Protein AF-A0A8D9DMF5-F1 (afdb_monomer)

Structure (mmCIF, N/CA/C/O backbone):
data_AF-A0A8D9DMF5-F1
#
_entry.id   AF-A0A8D9DMF5-F1
#
loop_
_atom_site.group_PDB
_atom_site.id
_atom_site.type_symbol
_atom_site.label_atom_id
_atom_site.label_alt_id
_atom_site.label_comp_id
_atom_site.label_asym_id
_atom_site.label_entity_id
_atom_site.label_seq_id
_atom_site.pdbx_PDB_ins_code
_atom_site.Cartn_x
_atom_site.Cartn_y
_atom_site.Cartn_z
_atom_site.occupancy
_atom_site.B_iso_or_equiv
_atom_site.auth_seq_id
_atom_site.auth_comp_id
_atom_site.auth_asym_id
_atom_site.auth_atom_id
_atom_site.pdbx_PDB_model_num
ATOM 1 N N . MET A 1 1 ? 2.717 -25.962 0.089 1.00 44.12 1 MET A N 1
ATOM 2 C CA . MET A 1 1 ? 3.530 -24.858 -0.461 1.00 44.12 1 MET A CA 1
ATOM 3 C C . MET A 1 1 ? 4.911 -24.998 0.140 1.00 44.12 1 MET A C 1
ATOM 5 O O . MET A 1 1 ? 4.981 -25.301 1.324 1.00 44.12 1 MET A O 1
ATOM 9 N N . GLU A 1 2 ? 5.975 -24.827 -0.637 1.00 44.59 2 GLU A N 1
ATOM 10 C CA . GLU A 1 2 ? 7.323 -24.703 -0.075 1.00 44.59 2 GLU A CA 1
ATOM 11 C C . GLU A 1 2 ? 7.516 -23.255 0.381 1.00 44.59 2 GLU A C 1
ATOM 13 O O . GLU A 1 2 ? 7.405 -22.322 -0.419 1.00 44.59 2 GLU A O 1
ATOM 18 N N . TYR A 1 3 ? 7.752 -23.058 1.676 1.00 52.56 3 TYR A N 1
ATOM 19 C CA . TYR A 1 3 ? 8.022 -21.740 2.242 1.00 52.56 3 TYR A CA 1
ATOM 20 C C . TYR A 1 3 ? 9.503 -21.408 2.053 1.00 52.56 3 TYR A C 1
ATOM 22 O O . TYR A 1 3 ? 10.325 -21.690 2.919 1.00 52.56 3 TYR A O 1
ATOM 30 N N . SER A 1 4 ? 9.845 -20.822 0.904 1.00 81.69 4 SER A N 1
ATOM 31 C CA . SER A 1 4 ? 11.172 -20.243 0.680 1.00 81.69 4 SER A CA 1
ATOM 32 C C . SER A 1 4 ? 11.161 -18.749 1.008 1.00 81.69 4 SER A C 1
ATOM 34 O O . SER A 1 4 ? 10.256 -18.020 0.587 1.00 81.69 4 SER A O 1
ATOM 36 N N . ILE A 1 5 ? 12.218 -18.277 1.673 1.00 89.12 5 ILE A N 1
ATOM 37 C CA . ILE A 1 5 ? 12.613 -16.865 1.588 1.00 89.12 5 ILE A CA 1
ATOM 38 C C . ILE A 1 5 ? 12.928 -16.565 0.109 1.00 89.12 5 ILE A C 1
ATOM 40 O O . ILE A 1 5 ? 13.246 -17.476 -0.663 1.00 89.12 5 ILE A O 1
ATOM 44 N N . LYS A 1 6 ? 12.741 -15.313 -0.311 1.00 92.50 6 LYS A N 1
ATOM 45 C CA . LYS A 1 6 ? 12.991 -14.863 -1.684 1.00 92.50 6 LYS A CA 1
ATOM 46 C C . LYS A 1 6 ? 14.328 -14.146 -1.780 1.00 92.50 6 LYS A C 1
ATOM 48 O O . LYS A 1 6 ? 14.646 -13.348 -0.902 1.00 92.50 6 LYS A O 1
ATOM 53 N N . ASP A 1 7 ? 15.082 -14.430 -2.840 1.00 91.25 7 ASP A N 1
ATOM 54 C CA . ASP A 1 7 ? 16.446 -13.907 -3.012 1.00 91.25 7 ASP A CA 1
ATOM 55 C C . ASP A 1 7 ? 16.448 -12.393 -3.274 1.00 91.25 7 ASP A C 1
ATOM 57 O O . ASP A 1 7 ? 17.336 -11.672 -2.821 1.00 91.25 7 ASP A O 1
ATOM 61 N N . ASP A 1 8 ? 15.434 -11.907 -3.997 1.00 94.12 8 ASP A N 1
ATOM 62 C CA . ASP A 1 8 ? 15.245 -10.495 -4.316 1.00 94.12 8 ASP A CA 1
ATOM 63 C C . ASP A 1 8 ? 13.754 -10.129 -4.492 1.00 94.12 8 ASP A C 1
ATOM 65 O O . ASP A 1 8 ? 12.876 -10.990 -4.610 1.00 94.12 8 ASP A O 1
ATOM 69 N N . VAL A 1 9 ? 13.463 -8.823 -4.521 1.00 96.12 9 VAL A N 1
ATOM 70 C CA . VAL A 1 9 ? 12.102 -8.257 -4.627 1.00 96.12 9 VAL A CA 1
ATOM 71 C C . VAL A 1 9 ? 11.354 -8.661 -5.906 1.00 96.12 9 VAL A C 1
ATOM 73 O O . VAL A 1 9 ? 10.126 -8.693 -5.913 1.00 96.12 9 VAL A O 1
ATOM 76 N N . THR A 1 10 ? 12.052 -9.026 -6.983 1.00 96.81 10 THR A N 1
ATOM 77 C CA . THR A 1 10 ? 11.419 -9.451 -8.240 1.00 96.81 10 THR A CA 1
ATOM 78 C C . THR A 1 10 ? 10.727 -10.808 -8.122 1.00 96.81 10 THR A C 1
ATOM 80 O O . THR A 1 10 ? 9.750 -11.058 -8.824 1.00 96.81 10 THR A O 1
ATOM 83 N N . GLN A 1 11 ? 11.135 -11.645 -7.162 1.00 95.94 11 GLN A N 1
ATOM 84 C CA . GLN A 1 11 ? 10.445 -12.895 -6.822 1.00 95.94 11 GLN A CA 1
ATOM 85 C C . GLN A 1 11 ? 9.181 -12.693 -5.957 1.00 95.94 11 GLN A C 1
ATOM 87 O O . GLN A 1 11 ? 8.467 -13.660 -5.690 1.00 95.94 11 GLN A O 1
ATOM 92 N N . LEU A 1 12 ? 8.901 -11.460 -5.511 1.00 96.56 12 LEU A N 1
ATOM 93 C CA . LEU A 1 12 ? 7.654 -11.072 -4.834 1.00 96.56 12 LEU A CA 1
ATOM 94 C C . LEU A 1 12 ? 6.596 -10.526 -5.812 1.00 96.56 12 LEU A C 1
ATOM 96 O O . LEU A 1 12 ? 5.512 -10.138 -5.387 1.00 96.56 12 LEU A O 1
ATOM 100 N N . ILE A 1 13 ? 6.904 -10.462 -7.112 1.00 98.12 13 ILE A N 1
ATOM 101 C CA . ILE A 1 13 ? 5.992 -9.953 -8.140 1.00 98.12 13 ILE A CA 1
ATOM 102 C C . ILE A 1 13 ? 5.005 -11.054 -8.551 1.00 98.12 13 ILE A C 1
ATOM 104 O O . ILE A 1 13 ? 5.393 -12.167 -8.906 1.00 98.12 13 ILE A O 1
ATOM 108 N N . GLY A 1 14 ? 3.715 -10.721 -8.566 1.00 96.94 14 GLY A N 1
ATOM 109 C CA . GLY A 1 14 ? 2.633 -11.654 -8.879 1.00 96.94 14 GLY A CA 1
ATOM 110 C C . GLY A 1 14 ? 2.121 -12.431 -7.665 1.00 96.94 14 GLY A C 1
ATOM 111 O O . GLY A 1 14 ? 2.368 -12.065 -6.523 1.00 96.94 14 GLY A O 1
ATOM 112 N N . ASN A 1 15 ? 1.328 -13.475 -7.918 1.00 97.19 15 ASN A N 1
ATOM 113 C CA . ASN A 1 15 ? 0.555 -14.209 -6.902 1.00 97.19 15 ASN A CA 1
ATOM 114 C C . ASN A 1 15 ? -0.291 -13.310 -5.976 1.00 97.19 15 ASN A C 1
ATOM 116 O O . ASN A 1 15 ? -0.532 -13.642 -4.817 1.00 97.19 15 ASN A O 1
ATOM 120 N N . THR A 1 16 ? -0.773 -12.183 -6.504 1.00 97.75 16 THR A N 1
ATOM 121 C CA . THR A 1 16 ? -1.643 -11.239 -5.789 1.00 97.75 16 THR A CA 1
ATOM 122 C C . THR A 1 16 ? -2.961 -11.912 -5.390 1.00 97.75 16 THR A C 1
ATOM 124 O O . THR A 1 16 ? -3.466 -12.750 -6.141 1.00 97.75 16 THR A O 1
ATOM 127 N N . PRO A 1 17 ? -3.571 -11.580 -4.244 1.00 97.12 17 PRO A N 1
ATOM 128 C CA . PRO A 1 17 ? -4.814 -12.226 -3.835 1.00 97.12 17 PRO A CA 1
ATOM 129 C C . PRO A 1 17 ? -6.012 -11.796 -4.696 1.00 97.12 17 PRO A C 1
ATOM 131 O O . PRO A 1 17 ? -6.001 -10.761 -5.371 1.00 97.12 17 PRO A O 1
ATOM 134 N N . MET A 1 18 ? -7.076 -12.596 -4.636 1.00 97.88 18 MET A N 1
ATOM 135 C CA . MET A 1 18 ? -8.416 -12.218 -5.085 1.00 97.88 18 MET A CA 1
ATOM 136 C C . MET A 1 18 ? -9.339 -12.085 -3.875 1.00 97.88 18 MET A C 1
ATOM 138 O O . MET A 1 18 ? -9.286 -12.914 -2.969 1.00 97.88 18 MET A O 1
ATOM 142 N N . VAL A 1 19 ? -10.199 -11.066 -3.871 1.00 95.81 19 VAL A N 1
ATOM 143 C CA . VAL A 1 19 ? -11.194 -10.833 -2.810 1.00 95.81 19 VAL A CA 1
ATOM 144 C C . VAL A 1 19 ? -12.582 -10.656 -3.418 1.00 95.81 19 VAL A C 1
ATOM 146 O O . VAL A 1 19 ? -12.716 -10.033 -4.471 1.00 95.81 19 VAL A O 1
ATOM 149 N N . TYR A 1 20 ? -13.621 -11.195 -2.777 1.00 96.00 20 TYR A N 1
ATOM 150 C CA . TYR A 1 20 ? -14.996 -10.932 -3.199 1.00 96.00 20 TYR A CA 1
ATOM 151 C C . TYR A 1 20 ? -15.411 -9.506 -2.849 1.00 96.00 20 TYR A C 1
ATOM 153 O O . TYR A 1 20 ? -15.112 -8.988 -1.774 1.00 96.00 20 TYR A O 1
ATOM 161 N N . LEU A 1 21 ? -16.125 -8.879 -3.775 1.00 87.75 21 LEU A N 1
ATOM 162 C CA . LEU A 1 21 ? -16.838 -7.644 -3.517 1.00 87.75 21 LEU A CA 1
ATOM 163 C C . LEU A 1 21 ? -18.165 -7.986 -2.826 1.00 87.75 21 LEU A C 1
ATOM 165 O O . LEU A 1 21 ? -18.948 -8.770 -3.357 1.00 87.75 21 LEU A O 1
ATOM 169 N N . ASN A 1 22 ? -18.388 -7.402 -1.646 1.00 89.12 22 ASN A N 1
ATOM 170 C CA . ASN A 1 22 ? -19.583 -7.618 -0.820 1.00 89.12 22 ASN A CA 1
ATOM 171 C C . ASN A 1 22 ? -20.590 -6.470 -1.045 1.00 89.12 22 ASN A C 1
ATOM 173 O O . ASN A 1 22 ? -20.985 -6.244 -2.181 1.00 89.12 22 ASN A O 1
ATOM 177 N N . ASN A 1 23 ? -20.931 -5.678 -0.023 1.00 83.94 23 ASN A N 1
ATOM 178 C CA . ASN A 1 23 ? -21.975 -4.627 -0.019 1.00 83.94 23 ASN A CA 1
ATOM 179 C C . ASN A 1 23 ? -21.880 -3.557 -1.141 1.00 83.94 23 ASN A C 1
ATOM 181 O O . ASN A 1 23 ? -22.750 -2.706 -1.289 1.00 83.94 23 ASN A O 1
ATOM 185 N N . ILE A 1 24 ? -20.781 -3.530 -1.897 1.00 81.31 24 ILE A N 1
ATOM 186 C CA . ILE A 1 24 ? -20.582 -2.669 -3.071 1.00 81.31 24 ILE A CA 1
ATOM 187 C C . ILE A 1 24 ? -21.326 -3.186 -4.321 1.00 81.31 24 ILE A C 1
ATOM 189 O O . ILE A 1 24 ? -21.589 -2.400 -5.227 1.00 81.31 24 ILE A O 1
ATOM 193 N N . VAL A 1 25 ? -21.677 -4.478 -4.372 1.00 84.38 25 VAL A N 1
ATOM 194 C CA . VAL A 1 25 ? -22.394 -5.123 -5.493 1.00 84.38 25 VAL A CA 1
ATOM 195 C C . VAL A 1 25 ? -23.835 -5.507 -5.132 1.00 84.38 25 VAL A C 1
ATOM 197 O O . VAL A 1 25 ? -24.405 -6.429 -5.715 1.00 84.38 25 VAL A O 1
ATOM 200 N N . ASP A 1 26 ? -24.445 -4.807 -4.174 1.00 84.62 26 ASP A N 1
ATOM 201 C CA . ASP A 1 26 ? -25.842 -5.024 -3.790 1.00 84.62 26 ASP A CA 1
ATOM 202 C C . ASP A 1 26 ? -26.774 -4.865 -5.007 1.00 84.62 26 ASP A C 1
ATOM 204 O O . ASP A 1 26 ? -26.810 -3.827 -5.668 1.00 84.62 26 ASP A O 1
ATOM 208 N N . GLY A 1 27 ? -27.525 -5.925 -5.319 1.00 88.88 27 GLY A N 1
ATOM 209 C CA . GLY A 1 27 ? -28.376 -6.019 -6.511 1.00 88.88 27 GLY A CA 1
ATOM 210 C C . GLY A 1 27 ? -27.733 -6.714 -7.721 1.00 88.88 27 GLY A C 1
ATOM 211 O O . GLY A 1 27 ? -28.450 -7.065 -8.660 1.00 88.88 27 GLY A O 1
ATOM 212 N N . CYS A 1 28 ? -26.425 -6.990 -7.713 1.00 90.00 28 CYS A N 1
ATOM 213 C CA . CYS A 1 28 ? -25.797 -7.828 -8.734 1.00 90.00 28 CYS A CA 1
ATOM 214 C C . CYS A 1 28 ? -26.196 -9.303 -8.561 1.00 90.00 28 CYS A C 1
ATOM 216 O O . CYS A 1 28 ? -26.062 -9.884 -7.487 1.00 90.00 28 CYS A O 1
ATOM 218 N N . VAL A 1 29 ? -26.629 -9.941 -9.653 1.00 94.88 29 VAL A N 1
ATOM 219 C CA . VAL A 1 29 ? -26.944 -11.385 -9.690 1.00 94.88 29 VAL A CA 1
ATOM 220 C C . VAL A 1 29 ? -25.712 -12.276 -9.905 1.00 94.88 29 VAL A C 1
ATOM 222 O O . VAL A 1 29 ? -25.802 -13.495 -9.781 1.00 94.88 29 VAL A O 1
ATOM 225 N N . ALA A 1 30 ? -24.564 -11.677 -10.229 1.00 94.00 30 ALA A N 1
ATOM 226 C CA . ALA A 1 30 ? -23.283 -12.350 -10.423 1.00 94.00 30 ALA A CA 1
ATOM 227 C C . ALA A 1 30 ? -22.318 -12.022 -9.274 1.00 94.00 30 ALA A C 1
ATOM 229 O O . ALA A 1 30 ? -22.321 -10.911 -8.744 1.00 94.00 30 ALA A O 1
ATOM 230 N N . ARG A 1 31 ? -21.456 -12.980 -8.912 1.00 95.31 31 ARG A N 1
ATOM 231 C CA . ARG A 1 31 ? -20.390 -12.767 -7.922 1.00 95.31 31 ARG A CA 1
ATOM 232 C C . ARG A 1 31 ? -19.222 -12.045 -8.585 1.00 95.31 31 ARG A C 1
ATOM 234 O O . ARG A 1 31 ? -18.718 -12.519 -9.598 1.00 95.31 31 ARG A O 1
ATOM 241 N N . ILE A 1 32 ? -18.756 -10.951 -7.989 1.00 95.38 32 ILE A N 1
ATOM 242 C CA . ILE A 1 32 ? -17.606 -10.190 -8.492 1.00 95.38 32 ILE A CA 1
ATOM 243 C C . ILE A 1 32 ? -16.432 -10.365 -7.527 1.00 95.38 32 ILE A C 1
ATOM 245 O O . ILE A 1 32 ? -16.585 -10.193 -6.318 1.00 95.38 32 ILE A O 1
ATOM 249 N N . ALA A 1 33 ? -15.260 -10.708 -8.063 1.00 96.69 33 ALA A N 1
ATOM 250 C CA . ALA A 1 33 ? -14.016 -10.820 -7.310 1.00 96.69 33 ALA A CA 1
ATOM 251 C C . ALA A 1 33 ? -12.939 -9.916 -7.925 1.00 96.69 33 ALA A C 1
ATOM 253 O O . ALA A 1 33 ? -12.683 -9.973 -9.127 1.00 96.69 33 ALA A O 1
ATOM 254 N N . ALA A 1 34 ? -12.305 -9.085 -7.101 1.00 96.44 34 ALA A N 1
ATOM 255 C CA . ALA A 1 34 ? -11.247 -8.175 -7.518 1.00 96.44 34 ALA A CA 1
ATOM 256 C C . ALA A 1 34 ? -9.872 -8.847 -7.387 1.00 96.44 34 ALA A C 1
ATOM 258 O O . ALA A 1 34 ? -9.532 -9.363 -6.323 1.00 96.44 34 ALA A O 1
ATOM 259 N N . LYS A 1 35 ? -9.065 -8.807 -8.456 1.00 98.31 35 LYS A N 1
ATOM 260 C CA . LYS A 1 35 ? -7.655 -9.230 -8.458 1.00 98.31 35 LYS A CA 1
ATOM 261 C C . LYS A 1 35 ? -6.787 -8.071 -7.962 1.00 98.31 35 LYS A C 1
ATOM 263 O O . LYS A 1 35 ? -6.690 -7.041 -8.630 1.00 98.31 35 LYS A O 1
ATOM 268 N N . LEU A 1 36 ? -6.192 -8.207 -6.778 1.00 96.62 36 LEU A N 1
ATOM 269 C CA . LEU A 1 36 ? -5.594 -7.087 -6.047 1.00 96.62 36 LEU A CA 1
ATOM 270 C C . LEU A 1 36 ? -4.164 -6.766 -6.505 1.00 96.62 36 LEU A C 1
ATOM 272 O O . LEU A 1 36 ? -3.202 -6.875 -5.753 1.00 96.62 36 LEU A O 1
ATOM 276 N N . GLU A 1 37 ? -4.025 -6.269 -7.734 1.00 97.88 37 GLU A N 1
ATOM 277 C CA . GLU A 1 37 ? -2.750 -5.756 -8.268 1.00 97.88 37 GLU A CA 1
ATOM 278 C C . GLU A 1 37 ? -2.210 -4.512 -7.529 1.00 97.88 37 GLU A C 1
ATOM 280 O O . GLU A 1 37 ? -1.077 -4.101 -7.763 1.00 97.88 37 GLU A O 1
ATOM 285 N N . MET A 1 38 ? -2.991 -3.941 -6.606 1.00 93.94 38 MET A N 1
ATOM 286 C CA . MET A 1 38 ? -2.533 -2.957 -5.614 1.00 93.94 38 MET A CA 1
ATOM 287 C C . MET A 1 38 ? -1.603 -3.554 -4.538 1.00 93.94 38 MET A C 1
ATOM 289 O O . MET A 1 38 ? -0.925 -2.805 -3.845 1.00 93.94 38 MET A O 1
ATOM 293 N N . MET A 1 39 ? -1.549 -4.886 -4.407 1.00 94.88 39 MET A N 1
ATOM 294 C CA . MET A 1 39 ? -0.691 -5.613 -3.456 1.00 94.88 39 MET A CA 1
ATOM 295 C C . MET A 1 39 ? 0.613 -6.135 -4.089 1.00 94.88 39 MET A C 1
ATOM 297 O O . MET A 1 39 ? 1.274 -7.002 -3.527 1.00 94.88 39 MET A O 1
ATOM 301 N N . GLN A 1 40 ? 0.981 -5.624 -5.266 1.00 97.81 40 GLN A N 1
ATOM 302 C CA . GLN A 1 40 ? 2.313 -5.822 -5.852 1.00 97.81 40 GLN A CA 1
ATOM 303 C C . GLN A 1 40 ? 3.388 -5.049 -5.049 1.00 97.81 40 GLN A C 1
ATOM 305 O O . GLN A 1 40 ? 3.032 -4.099 -4.345 1.00 97.81 40 GLN A O 1
ATOM 310 N N . PRO A 1 41 ? 4.692 -5.379 -5.160 1.00 95.25 41 PRO A N 1
ATOM 311 C CA . PRO A 1 41 ? 5.754 -4.755 -4.354 1.00 95.25 41 PRO A CA 1
ATOM 312 C C . PRO A 1 41 ? 5.876 -3.222 -4.462 1.00 95.25 41 PRO A C 1
ATOM 314 O O . PRO A 1 41 ? 6.339 -2.576 -3.527 1.00 95.25 41 PRO A O 1
ATOM 317 N N . CYS A 1 42 ? 5.467 -2.627 -5.584 1.00 94.06 42 CYS A N 1
ATOM 318 C CA . CYS A 1 42 ? 5.320 -1.182 -5.802 1.00 94.06 42 CYS A CA 1
ATOM 319 C C . CYS A 1 42 ? 3.862 -0.800 -6.129 1.00 94.06 42 CYS A C 1
ATOM 321 O O . CYS A 1 42 ? 3.589 0.139 -6.881 1.00 94.06 42 CYS A O 1
ATOM 323 N N . SER A 1 43 ? 2.919 -1.540 -5.542 1.00 94.56 43 SER A N 1
ATOM 324 C CA . SER A 1 43 ? 1.478 -1.274 -5.518 1.00 94.56 43 SER A CA 1
ATOM 325 C C . SER A 1 43 ? 0.801 -1.159 -6.888 1.00 94.56 43 SER A C 1
ATOM 327 O O . SER A 1 43 ? -0.218 -0.478 -7.028 1.00 94.56 43 SER A O 1
ATOM 329 N N . SER A 1 44 ? 1.340 -1.814 -7.925 1.00 97.12 44 SER A N 1
ATOM 330 C CA . SER A 1 44 ? 0.729 -1.778 -9.252 1.00 97.12 44 SER A CA 1
ATOM 331 C C . SER A 1 44 ? 0.940 -3.017 -10.125 1.00 97.12 44 SER A C 1
ATOM 333 O O . SER A 1 44 ? 2.012 -3.612 -10.173 1.00 97.12 44 SER A O 1
ATOM 335 N N . VAL A 1 45 ? -0.045 -3.277 -10.991 1.00 97.38 45 VAL A N 1
ATOM 336 C CA . VAL A 1 45 ? 0.014 -4.256 -12.098 1.00 97.38 45 VAL A CA 1
ATOM 337 C C . VAL A 1 45 ? 1.237 -4.105 -13.020 1.00 97.38 45 VAL A C 1
ATOM 339 O O . VAL A 1 45 ? 1.593 -5.035 -13.743 1.00 97.38 45 VAL A O 1
ATOM 342 N N . LYS A 1 46 ? 1.879 -2.927 -13.044 1.00 98.44 46 LYS A N 1
ATOM 343 C CA . LYS A 1 46 ? 2.991 -2.641 -13.959 1.00 98.44 46 LYS A CA 1
ATOM 344 C C . LYS A 1 46 ? 4.317 -3.253 -13.507 1.00 98.44 46 LYS A C 1
ATOM 346 O O . LYS A 1 46 ? 5.210 -3.395 -14.338 1.00 98.44 46 LYS A O 1
ATOM 351 N N . ASP A 1 47 ? 4.413 -3.698 -12.260 1.00 98.50 47 ASP A N 1
ATOM 352 C CA . ASP A 1 47 ? 5.572 -4.412 -11.724 1.00 98.50 47 ASP A CA 1
ATOM 353 C C . ASP A 1 47 ? 5.814 -5.713 -12.517 1.00 98.50 47 ASP A C 1
ATOM 355 O O . ASP A 1 47 ? 6.942 -5.995 -12.925 1.00 98.50 47 ASP A O 1
ATOM 359 N N . ARG A 1 48 ? 4.732 -6.434 -12.869 1.00 98.69 48 ARG A N 1
ATOM 360 C CA . ARG A 1 48 ? 4.764 -7.634 -13.732 1.00 98.69 48 ARG A CA 1
ATOM 361 C C . ARG A 1 48 ? 5.395 -7.370 -15.098 1.00 98.69 48 ARG A C 1
ATOM 363 O O . ARG A 1 48 ? 6.180 -8.183 -15.586 1.00 98.69 48 ARG A O 1
ATOM 370 N N . ILE A 1 49 ? 5.020 -6.262 -15.742 1.00 98.38 49 ILE A N 1
ATOM 371 C CA . ILE A 1 49 ? 5.466 -5.967 -17.112 1.00 98.38 49 ILE A CA 1
ATOM 372 C C . ILE A 1 49 ? 6.872 -5.372 -17.111 1.00 98.38 49 ILE A C 1
ATOM 374 O O . ILE A 1 49 ? 7.658 -5.687 -17.994 1.00 98.38 49 ILE A O 1
ATOM 378 N N . ALA A 1 50 ? 7.222 -4.576 -16.096 1.00 98.62 50 ALA A N 1
ATOM 379 C CA . ALA A 1 50 ? 8.586 -4.100 -15.903 1.00 98.62 50 ALA A CA 1
ATOM 380 C C . ALA A 1 50 ? 9.558 -5.275 -15.733 1.00 98.62 50 ALA A C 1
ATOM 382 O O . ALA A 1 50 ? 10.571 -5.338 -16.425 1.00 98.62 50 ALA A O 1
ATOM 383 N N . TYR A 1 51 ? 9.205 -6.239 -14.878 1.00 98.62 51 TYR A N 1
ATOM 384 C CA . TYR A 1 51 ? 9.979 -7.462 -14.702 1.00 98.62 51 TYR A CA 1
ATOM 385 C C . TYR A 1 51 ? 10.066 -8.286 -15.988 1.00 98.62 51 TYR A C 1
ATOM 387 O O . TYR A 1 51 ? 11.169 -8.606 -16.421 1.00 98.62 51 TYR A O 1
ATOM 395 N N . GLY A 1 52 ? 8.931 -8.580 -16.630 1.00 98.44 52 GLY A N 1
ATOM 396 C CA . GLY A 1 52 ? 8.898 -9.404 -17.840 1.00 98.44 52 GLY A CA 1
ATOM 397 C C . GLY A 1 52 ? 9.664 -8.805 -19.018 1.00 98.44 52 GLY A C 1
ATOM 398 O O . GLY A 1 52 ? 10.441 -9.512 -19.646 1.00 98.44 52 GLY A O 1
ATOM 399 N N . MET A 1 53 ? 9.519 -7.502 -19.290 1.00 98.75 53 MET A N 1
ATOM 400 C CA . MET A 1 53 ? 10.245 -6.836 -20.382 1.00 98.75 53 MET A CA 1
ATOM 401 C C . MET A 1 53 ? 11.762 -6.783 -20.139 1.00 98.75 53 MET A C 1
ATOM 403 O O . MET A 1 53 ? 12.528 -6.911 -21.090 1.00 98.75 53 MET A O 1
ATOM 407 N N . ILE A 1 54 ? 12.204 -6.616 -18.885 1.00 98.69 54 ILE A N 1
ATOM 408 C CA . ILE A 1 54 ? 13.633 -6.639 -18.531 1.00 98.69 54 ILE A CA 1
ATOM 409 C C . ILE A 1 54 ? 14.168 -8.074 -18.608 1.00 98.69 54 ILE A C 1
ATOM 411 O O . ILE A 1 54 ? 15.140 -8.316 -19.317 1.00 98.69 54 ILE A O 1
ATOM 415 N N . LYS A 1 55 ? 13.503 -9.037 -17.957 1.00 98.19 55 LYS A N 1
ATOM 416 C CA . LYS A 1 55 ? 13.915 -10.448 -17.939 1.00 98.19 55 LYS A CA 1
ATOM 417 C C . LYS A 1 55 ? 13.986 -11.041 -19.349 1.00 98.19 55 LYS A C 1
ATOM 419 O O . LYS A 1 55 ? 14.959 -11.705 -19.673 1.00 98.19 55 LYS A O 1
ATOM 424 N N . ASP A 1 56 ? 13.002 -10.773 -20.201 1.00 98.50 56 ASP A N 1
ATOM 425 C CA . ASP A 1 56 ? 12.995 -11.237 -21.591 1.00 98.50 56 ASP A CA 1
ATOM 426 C C . ASP A 1 56 ? 14.169 -10.662 -22.407 1.00 98.50 56 ASP A C 1
ATOM 428 O O . ASP A 1 56 ? 14.793 -11.372 -23.198 1.00 98.50 56 ASP A O 1
ATOM 432 N N . ALA A 1 57 ? 14.531 -9.395 -22.182 1.00 98.56 57 ALA A N 1
ATOM 433 C CA . ALA A 1 57 ? 15.702 -8.787 -22.807 1.00 98.56 57 ALA A CA 1
ATOM 434 C C . ALA A 1 57 ? 17.033 -9.342 -22.248 1.00 98.56 57 ALA A C 1
ATOM 436 O O . ALA A 1 57 ? 18.011 -9.423 -22.995 1.00 98.56 57 ALA A O 1
ATOM 437 N N . GLU A 1 58 ? 17.073 -9.763 -20.978 1.00 98.25 58 GLU A N 1
ATOM 438 C CA . GLU A 1 58 ? 18.199 -10.495 -20.370 1.00 98.25 58 GLU A CA 1
ATOM 439 C C . GLU A 1 58 ? 18.330 -11.917 -20.942 1.00 98.25 58 GLU A C 1
ATOM 441 O O . GLU A 1 58 ? 19.406 -12.291 -21.405 1.00 98.25 58 GLU A O 1
ATOM 446 N N . ASP A 1 59 ? 17.236 -12.687 -20.982 1.00 98.00 59 ASP A N 1
ATOM 447 C CA . ASP A 1 59 ? 17.191 -14.059 -21.513 1.00 98.00 59 ASP A CA 1
ATOM 448 C C . ASP A 1 59 ? 17.594 -14.106 -23.003 1.00 98.00 59 ASP A C 1
ATOM 450 O O . ASP A 1 59 ? 18.235 -15.055 -23.457 1.00 98.00 59 ASP A O 1
ATOM 454 N N . LYS A 1 60 ? 17.251 -13.059 -23.770 1.00 98.19 60 LYS A N 1
ATOM 455 C CA . LYS A 1 60 ? 17.653 -12.868 -25.178 1.00 98.19 60 LYS A CA 1
ATOM 456 C C . LYS A 1 60 ? 19.069 -12.299 -25.352 1.00 98.19 60 LYS A C 1
ATOM 458 O O . LYS A 1 60 ? 19.521 -12.156 -26.487 1.00 98.19 60 LYS A O 1
ATOM 463 N N . GLY A 1 61 ? 19.767 -11.949 -24.268 1.00 97.75 61 GLY A N 1
ATOM 464 C CA . GLY A 1 61 ? 21.118 -11.376 -24.299 1.00 97.75 61 GLY A CA 1
ATOM 465 C C . GLY A 1 61 ? 21.210 -9.964 -24.895 1.00 97.75 61 GLY A C 1
ATOM 466 O O . GLY A 1 61 ? 22.285 -9.556 -25.333 1.00 97.75 61 GLY A O 1
ATOM 467 N N . LEU A 1 62 ? 20.097 -9.222 -24.943 1.00 98.00 62 LEU A N 1
ATOM 468 C CA . LEU A 1 62 ? 20.027 -7.862 -25.494 1.00 98.00 62 LEU A CA 1
ATOM 469 C C . LEU A 1 62 ? 20.568 -6.813 -24.512 1.00 98.00 62 LEU A C 1
ATOM 471 O O . LEU A 1 62 ? 21.152 -5.810 -24.929 1.00 98.00 62 LEU A O 1
ATOM 475 N N . ILE A 1 63 ? 20.386 -7.056 -23.211 1.00 98.44 63 ILE A N 1
ATOM 476 C CA . ILE A 1 63 ? 20.875 -6.215 -22.115 1.00 98.44 63 ILE A CA 1
ATOM 477 C C . ILE A 1 63 ? 21.670 -7.036 -21.097 1.00 98.44 63 ILE A C 1
ATOM 479 O O . ILE A 1 63 ? 21.488 -8.247 -20.980 1.00 98.44 63 ILE A O 1
ATOM 483 N N . SER A 1 64 ? 22.544 -6.371 -20.338 1.00 98.06 64 SER A N 1
ATOM 484 C CA . SER A 1 64 ? 23.167 -6.958 -19.149 1.00 98.06 64 SER A CA 1
ATOM 485 C C . SER A 1 64 ? 23.405 -5.934 -18.024 1.00 98.06 64 SER A C 1
ATOM 487 O O . SER A 1 64 ? 23.633 -4.747 -18.314 1.00 98.06 64 SER A O 1
ATOM 489 N N . PRO A 1 65 ? 23.371 -6.365 -16.741 1.00 97.06 65 PRO A N 1
ATOM 490 C CA . PRO A 1 65 ? 23.559 -5.490 -15.584 1.00 97.06 65 PRO A CA 1
ATOM 491 C C . PRO A 1 65 ? 24.867 -4.702 -15.613 1.00 97.06 65 PRO A C 1
ATOM 493 O O . PRO A 1 65 ? 25.896 -5.181 -16.092 1.00 97.06 65 PRO A O 1
ATOM 496 N N . GLY A 1 66 ? 24.847 -3.474 -15.091 1.00 94.94 66 GLY A N 1
ATOM 497 C CA . GLY A 1 66 ? 26.008 -2.578 -15.044 1.00 94.94 66 GLY A CA 1
ATOM 498 C C . GLY A 1 66 ? 26.501 -2.037 -16.398 1.00 94.94 66 GLY A C 1
ATOM 499 O O . GLY A 1 66 ? 27.196 -1.019 -16.406 1.00 94.94 66 GLY A O 1
ATOM 500 N N . LYS A 1 67 ? 26.127 -2.664 -17.523 1.00 96.75 67 LYS A N 1
ATOM 501 C CA . LYS A 1 67 ? 26.428 -2.218 -18.890 1.00 96.75 67 LYS A CA 1
ATOM 502 C C . LYS A 1 67 ? 25.305 -1.350 -19.454 1.00 96.75 67 LYS A C 1
ATOM 504 O O . LYS A 1 67 ? 25.526 -0.176 -19.742 1.00 96.75 67 LYS A O 1
ATOM 509 N N . ASN A 1 68 ? 24.116 -1.924 -19.618 1.00 98.44 68 ASN A N 1
ATOM 510 C CA . ASN A 1 68 ? 23.021 -1.268 -20.325 1.00 98.44 68 ASN A CA 1
ATOM 511 C C . ASN A 1 68 ? 22.289 -0.222 -19.466 1.00 98.44 68 ASN A C 1
ATOM 513 O O . ASN A 1 68 ? 22.259 -0.296 -18.234 1.00 98.44 68 ASN A O 1
ATOM 517 N N . ILE A 1 69 ? 21.679 0.752 -20.143 1.00 98.44 69 ILE A N 1
ATOM 518 C CA . ILE A 1 69 ? 20.866 1.809 -19.532 1.00 98.44 69 ILE A CA 1
ATOM 519 C C . ILE A 1 69 ? 19.433 1.670 -20.040 1.00 98.44 69 ILE A C 1
ATOM 521 O O . ILE A 1 69 ? 19.177 1.819 -21.232 1.00 98.44 69 ILE A O 1
ATOM 525 N N . LEU A 1 70 ? 18.504 1.372 -19.134 1.00 98.69 70 LEU A N 1
ATOM 526 C CA . LEU A 1 70 ? 17.088 1.213 -19.450 1.00 98.69 70 LEU A CA 1
ATOM 527 C C . LEU A 1 70 ? 16.437 2.588 -19.602 1.00 98.69 70 LEU A C 1
ATOM 529 O O . LEU A 1 70 ? 16.599 3.447 -18.736 1.00 98.69 70 LEU A O 1
ATOM 533 N N . ILE A 1 71 ? 15.701 2.793 -20.688 1.00 98.62 71 ILE A N 1
ATOM 534 C CA . ILE A 1 71 ? 15.035 4.052 -21.036 1.00 98.62 71 ILE A CA 1
ATOM 535 C C . ILE A 1 71 ? 13.541 3.764 -21.233 1.00 98.62 71 ILE A C 1
ATOM 537 O O . ILE A 1 71 ? 13.189 2.798 -21.905 1.00 98.62 71 ILE A O 1
ATOM 541 N N . GLU A 1 72 ? 12.648 4.589 -20.682 1.00 97.94 72 GLU A N 1
ATOM 542 C CA . GLU A 1 72 ? 11.212 4.492 -20.994 1.00 97.94 72 GLU A CA 1
ATOM 543 C C . GLU A 1 72 ? 10.513 5.868 -20.952 1.00 97.94 72 GLU A C 1
ATOM 545 O O . GLU A 1 72 ? 10.639 6.596 -19.957 1.00 97.94 72 GLU A O 1
ATOM 550 N N . PRO A 1 73 ? 9.730 6.233 -21.989 1.00 94.94 73 PRO A N 1
ATOM 551 C CA . PRO A 1 73 ? 8.849 7.396 -21.955 1.00 94.94 73 PRO A CA 1
ATOM 552 C C . PRO A 1 73 ? 7.587 7.104 -21.133 1.00 94.94 73 PRO A C 1
ATOM 554 O O . PRO A 1 73 ? 6.616 6.538 -21.633 1.00 94.94 73 PRO A O 1
ATOM 557 N N . THR A 1 74 ? 7.575 7.481 -19.850 1.00 92.38 74 THR A N 1
ATOM 558 C CA . THR A 1 74 ? 6.439 7.190 -18.962 1.00 92.38 74 THR A CA 1
ATOM 559 C C . THR A 1 74 ? 6.310 8.143 -17.773 1.00 92.38 74 THR A C 1
ATOM 561 O O . THR A 1 74 ? 7.196 8.275 -16.938 1.00 92.38 74 THR A O 1
ATOM 564 N N . SER A 1 75 ? 5.118 8.718 -17.609 1.00 79.62 75 SER A N 1
ATOM 565 C CA . SER A 1 75 ? 4.674 9.347 -16.357 1.00 79.62 75 SER A CA 1
ATOM 566 C C . SER A 1 75 ? 3.988 8.363 -15.395 1.00 79.62 75 SER A C 1
ATOM 568 O O . SER A 1 75 ? 3.809 8.683 -14.223 1.00 79.62 75 SER A O 1
ATOM 570 N N . GLY A 1 76 ? 3.569 7.184 -15.876 1.00 86.31 76 GLY A N 1
ATOM 571 C CA . GLY A 1 76 ? 2.676 6.253 -15.175 1.00 86.31 76 GLY A CA 1
ATOM 572 C C . GLY A 1 76 ? 3.357 5.281 -14.204 1.00 86.31 76 GLY A C 1
ATOM 573 O O . GLY A 1 76 ? 4.505 5.464 -13.800 1.00 86.31 76 GLY A O 1
ATOM 574 N N . ASN A 1 77 ? 2.630 4.236 -13.789 1.00 94.88 77 ASN A N 1
ATOM 575 C CA . ASN A 1 77 ? 3.133 3.225 -12.841 1.00 94.88 77 ASN A CA 1
ATOM 576 C C . ASN A 1 77 ? 4.302 2.402 -13.416 1.00 94.88 77 ASN A C 1
ATOM 578 O O . ASN A 1 77 ? 5.163 1.950 -12.669 1.00 94.88 77 ASN A O 1
ATOM 582 N N . THR A 1 78 ? 4.391 2.279 -14.742 1.00 96.81 78 THR A N 1
ATOM 583 C CA . THR A 1 78 ? 5.446 1.529 -15.441 1.00 96.81 78 THR A CA 1
ATOM 584 C C . THR A 1 78 ? 6.849 2.038 -15.120 1.00 96.81 78 THR A C 1
ATOM 586 O O . THR A 1 78 ? 7.757 1.233 -14.947 1.00 96.81 78 THR A O 1
ATOM 589 N N . GLY A 1 79 ? 7.026 3.351 -14.934 1.00 97.06 79 GLY A N 1
ATOM 590 C CA . GLY A 1 79 ? 8.319 3.910 -14.530 1.00 97.06 79 GLY A CA 1
ATOM 591 C C . GLY A 1 79 ? 8.757 3.458 -13.134 1.00 97.06 79 GLY A C 1
ATOM 592 O O . GLY A 1 79 ? 9.946 3.260 -12.910 1.00 97.06 79 GLY A O 1
ATOM 593 N N . ILE A 1 80 ? 7.807 3.254 -12.212 1.00 97.69 80 ILE A N 1
ATOM 594 C CA . ILE A 1 80 ? 8.080 2.831 -10.828 1.00 97.69 80 ILE A CA 1
ATOM 595 C C . ILE A 1 80 ? 8.507 1.361 -10.820 1.00 97.69 80 ILE A C 1
ATOM 597 O O . ILE A 1 80 ? 9.552 1.038 -10.261 1.00 97.69 80 ILE A O 1
ATOM 601 N N . GLY A 1 81 ? 7.772 0.497 -11.529 1.00 98.31 81 GLY A N 1
ATOM 602 C CA . GLY A 1 81 ? 8.152 -0.906 -11.709 1.00 98.31 81 GLY A CA 1
ATOM 603 C C . GLY A 1 81 ? 9.531 -1.063 -12.364 1.00 98.31 81 GLY A C 1
ATOM 604 O O . GLY A 1 81 ? 10.356 -1.830 -11.873 1.00 98.31 81 GLY A O 1
ATOM 605 N N . ILE A 1 82 ? 9.823 -0.299 -13.427 1.00 98.69 82 ILE A N 1
ATOM 606 C CA . ILE A 1 82 ? 11.137 -0.327 -14.101 1.00 98.69 82 ILE A CA 1
ATOM 607 C C . ILE A 1 82 ? 12.242 0.169 -13.161 1.00 98.69 82 ILE A C 1
ATOM 609 O O . ILE A 1 82 ? 13.304 -0.446 -13.105 1.00 98.69 82 ILE A O 1
ATOM 613 N N . ALA A 1 83 ? 12.004 1.237 -12.392 1.00 98.38 83 ALA A N 1
ATOM 614 C CA . ALA A 1 83 ? 12.970 1.743 -11.419 1.00 98.38 83 ALA A CA 1
ATOM 615 C C . ALA A 1 83 ? 13.260 0.724 -10.301 1.00 98.38 83 ALA A C 1
ATOM 617 O O . ALA A 1 83 ? 14.421 0.515 -9.962 1.00 98.38 83 ALA A O 1
ATOM 618 N N . MET A 1 84 ? 12.237 0.036 -9.782 1.00 98.44 84 MET A N 1
ATOM 619 C CA . MET A 1 84 ? 12.390 -1.008 -8.761 1.00 98.44 84 MET A CA 1
ATOM 620 C C . MET A 1 84 ? 13.157 -2.231 -9.286 1.00 98.44 84 MET A C 1
ATOM 622 O O . MET A 1 84 ? 14.148 -2.633 -8.675 1.00 98.44 84 MET A O 1
ATOM 626 N N . VAL A 1 85 ? 12.768 -2.784 -10.442 1.00 98.38 85 VAL A N 1
ATOM 627 C CA . VAL A 1 85 ? 13.465 -3.937 -11.043 1.00 98.38 85 VAL A CA 1
ATOM 628 C C . VAL A 1 85 ? 14.890 -3.557 -11.457 1.00 98.38 85 VAL A C 1
ATOM 630 O O . VAL A 1 85 ? 15.821 -4.332 -11.244 1.00 98.38 85 VAL A O 1
ATOM 633 N N . GLY A 1 86 ? 15.089 -2.347 -11.988 1.00 98.00 86 GLY A N 1
ATOM 634 C CA . GLY A 1 86 ? 16.406 -1.826 -12.344 1.00 98.00 86 GLY A CA 1
ATOM 635 C C . GLY A 1 86 ? 17.325 -1.657 -11.133 1.00 98.00 86 GLY A C 1
ATOM 636 O O . GLY A 1 86 ? 18.472 -2.098 -11.184 1.00 98.00 86 GLY A O 1
ATOM 637 N N . ALA A 1 87 ? 16.818 -1.112 -10.024 1.00 97.56 87 ALA A N 1
ATOM 638 C CA . ALA A 1 87 ? 17.559 -1.007 -8.768 1.00 97.56 87 ALA A CA 1
ATOM 639 C C . ALA A 1 87 ? 17.926 -2.385 -8.191 1.00 97.56 87 ALA A C 1
ATOM 641 O O . ALA A 1 87 ? 19.060 -2.578 -7.756 1.00 97.56 87 ALA A O 1
ATOM 642 N N . ALA A 1 88 ? 17.002 -3.352 -8.239 1.00 96.62 88 ALA A N 1
ATOM 643 C CA . ALA A 1 88 ? 17.238 -4.720 -7.776 1.00 96.62 88 ALA A CA 1
ATOM 644 C C . ALA A 1 88 ? 18.268 -5.476 -8.637 1.00 96.62 88 ALA A C 1
ATOM 646 O O . ALA A 1 88 ? 19.114 -6.187 -8.100 1.00 96.62 88 ALA A O 1
ATOM 647 N N . ARG A 1 89 ? 18.226 -5.306 -9.967 1.00 95.69 89 ARG A N 1
ATOM 648 C CA . ARG A 1 89 ? 19.089 -6.024 -10.927 1.00 95.69 89 ARG A CA 1
ATOM 649 C C . ARG A 1 89 ? 20.344 -5.263 -11.366 1.00 95.69 89 ARG A C 1
ATOM 651 O O . ARG A 1 89 ? 21.105 -5.772 -12.179 1.00 95.69 89 ARG A O 1
ATOM 658 N N . GLY A 1 90 ? 20.607 -4.072 -10.826 1.00 96.31 90 GLY A N 1
ATOM 659 C CA . GLY A 1 90 ? 21.835 -3.314 -11.105 1.00 96.31 90 GLY A CA 1
ATOM 660 C C . GLY A 1 90 ? 21.864 -2.598 -12.464 1.00 96.31 90 GLY A C 1
ATOM 661 O O . GLY A 1 90 ? 22.940 -2.401 -13.037 1.00 96.31 90 GLY A O 1
ATOM 662 N N . TYR A 1 91 ? 20.703 -2.190 -12.980 1.00 98.38 91 TYR A N 1
ATOM 663 C CA . TYR A 1 91 ? 20.588 -1.318 -14.151 1.00 98.38 91 TYR A CA 1
ATOM 664 C C . TYR A 1 91 ? 20.527 0.156 -13.759 1.00 98.38 91 TYR A C 1
ATOM 666 O O . TYR A 1 91 ? 19.958 0.532 -12.735 1.00 98.38 91 TYR A O 1
ATOM 674 N N . LYS A 1 92 ? 21.038 1.019 -14.640 1.00 98.25 92 LYS A N 1
ATOM 675 C CA . LYS A 1 92 ? 20.656 2.435 -14.637 1.00 98.25 92 LYS A CA 1
ATOM 676 C C . LYS A 1 92 ? 19.315 2.570 -15.348 1.00 98.25 92 LYS A C 1
ATOM 678 O O . LYS A 1 92 ? 19.131 1.976 -16.409 1.00 98.25 92 LYS A O 1
ATOM 683 N N . VAL A 1 93 ? 18.418 3.371 -14.786 1.00 98.56 93 VAL A N 1
ATOM 684 C CA . VAL A 1 93 ? 17.082 3.629 -15.334 1.00 98.56 93 VAL A CA 1
ATOM 685 C C . VAL A 1 93 ? 16.941 5.119 -15.621 1.00 98.56 93 VAL A C 1
ATOM 687 O O . VAL A 1 93 ? 17.236 5.939 -14.754 1.00 98.56 93 VAL A O 1
ATOM 690 N N . VAL A 1 94 ? 16.474 5.462 -16.818 1.00 98.50 94 VAL A N 1
ATOM 691 C CA . VAL A 1 94 ? 16.178 6.826 -17.262 1.00 98.50 94 VAL A CA 1
ATOM 692 C C . VAL A 1 94 ? 14.707 6.902 -17.659 1.00 98.50 94 VAL A C 1
ATOM 694 O O . VAL A 1 94 ? 14.262 6.198 -18.563 1.00 98.50 94 VAL A O 1
ATOM 697 N N . ILE A 1 95 ? 13.946 7.777 -17.004 1.00 98.19 95 ILE A N 1
ATOM 698 C CA . ILE A 1 95 ? 12.524 7.983 -17.294 1.00 98.19 95 ILE A CA 1
ATOM 699 C C . ILE A 1 95 ? 12.323 9.391 -17.856 1.00 98.19 95 ILE A C 1
ATOM 701 O O . ILE A 1 95 ? 12.695 10.382 -17.217 1.00 98.19 95 ILE A O 1
ATOM 705 N N . THR A 1 96 ? 11.696 9.496 -19.031 1.00 96.69 96 THR A N 1
ATOM 706 C CA . THR A 1 96 ? 11.222 10.787 -19.553 1.00 96.69 96 THR A CA 1
ATOM 707 C C . THR A 1 96 ? 9.756 10.997 -19.177 1.00 96.69 96 THR A C 1
ATOM 709 O O . THR A 1 96 ? 8.953 10.064 -19.199 1.00 96.69 96 THR A O 1
ATOM 712 N N . MET A 1 97 ? 9.388 12.226 -18.800 1.00 94.00 97 MET A N 1
ATOM 713 C CA . MET A 1 97 ? 8.004 12.577 -18.438 1.00 94.00 97 MET A CA 1
ATOM 714 C C . MET A 1 97 ? 7.730 14.085 -18.576 1.00 94.00 97 MET A C 1
ATOM 716 O O . MET A 1 97 ? 8.683 14.868 -18.616 1.00 94.00 97 MET A O 1
ATOM 720 N N . PRO A 1 98 ? 6.466 14.543 -18.606 1.00 88.12 98 PRO A N 1
ATOM 721 C CA . PRO A 1 98 ? 6.136 15.969 -18.562 1.00 88.12 98 PRO A CA 1
ATOM 722 C C . PRO A 1 98 ? 6.511 16.622 -17.223 1.00 88.12 98 PRO A C 1
ATOM 724 O O . PRO A 1 98 ? 6.351 16.026 -16.158 1.00 88.12 98 PRO A O 1
ATOM 727 N N . ALA A 1 99 ? 6.932 17.887 -17.243 1.00 87.56 99 ALA A N 1
ATOM 728 C CA . ALA A 1 99 ? 7.216 18.659 -16.028 1.00 87.56 99 ALA A CA 1
ATOM 729 C C . ALA A 1 99 ? 5.970 18.921 -15.150 1.00 87.56 99 ALA A C 1
ATOM 731 O O . ALA A 1 99 ? 6.113 19.253 -13.973 1.00 87.56 99 ALA A O 1
ATOM 732 N N . SER A 1 100 ? 4.765 18.731 -15.698 1.00 82.19 100 SER A N 1
ATOM 733 C CA . SER A 1 100 ? 3.475 18.792 -14.995 1.00 82.19 100 SER A CA 1
ATOM 734 C C . SER A 1 100 ? 3.163 17.554 -14.145 1.00 82.19 100 SER A C 1
ATOM 736 O O . SER A 1 100 ? 2.214 17.586 -13.368 1.00 82.19 100 SER A O 1
ATOM 738 N N . VAL A 1 101 ? 3.944 16.472 -14.257 1.00 83.75 101 VAL A N 1
ATOM 739 C CA . VAL A 1 101 ? 3.835 15.321 -13.346 1.00 83.75 101 VAL A CA 1
ATOM 740 C C . VAL A 1 101 ? 4.175 15.764 -11.921 1.00 83.75 101 VAL A C 1
ATOM 742 O O . VAL A 1 101 ? 5.098 16.553 -11.714 1.00 83.75 101 VAL A O 1
ATOM 745 N N . SER A 1 102 ? 3.420 15.258 -10.947 1.00 79.44 102 SER A N 1
ATOM 746 C CA . SER A 1 102 ? 3.482 15.703 -9.554 1.00 79.44 102 SER A CA 1
ATOM 747 C C . SER A 1 102 ? 4.865 15.486 -8.906 1.00 79.44 102 SER A C 1
ATOM 749 O O . SER A 1 102 ? 5.662 14.647 -9.342 1.00 79.44 102 SER A O 1
ATOM 751 N N . ILE A 1 103 ? 5.186 16.275 -7.875 1.00 82.75 103 ILE A N 1
ATOM 752 C CA . ILE A 1 103 ? 6.502 16.242 -7.208 1.00 82.75 103 ILE A CA 1
ATOM 753 C C . ILE A 1 103 ? 6.722 14.885 -6.533 1.00 82.75 103 ILE A C 1
ATOM 755 O O . ILE A 1 103 ? 7.792 14.294 -6.645 1.00 82.75 103 ILE A O 1
ATOM 759 N N . GLU A 1 104 ? 5.674 14.368 -5.915 1.00 83.75 104 GLU A N 1
ATOM 760 C CA . GLU A 1 104 ? 5.589 13.113 -5.176 1.00 83.75 104 GLU A CA 1
ATOM 761 C C . GLU A 1 104 ? 5.998 11.936 -6.064 1.00 83.75 104 GLU A C 1
ATOM 763 O O . GLU A 1 104 ? 6.865 11.130 -5.724 1.00 83.75 104 GLU A O 1
ATOM 768 N N . ARG A 1 105 ? 5.431 11.896 -7.273 1.00 82.31 105 ARG A N 1
ATOM 769 C CA . ARG A 1 105 ? 5.684 10.847 -8.258 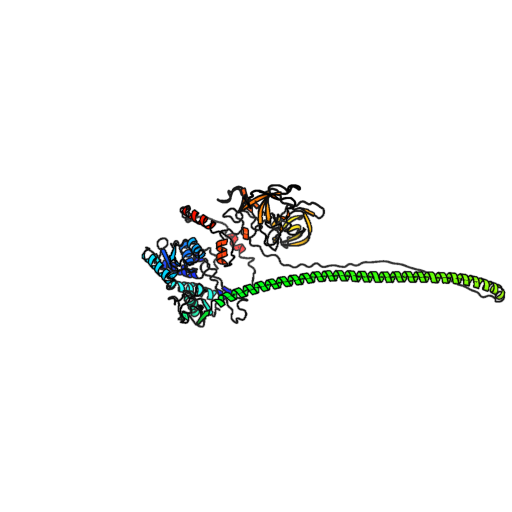1.00 82.31 105 ARG A CA 1
ATOM 770 C C . ARG A 1 105 ? 7.123 10.875 -8.778 1.00 82.31 105 ARG A C 1
ATOM 772 O O . ARG A 1 105 ? 7.702 9.825 -9.054 1.00 82.31 105 ARG A O 1
ATOM 779 N N . ARG A 1 106 ? 7.731 12.065 -8.841 1.00 88.38 106 ARG A N 1
ATOM 780 C CA . ARG A 1 106 ? 9.167 12.233 -9.115 1.00 88.38 106 ARG A CA 1
ATOM 781 C C . ARG A 1 106 ? 10.033 11.799 -7.930 1.00 88.38 106 ARG A C 1
ATOM 783 O O . ARG A 1 106 ? 11.070 11.183 -8.153 1.00 88.38 106 ARG A O 1
ATOM 790 N N . ILE A 1 107 ? 9.614 12.067 -6.690 1.00 89.31 107 ILE A N 1
ATOM 791 C CA . ILE A 1 107 ? 10.330 11.642 -5.475 1.00 89.31 107 ILE A CA 1
ATOM 792 C C . ILE A 1 107 ? 10.437 10.115 -5.406 1.00 89.31 107 ILE A C 1
ATOM 794 O O . ILE A 1 107 ? 11.538 9.624 -5.170 1.00 89.31 107 ILE A O 1
ATOM 798 N N . VAL A 1 108 ? 9.357 9.369 -5.673 1.00 90.69 108 VAL A N 1
ATOM 799 C CA . VAL A 1 108 ? 9.379 7.890 -5.675 1.00 90.69 108 VAL A CA 1
ATOM 800 C C . VAL A 1 108 ? 10.420 7.345 -6.661 1.00 90.69 108 VAL A C 1
ATOM 802 O O . VAL A 1 108 ? 11.255 6.520 -6.295 1.00 90.69 108 VAL A O 1
ATOM 805 N N . LEU A 1 109 ? 10.433 7.852 -7.896 1.00 93.12 109 LEU A N 1
ATOM 806 C CA . LEU A 1 109 ? 11.377 7.409 -8.928 1.00 93.12 109 LEU A CA 1
ATOM 807 C C . LEU A 1 109 ? 12.833 7.774 -8.592 1.00 93.12 109 LEU A C 1
ATOM 809 O O . LEU A 1 109 ? 13.730 6.951 -8.763 1.00 93.12 109 LEU A O 1
ATOM 813 N N . LEU A 1 110 ? 13.067 8.976 -8.053 1.00 92.44 110 LEU A N 1
ATOM 814 C CA . LEU A 1 110 ? 14.389 9.412 -7.588 1.00 92.44 110 LEU A CA 1
ATOM 815 C C . LEU A 1 110 ? 14.872 8.623 -6.357 1.00 92.44 110 LEU A C 1
ATOM 817 O O . LEU A 1 110 ? 16.077 8.438 -6.193 1.00 92.44 110 LEU A O 1
ATOM 821 N N . ALA A 1 111 ? 13.962 8.157 -5.495 1.00 91.44 111 ALA A N 1
ATOM 822 C CA . ALA A 1 111 ? 14.282 7.308 -4.345 1.00 91.44 111 ALA A CA 1
ATOM 823 C C . ALA A 1 111 ? 14.677 5.884 -4.772 1.00 91.44 111 ALA A C 1
ATOM 825 O O . ALA A 1 111 ? 15.605 5.316 -4.202 1.00 91.44 111 ALA A O 1
ATOM 826 N N . LEU A 1 112 ? 14.048 5.361 -5.831 1.00 94.06 112 LEU A N 1
ATOM 827 C CA . LEU A 1 112 ? 14.449 4.129 -6.524 1.00 94.06 112 LEU A CA 1
ATOM 828 C C . LEU A 1 112 ? 15.694 4.312 -7.424 1.00 94.06 112 LEU A C 1
ATOM 830 O O . LEU A 1 112 ? 16.109 3.381 -8.104 1.00 94.06 112 LEU A O 1
ATOM 834 N N . GLY A 1 113 ? 16.314 5.498 -7.433 1.00 92.50 113 GLY A N 1
ATOM 835 C CA . GLY A 1 113 ? 17.570 5.762 -8.140 1.00 92.50 113 GLY A CA 1
ATOM 836 C C . GLY A 1 113 ? 17.449 6.018 -9.647 1.00 92.50 113 GLY A C 1
ATOM 837 O O . GLY A 1 113 ? 18.478 6.090 -10.318 1.00 92.50 113 GLY A O 1
ATOM 838 N N . ALA A 1 114 ? 16.236 6.184 -10.186 1.00 97.19 114 ALA A N 1
ATOM 839 C CA . ALA A 1 114 ? 16.038 6.514 -11.596 1.00 97.19 114 ALA A CA 1
ATOM 840 C C . ALA A 1 114 ? 16.408 7.976 -11.909 1.00 97.19 114 ALA A C 1
ATOM 842 O O . ALA A 1 114 ? 16.111 8.899 -11.147 1.00 97.19 114 ALA A O 1
ATOM 843 N N . GLU A 1 115 ? 17.021 8.198 -13.070 1.00 97.44 115 GLU A N 1
ATOM 844 C CA . GLU A 1 115 ? 17.321 9.523 -13.608 1.00 97.44 115 GLU A CA 1
ATOM 845 C C . GLU A 1 115 ? 16.093 10.083 -14.343 1.00 97.44 115 GLU A C 1
ATOM 847 O O . GLU A 1 115 ? 15.514 9.416 -15.201 1.00 97.44 115 GLU A O 1
ATOM 852 N N . LEU A 1 116 ? 15.679 11.311 -14.012 1.00 96.19 116 LEU A N 1
ATOM 853 C CA . LEU A 1 116 ? 14.458 11.915 -14.555 1.00 96.19 116 LEU A CA 1
ATOM 854 C C . LEU A 1 116 ? 14.758 13.032 -15.552 1.00 96.19 116 LEU A C 1
ATOM 856 O O . LEU A 1 116 ? 15.353 14.050 -15.199 1.00 96.19 116 LEU A O 1
ATOM 860 N N . HIS A 1 117 ? 14.253 12.881 -16.776 1.00 96.25 117 HIS A N 1
ATOM 861 C CA . HIS A 1 117 ? 14.332 13.898 -17.827 1.00 96.25 117 HIS A CA 1
ATOM 862 C C . HIS A 1 117 ? 12.958 14.524 -18.050 1.00 96.25 117 HIS A C 1
ATOM 864 O O . HIS A 1 117 ? 12.064 13.930 -18.657 1.00 96.25 117 HIS A O 1
ATOM 870 N N . LEU A 1 118 ? 12.785 15.739 -17.528 1.00 93.69 118 LEU A N 1
ATOM 871 C CA . LEU A 1 118 ? 11.528 16.472 -17.633 1.00 93.69 118 LEU A CA 1
ATOM 872 C C . LEU A 1 118 ? 11.378 17.134 -19.006 1.00 93.69 118 LEU A C 1
ATOM 874 O O . LEU A 1 118 ? 12.322 17.695 -19.561 1.00 93.69 118 LEU A O 1
ATOM 878 N N . THR A 1 119 ? 10.159 17.081 -19.530 1.00 91.94 119 THR A N 1
ATOM 879 C CA . THR A 1 119 ? 9.772 17.620 -20.837 1.00 91.94 119 THR A CA 1
ATOM 880 C C . THR A 1 119 ? 8.716 18.710 -20.696 1.00 91.94 119 THR A C 1
ATOM 882 O O . THR A 1 119 ? 7.998 18.793 -19.699 1.00 91.94 119 THR A O 1
ATOM 885 N N . ASP A 1 120 ? 8.644 19.570 -21.706 1.00 86.38 120 ASP A N 1
ATOM 886 C CA . ASP A 1 120 ? 7.672 20.656 -21.816 1.00 86.38 120 ASP A CA 1
ATOM 887 C C . ASP A 1 120 ? 6.228 20.103 -21.846 1.00 86.38 120 ASP A C 1
ATOM 889 O O . ASP A 1 120 ? 5.886 19.386 -22.793 1.00 86.38 120 ASP A O 1
ATOM 893 N N . PRO A 1 121 ? 5.370 20.423 -20.852 1.00 82.44 121 PRO A N 1
ATOM 894 C CA . PRO A 1 121 ? 4.002 19.906 -20.781 1.00 82.44 121 PRO A CA 1
ATOM 895 C C . PRO A 1 121 ? 3.144 20.215 -22.011 1.00 82.44 121 PRO A C 1
ATOM 897 O O . PRO A 1 121 ? 2.257 19.428 -22.335 1.00 82.44 121 PRO A O 1
ATOM 900 N N . SER A 1 122 ? 3.420 21.314 -22.724 1.00 80.06 122 SER A N 1
ATOM 901 C CA . SER A 1 122 ? 2.662 21.702 -23.923 1.00 80.06 122 SER A CA 1
ATOM 902 C C . SER A 1 122 ? 2.819 20.720 -25.091 1.00 80.06 122 SER A C 1
ATOM 904 O O . SER A 1 122 ? 1.996 20.709 -26.003 1.00 80.06 122 SER A O 1
ATOM 906 N N . LYS A 1 123 ? 3.849 19.862 -25.056 1.00 77.75 123 LYS A N 1
ATOM 907 C CA . LYS A 1 123 ? 4.158 18.879 -26.107 1.00 77.75 123 LYS A CA 1
ATOM 908 C C . LYS A 1 123 ? 3.495 17.515 -25.885 1.00 77.75 123 LYS A C 1
ATOM 910 O O . LYS A 1 123 ? 3.654 16.625 -26.723 1.00 77.75 123 LYS A O 1
ATOM 915 N N . GLY A 1 124 ? 2.767 17.344 -24.777 1.00 73.81 124 GLY A N 1
ATOM 916 C CA . GLY A 1 124 ? 2.032 16.121 -24.448 1.00 73.81 124 GLY A CA 1
ATOM 917 C C . GLY A 1 124 ? 2.891 14.851 -24.505 1.00 73.81 124 GLY A C 1
ATOM 918 O O . GLY A 1 124 ? 4.104 14.892 -24.309 1.00 73.81 124 GLY A O 1
ATOM 919 N N . VAL A 1 125 ? 2.258 13.713 -24.807 1.00 77.69 125 VAL A N 1
ATOM 920 C CA . VAL A 1 125 ? 2.922 12.397 -24.905 1.00 77.69 125 VAL A CA 1
ATOM 921 C C . VAL A 1 125 ? 4.017 12.381 -25.983 1.00 77.69 125 VAL A C 1
ATOM 923 O O . VAL A 1 125 ? 5.082 11.808 -25.766 1.00 77.69 125 VAL A O 1
ATOM 926 N N . ILE A 1 126 ? 3.810 13.074 -27.109 1.00 82.00 126 ILE A N 1
ATOM 927 C CA . ILE A 1 126 ? 4.783 13.149 -28.213 1.00 82.00 126 ILE A CA 1
ATOM 928 C C . ILE A 1 126 ? 6.105 13.766 -27.730 1.00 82.00 126 ILE A C 1
ATOM 930 O O . ILE A 1 126 ? 7.175 13.235 -28.020 1.00 82.00 126 ILE A O 1
ATOM 934 N N . GLY A 1 127 ? 6.051 14.836 -26.929 1.00 87.00 127 GLY A N 1
ATOM 935 C CA . GLY A 1 127 ? 7.247 15.450 -26.341 1.00 87.00 127 GLY A CA 1
ATOM 936 C C . GLY A 1 127 ? 8.039 14.520 -25.417 1.00 87.00 127 GLY A C 1
ATOM 937 O O . GLY A 1 127 ? 9.260 14.648 -25.327 1.00 87.00 127 GLY A O 1
ATOM 938 N N . VAL A 1 128 ? 7.362 13.569 -24.766 1.00 89.50 128 VAL A N 1
ATOM 939 C CA . VAL A 1 128 ? 7.971 12.560 -23.885 1.00 89.50 128 VAL A CA 1
ATOM 940 C C . VAL A 1 128 ? 8.706 11.494 -24.702 1.00 89.50 128 VAL A C 1
ATOM 942 O O . VAL A 1 128 ? 9.862 11.188 -24.399 1.00 89.50 128 VAL A O 1
ATOM 945 N N . ILE A 1 129 ? 8.061 10.984 -25.758 1.00 89.06 129 ILE A N 1
ATOM 946 C CA . ILE A 1 129 ? 8.619 9.980 -26.681 1.00 89.06 129 ILE A CA 1
ATOM 947 C C . ILE A 1 129 ? 9.840 10.548 -27.409 1.00 89.06 129 ILE A C 1
ATOM 949 O O . ILE A 1 129 ? 10.926 9.985 -27.292 1.00 89.06 129 ILE A O 1
ATOM 953 N N . VAL A 1 130 ? 9.711 11.722 -28.038 1.00 93.25 130 VAL A N 1
ATOM 954 C CA . VAL A 1 130 ? 10.822 12.383 -28.750 1.00 93.25 130 VAL A CA 1
ATOM 955 C C . VAL A 1 130 ? 12.019 12.629 -27.824 1.00 93.25 130 VAL A C 1
ATOM 957 O O . VAL A 1 130 ? 13.166 12.542 -28.260 1.00 93.25 130 VAL A O 1
ATOM 960 N N . LYS A 1 131 ? 11.797 12.885 -26.524 1.00 95.25 131 LYS A N 1
ATOM 961 C CA . LYS A 1 131 ? 12.900 13.009 -25.561 1.00 95.25 131 LYS A CA 1
ATOM 962 C C . LYS A 1 131 ? 13.545 11.663 -25.210 1.00 95.25 131 LYS A C 1
ATOM 964 O O . LYS A 1 131 ? 14.758 11.628 -25.014 1.00 95.25 131 LYS A O 1
ATOM 969 N N . ALA A 1 132 ? 12.781 10.573 -25.142 1.00 95.88 132 ALA A N 1
ATOM 970 C CA . ALA A 1 132 ? 13.340 9.236 -24.934 1.00 95.88 132 ALA A CA 1
ATOM 971 C C . ALA A 1 132 ? 14.192 8.804 -26.139 1.00 95.88 132 ALA A C 1
ATOM 973 O O . ALA A 1 132 ? 15.324 8.367 -25.951 1.00 95.88 132 ALA A O 1
ATOM 974 N N . GLU A 1 133 ? 13.711 9.039 -27.363 1.00 96.00 133 GLU A N 1
ATOM 975 C CA . GLU A 1 133 ? 14.457 8.817 -28.610 1.00 96.00 133 GLU A CA 1
ATOM 976 C C . GLU A 1 133 ? 15.735 9.675 -28.681 1.00 96.00 133 GLU A C 1
ATOM 978 O O . GLU A 1 133 ? 16.814 9.173 -29.006 1.00 96.00 133 GLU A O 1
ATOM 983 N N . GLU A 1 134 ? 15.654 10.960 -28.309 1.00 97.00 134 GLU A N 1
ATOM 984 C CA . GLU A 1 134 ? 16.812 11.861 -28.253 1.00 97.00 134 GLU A CA 1
ATOM 985 C C . GLU A 1 134 ? 17.886 11.349 -27.276 1.00 97.00 134 GLU A C 1
ATOM 987 O O . GLU A 1 134 ? 19.075 11.417 -27.587 1.00 97.00 134 GLU A O 1
ATOM 992 N N . ILE A 1 135 ? 17.489 10.814 -26.117 1.00 97.25 135 ILE A N 1
ATOM 993 C CA . ILE A 1 135 ? 18.409 10.235 -25.125 1.00 97.25 135 ILE A CA 1
ATOM 994 C C . ILE A 1 135 ? 18.976 8.903 -25.620 1.00 97.25 135 ILE A C 1
ATOM 996 O O . ILE A 1 135 ? 20.190 8.713 -25.562 1.00 97.25 135 ILE A O 1
ATOM 1000 N N . LEU A 1 136 ? 18.133 8.013 -26.152 1.00 97.69 136 LEU A N 1
ATOM 1001 C CA . LEU A 1 136 ? 18.526 6.716 -26.709 1.00 97.69 136 LEU A CA 1
ATOM 1002 C C . LEU A 1 136 ? 19.586 6.890 -27.807 1.00 97.69 136 LEU A C 1
ATOM 1004 O O . LEU A 1 136 ? 20.642 6.269 -27.744 1.00 97.69 136 LEU A O 1
ATOM 1008 N N . SER A 1 137 ? 19.373 7.827 -28.739 1.00 97.50 137 SER A N 1
ATOM 1009 C CA . SER A 1 137 ? 20.327 8.140 -29.818 1.00 97.50 137 SER A CA 1
ATOM 1010 C C . SER A 1 137 ? 21.698 8.652 -29.340 1.00 97.50 137 SER A C 1
ATOM 1012 O O . SER A 1 137 ? 22.662 8.643 -30.104 1.00 97.50 137 SER A O 1
ATOM 1014 N N . LYS A 1 138 ? 21.794 9.100 -28.081 1.00 96.94 138 LYS A N 1
ATOM 1015 C CA . LYS A 1 138 ? 22.999 9.674 -27.457 1.00 96.94 138 LYS A CA 1
ATOM 1016 C C . LYS A 1 138 ? 23.604 8.784 -26.370 1.00 96.94 138 LYS A C 1
ATOM 1018 O O . LYS A 1 138 ? 24.627 9.159 -25.801 1.00 96.94 138 LYS A O 1
ATOM 1023 N N . THR A 1 139 ? 22.990 7.638 -26.072 1.00 96.50 139 THR A N 1
ATOM 1024 C CA . THR A 1 139 ? 23.350 6.786 -24.933 1.00 96.50 139 THR A CA 1
ATOM 1025 C C . THR A 1 139 ? 23.891 5.445 -25.433 1.00 96.50 139 THR A C 1
ATOM 1027 O O . THR A 1 139 ? 23.104 4.580 -25.820 1.00 96.50 139 THR A O 1
ATOM 1030 N N . PRO A 1 140 ? 25.224 5.235 -25.425 1.00 95.75 140 PRO A N 1
ATOM 1031 C CA . PRO A 1 140 ? 25.819 3.922 -25.658 1.00 95.75 140 PRO A CA 1
ATOM 1032 C C . PRO A 1 140 ? 25.223 2.884 -24.700 1.00 95.75 140 PRO A C 1
ATOM 1034 O O . PRO A 1 140 ? 25.035 3.175 -23.520 1.00 95.75 140 PRO A O 1
ATOM 1037 N N . ASP A 1 141 ? 24.905 1.696 -25.218 1.00 96.50 141 ASP A N 1
ATOM 1038 C CA . ASP A 1 141 ? 24.205 0.623 -24.492 1.00 96.50 141 ASP A CA 1
ATOM 1039 C C . ASP A 1 141 ? 22.826 1.014 -23.902 1.00 96.50 141 ASP A C 1
ATOM 1041 O O . ASP A 1 141 ? 22.268 0.299 -23.062 1.00 96.50 141 ASP A O 1
ATOM 1045 N N . GLY A 1 142 ? 22.232 2.118 -24.371 1.00 97.94 142 GLY A N 1
ATOM 1046 C CA . GLY A 1 142 ? 20.842 2.475 -24.098 1.00 97.94 142 GLY A CA 1
ATOM 1047 C C . GLY A 1 142 ? 19.862 1.472 -24.716 1.00 97.94 142 GLY A C 1
ATOM 1048 O O . GLY A 1 142 ? 20.045 1.036 -25.852 1.00 97.94 142 GLY A O 1
ATOM 1049 N N . PHE A 1 143 ? 18.816 1.112 -23.975 1.00 98.44 143 PHE A N 1
ATOM 1050 C CA . PHE A 1 143 ? 17.786 0.162 -24.396 1.00 98.44 143 PHE A CA 1
ATOM 1051 C C . PHE A 1 143 ? 16.403 0.673 -23.981 1.00 98.44 143 PHE A C 1
ATOM 1053 O O . PHE A 1 143 ? 16.188 0.968 -22.805 1.00 98.44 143 PHE A O 1
ATOM 1060 N N . MET A 1 144 ? 15.475 0.794 -24.933 1.00 98.31 144 MET A N 1
ATOM 1061 C CA . MET A 1 144 ? 14.114 1.277 -24.677 1.00 98.31 144 MET A CA 1
ATOM 1062 C C . MET A 1 144 ? 13.139 0.105 -24.529 1.00 98.31 144 MET A C 1
ATOM 1064 O O . MET A 1 144 ? 13.238 -0.864 -25.277 1.00 98.31 144 MET A O 1
ATOM 1068 N N . LEU A 1 145 ? 12.231 0.170 -23.550 1.00 97.75 145 LEU A N 1
ATOM 1069 C CA . LEU A 1 145 ? 11.379 -0.972 -23.184 1.00 97.75 145 LEU A CA 1
ATOM 1070 C C . LEU A 1 145 ? 10.040 -1.021 -23.942 1.00 97.75 145 LEU A C 1
ATOM 1072 O O . LEU A 1 145 ? 9.509 -2.114 -24.112 1.00 97.75 145 LEU A O 1
ATOM 1076 N N . GLU A 1 146 ? 9.528 0.116 -24.426 1.00 95.75 146 GLU A N 1
ATOM 1077 C CA . GLU A 1 146 ? 8.356 0.246 -25.313 1.00 95.75 146 GLU A CA 1
ATOM 1078 C C . GLU A 1 146 ? 7.077 -0.449 -24.792 1.00 95.75 146 GLU A C 1
ATOM 1080 O O . GLU A 1 146 ? 6.484 -1.292 -25.470 1.00 95.75 146 GLU A O 1
ATOM 1085 N N . GLN A 1 147 ? 6.582 -0.081 -23.603 1.00 95.06 147 GLN A N 1
ATOM 1086 C CA . GLN A 1 147 ? 5.474 -0.794 -22.929 1.00 95.06 147 GLN A CA 1
ATOM 1087 C C . GLN A 1 147 ? 4.179 -0.991 -23.754 1.00 95.06 147 GLN A C 1
ATOM 1089 O O . GLN A 1 147 ? 3.398 -1.904 -23.474 1.00 95.06 147 GLN A O 1
ATOM 1094 N N . PHE A 1 148 ? 3.917 -0.144 -24.754 1.00 93.44 148 PHE A N 1
ATOM 1095 C CA . PHE A 1 148 ? 2.738 -0.231 -25.629 1.00 93.44 148 PHE A CA 1
ATOM 1096 C C . PHE A 1 148 ? 2.890 -1.238 -26.780 1.00 93.44 148 PHE A C 1
ATOM 1098 O O . PHE A 1 148 ? 1.885 -1.583 -27.400 1.00 93.44 148 PHE A O 1
ATOM 1105 N N . ARG A 1 149 ? 4.120 -1.697 -27.056 1.00 96.00 149 ARG A N 1
ATOM 1106 C CA . ARG A 1 149 ? 4.499 -2.451 -28.266 1.00 96.00 149 ARG A CA 1
ATOM 1107 C C . ARG A 1 149 ? 5.301 -3.720 -27.989 1.00 96.00 149 ARG A C 1
ATOM 1109 O O . ARG A 1 149 ? 5.308 -4.640 -28.799 1.00 96.00 149 ARG A O 1
ATOM 1116 N N . ASN A 1 150 ? 5.982 -3.772 -26.849 1.00 98.06 150 ASN A N 1
ATOM 1117 C CA . ASN A 1 150 ? 6.795 -4.908 -26.445 1.00 98.06 150 ASN A CA 1
ATOM 1118 C C . ASN A 1 150 ? 5.898 -6.106 -26.062 1.00 98.06 150 ASN A C 1
ATOM 1120 O O . ASN A 1 150 ? 5.154 -5.992 -25.080 1.00 98.06 150 ASN A O 1
ATOM 1124 N N . PRO A 1 151 ? 5.968 -7.249 -26.778 1.00 98.12 151 PRO A N 1
ATOM 1125 C CA . PRO A 1 151 ? 5.078 -8.395 -26.565 1.00 98.12 151 PRO A CA 1
ATOM 1126 C C . PRO A 1 151 ? 5.281 -9.075 -25.205 1.00 98.12 151 PRO A C 1
ATOM 1128 O O . PRO A 1 151 ? 4.411 -9.812 -24.741 1.00 98.12 151 PRO A O 1
ATOM 1131 N N . SER A 1 152 ? 6.388 -8.794 -24.520 1.00 98.50 152 SER A N 1
ATOM 1132 C CA . SER A 1 152 ? 6.674 -9.330 -23.189 1.00 98.50 152 SER A CA 1
ATOM 1133 C C . SER A 1 152 ? 5.753 -8.729 -22.112 1.00 98.50 152 SER A C 1
ATOM 1135 O O . SER A 1 152 ? 5.566 -9.338 -21.066 1.00 98.50 152 SER A O 1
ATOM 1137 N N . ASN A 1 153 ? 5.076 -7.601 -22.388 1.00 98.56 153 ASN A N 1
ATOM 1138 C CA . ASN A 1 153 ? 3.974 -7.078 -21.567 1.00 98.56 153 ASN A CA 1
ATOM 1139 C C . ASN A 1 153 ? 2.746 -8.030 -21.565 1.00 98.56 153 ASN A C 1
ATOM 1141 O O . ASN A 1 153 ? 2.429 -8.562 -20.497 1.00 98.56 153 ASN A O 1
ATOM 1145 N N . PRO A 1 154 ? 2.058 -8.311 -22.697 1.00 98.62 154 PRO A N 1
ATOM 1146 C CA . PRO A 1 154 ? 0.985 -9.306 -22.710 1.00 98.62 154 PRO A CA 1
ATOM 1147 C C . PRO A 1 154 ? 1.456 -10.706 -22.302 1.00 98.62 154 PRO A C 1
ATOM 1149 O O . PRO A 1 154 ? 0.719 -11.399 -21.599 1.00 98.62 154 PRO A O 1
ATOM 1152 N N . GLN A 1 155 ? 2.682 -11.110 -22.657 1.00 98.75 155 GLN A N 1
ATOM 1153 C CA . GLN A 1 155 ? 3.214 -12.414 -22.256 1.00 98.75 155 GLN A CA 1
ATOM 1154 C C . GLN A 1 155 ? 3.303 -12.557 -20.726 1.00 98.75 155 GLN A C 1
ATOM 1156 O O . GLN A 1 155 ? 2.812 -13.556 -20.203 1.00 98.75 155 GLN A O 1
ATOM 1161 N N . SER A 1 156 ? 3.776 -11.539 -19.985 1.00 98.44 156 SER A N 1
ATOM 1162 C CA . SER A 1 156 ? 3.752 -11.542 -18.507 1.00 98.44 156 SER A CA 1
ATOM 1163 C C . SER A 1 156 ? 2.366 -11.857 -17.935 1.00 98.44 156 SER A C 1
ATOM 1165 O O . SER A 1 156 ? 2.247 -12.528 -16.908 1.00 98.44 156 SER A O 1
ATOM 1167 N N . HIS A 1 157 ? 1.302 -11.367 -18.573 1.00 98.88 157 HIS A N 1
ATOM 1168 C CA . HIS A 1 157 ? -0.074 -11.566 -18.118 1.00 98.88 157 HIS A CA 1
ATOM 1169 C C . HIS A 1 157 ? -0.664 -12.918 -18.536 1.00 98.88 157 HIS A C 1
ATOM 1171 O O . HIS A 1 157 ? -1.462 -13.478 -17.783 1.00 98.88 157 HIS A O 1
ATOM 1177 N N . TYR A 1 158 ? -0.242 -13.462 -19.679 1.00 98.88 158 TYR A N 1
ATOM 1178 C CA . TYR A 1 158 ? -0.550 -14.829 -20.105 1.00 98.88 158 TYR A CA 1
ATOM 1179 C C . TYR A 1 158 ? 0.154 -15.880 -19.224 1.00 98.88 158 TYR A C 1
ATOM 1181 O O . TYR A 1 158 ? -0.439 -16.902 -18.893 1.00 98.88 158 TYR A O 1
ATOM 1189 N N . GLU A 1 159 ? 1.391 -15.618 -18.790 1.00 98.62 159 GLU A N 1
ATOM 1190 C CA . GLU A 1 159 ? 2.199 -16.543 -17.978 1.00 98.62 159 GLU A CA 1
ATOM 1191 C C . GLU A 1 159 ? 1.924 -16.468 -16.470 1.00 98.62 159 GLU A C 1
ATOM 1193 O O . GLU A 1 159 ? 2.191 -17.435 -15.757 1.00 98.62 159 GLU A O 1
ATOM 1198 N N . THR A 1 160 ? 1.388 -15.349 -15.964 1.00 98.69 160 THR A N 1
ATOM 1199 C CA . THR A 1 160 ? 1.141 -15.167 -14.519 1.00 98.69 160 THR A CA 1
ATOM 1200 C C . THR A 1 160 ? -0.306 -14.791 -14.197 1.00 98.69 160 THR A C 1
ATOM 1202 O O . THR A 1 160 ? -1.006 -15.551 -13.536 1.00 98.69 160 THR A O 1
ATOM 1205 N N . THR A 1 161 ? -0.807 -13.653 -14.685 1.00 98.75 161 THR A N 1
ATOM 1206 C CA . THR A 1 161 ? -2.111 -13.107 -14.263 1.00 98.75 161 THR A CA 1
ATOM 1207 C C . THR A 1 161 ? -3.299 -14.000 -14.639 1.00 98.75 161 THR A C 1
ATOM 1209 O O . THR A 1 161 ? -4.157 -14.235 -13.792 1.00 98.75 161 THR A O 1
ATOM 1212 N N . GLY A 1 162 ? -3.344 -14.526 -15.867 1.00 98.69 162 GLY A N 1
ATOM 1213 C CA . GLY A 1 162 ? -4.363 -15.490 -16.303 1.00 98.69 162 GLY A CA 1
ATOM 1214 C C . GLY A 1 162 ? -4.332 -16.799 -15.496 1.00 98.69 162 GLY A C 1
ATOM 1215 O O . GLY A 1 162 ? -5.355 -17.156 -14.907 1.00 98.69 162 GLY A O 1
ATOM 1216 N N . PRO A 1 163 ? -3.176 -17.488 -15.404 1.00 98.81 163 PRO A N 1
ATOM 1217 C CA . PRO A 1 163 ? -2.993 -18.683 -14.579 1.00 98.81 163 PRO A CA 1
ATOM 1218 C C . PRO A 1 163 ? -3.378 -18.499 -13.112 1.00 98.81 163 PRO A C 1
ATOM 1220 O O . PRO A 1 163 ? -4.035 -19.370 -12.545 1.00 98.81 163 PRO A O 1
ATOM 1223 N N . GLU A 1 164 ? -3.017 -17.368 -12.504 1.00 98.75 164 GLU A N 1
ATOM 1224 C CA . GLU A 1 164 ? -3.423 -17.048 -11.137 1.00 98.75 164 GLU A CA 1
ATOM 1225 C C . GLU A 1 164 ? -4.944 -16.901 -11.023 1.00 98.75 164 GLU A C 1
ATOM 1227 O O . GLU A 1 164 ? -5.541 -17.572 -10.195 1.00 98.75 164 GLU A O 1
ATOM 1232 N N . ILE A 1 165 ? -5.600 -16.098 -11.872 1.00 98.69 165 ILE A N 1
ATOM 1233 C CA . ILE A 1 165 ? -7.065 -15.912 -11.822 1.00 98.69 165 ILE A CA 1
ATOM 1234 C C . ILE A 1 165 ? -7.806 -17.246 -12.031 1.00 98.69 165 ILE A C 1
ATOM 1236 O O . ILE A 1 165 ? -8.791 -17.530 -11.346 1.00 98.69 165 ILE A O 1
ATOM 1240 N N . TRP A 1 166 ? -7.318 -18.100 -12.933 1.00 98.50 166 TRP A N 1
ATOM 1241 C CA . TRP A 1 166 ? -7.873 -19.436 -13.174 1.00 98.50 166 TRP A CA 1
ATOM 1242 C C . TRP A 1 166 ? -7.740 -20.360 -11.950 1.00 98.50 166 TRP A C 1
ATOM 1244 O O . TRP A 1 166 ? -8.710 -20.993 -11.533 1.00 98.50 166 TRP A O 1
ATOM 1254 N N . ARG A 1 167 ? -6.554 -20.385 -11.329 1.00 98.31 167 ARG A N 1
ATOM 1255 C CA . ARG A 1 167 ? -6.256 -21.143 -10.104 1.00 98.31 167 ARG A CA 1
ATOM 1256 C C . ARG A 1 167 ? -7.067 -20.640 -8.906 1.00 98.31 167 ARG A C 1
ATOM 1258 O O . ARG A 1 167 ? -7.696 -21.434 -8.212 1.00 98.31 167 ARG A O 1
ATOM 1265 N N . ASP A 1 168 ? -7.054 -19.331 -8.672 1.00 97.62 168 ASP A N 1
ATOM 1266 C CA . ASP A 1 168 ? -7.602 -18.675 -7.478 1.00 97.62 168 ASP A CA 1
ATOM 1267 C C . ASP A 1 168 ? -9.144 -18.663 -7.487 1.00 97.62 168 ASP A C 1
ATOM 1269 O O . ASP A 1 168 ? -9.777 -18.701 -6.433 1.00 97.62 168 ASP A O 1
ATOM 1273 N N . SER A 1 169 ? -9.764 -18.703 -8.673 1.00 96.50 169 SER A N 1
ATOM 1274 C CA . SER A 1 169 ? -11.209 -18.941 -8.842 1.00 96.50 169 SER A CA 1
ATOM 1275 C C . SER A 1 169 ? -11.620 -20.419 -8.755 1.00 96.50 169 SER A C 1
ATOM 1277 O O . SER A 1 169 ? -12.808 -20.727 -8.872 1.00 96.50 169 SER A O 1
ATOM 1279 N N . ALA A 1 170 ? -10.667 -21.339 -8.556 1.00 96.62 170 ALA A N 1
ATOM 1280 C CA . ALA A 1 170 ? -10.865 -22.787 -8.622 1.00 96.62 170 ALA A CA 1
ATOM 1281 C C . ALA A 1 170 ? -11.559 -23.241 -9.924 1.00 96.62 170 ALA A C 1
ATOM 1283 O O . ALA A 1 170 ? -12.511 -24.023 -9.884 1.00 96.62 170 ALA A O 1
ATOM 1284 N N . GLU A 1 171 ? -11.075 -22.720 -11.061 1.00 96.75 171 GLU A N 1
ATOM 1285 C CA . GLU A 1 171 ? -11.536 -23.015 -12.430 1.00 96.75 171 GLU A CA 1
ATOM 1286 C C . GLU A 1 171 ? -12.996 -22.597 -12.727 1.00 96.75 171 GLU A C 1
ATOM 1288 O O . GLU A 1 171 ? -13.635 -23.130 -13.632 1.00 96.75 171 GLU A O 1
ATOM 1293 N N . LYS A 1 172 ? -13.539 -21.632 -11.964 1.00 96.19 172 LYS A N 1
ATOM 1294 C CA . LYS A 1 172 ? -14.948 -21.169 -12.029 1.00 96.19 172 LYS A CA 1
ATOM 1295 C C . LYS A 1 172 ? -15.094 -19.677 -12.335 1.00 96.19 172 LYS A C 1
ATOM 1297 O O . LYS A 1 172 ? -16.057 -19.042 -11.913 1.00 96.19 172 LYS A O 1
ATOM 1302 N N . VAL A 1 173 ? -14.111 -19.090 -13.007 1.00 97.25 173 VAL A N 1
ATOM 1303 C CA . VAL A 1 173 ? -14.219 -17.724 -13.523 1.00 97.25 173 VAL A CA 1
ATOM 1304 C C . VAL A 1 173 ? -14.895 -17.767 -14.897 1.00 97.25 173 VAL A C 1
ATOM 1306 O O . VAL A 1 173 ? -14.415 -18.442 -15.805 1.00 97.25 173 VAL A O 1
ATOM 1309 N N . ASP A 1 174 ? -16.011 -17.053 -15.045 1.00 97.12 174 ASP A N 1
ATOM 1310 C CA . ASP A 1 174 ? -16.776 -16.978 -16.302 1.00 97.12 174 ASP A CA 1
ATOM 1311 C C . ASP A 1 174 ? -16.400 -15.753 -17.156 1.00 97.12 174 ASP A C 1
ATOM 1313 O O . ASP A 1 174 ? -16.559 -15.761 -18.380 1.00 97.12 174 ASP A O 1
ATOM 1317 N N . MET A 1 175 ? -15.932 -14.678 -16.505 1.00 97.75 175 MET A N 1
ATOM 1318 C CA . MET A 1 175 ? -15.695 -13.375 -17.130 1.00 97.75 175 MET A CA 1
ATOM 1319 C C . MET A 1 175 ? -14.455 -12.664 -16.565 1.00 97.75 175 MET A C 1
ATOM 1321 O O . MET A 1 175 ? -14.164 -12.756 -15.373 1.00 97.75 175 MET A O 1
ATOM 1325 N N . LEU A 1 176 ? -13.767 -11.891 -17.408 1.00 98.31 176 LEU A N 1
ATOM 1326 C CA . LEU A 1 176 ? -12.704 -10.948 -17.052 1.00 98.31 176 LEU A CA 1
ATOM 1327 C C . LEU A 1 176 ? -13.127 -9.531 -17.461 1.00 98.31 176 LEU A C 1
ATOM 1329 O O . LEU A 1 176 ? -13.505 -9.313 -18.608 1.00 98.31 176 LEU A O 1
ATOM 1333 N N . VAL A 1 177 ? -13.005 -8.563 -16.551 1.00 97.94 177 VAL A N 1
ATOM 1334 C CA . VAL A 1 177 ? -13.245 -7.134 -16.820 1.00 97.94 177 VAL A CA 1
ATOM 1335 C C . VAL A 1 177 ? -11.958 -6.367 -16.521 1.00 97.94 177 VAL A C 1
ATOM 1337 O O . VAL A 1 177 ? -11.455 -6.441 -15.400 1.00 97.94 177 VAL A O 1
ATOM 1340 N N . VAL A 1 178 ? -11.390 -5.665 -17.509 1.00 97.38 178 VAL A N 1
ATOM 1341 C CA . VAL A 1 178 ? -10.088 -4.978 -17.374 1.00 97.38 178 VAL A CA 1
ATOM 1342 C C . VAL A 1 178 ? -10.100 -3.604 -18.045 1.00 97.38 178 VAL A C 1
ATOM 1344 O O . VAL A 1 178 ? -10.386 -3.469 -19.232 1.00 97.38 178 VAL A O 1
ATOM 1347 N N . GLY A 1 179 ? -9.695 -2.582 -17.287 1.00 95.25 179 GLY A N 1
ATOM 1348 C CA . GLY A 1 179 ? -9.437 -1.239 -17.806 1.00 95.25 179 GLY A CA 1
ATOM 1349 C C . GLY A 1 179 ? -8.241 -1.202 -18.761 1.00 95.25 179 GLY A C 1
ATOM 1350 O O . GLY A 1 179 ? -7.140 -1.639 -18.412 1.00 95.25 179 GLY A O 1
ATOM 1351 N N . VAL A 1 180 ? -8.441 -0.681 -19.973 1.00 94.75 180 VAL A N 1
ATOM 1352 C CA . VAL A 1 180 ? -7.465 -0.801 -21.063 1.00 94.75 180 VAL A CA 1
ATOM 1353 C C . VAL A 1 180 ? -6.517 0.401 -21.100 1.00 94.75 180 VAL A C 1
ATOM 1355 O O . VAL A 1 180 ? -6.870 1.495 -21.532 1.00 94.75 180 VAL A O 1
ATOM 1358 N N . GLY A 1 181 ? -5.282 0.177 -20.643 1.00 92.12 181 GLY A N 1
ATOM 1359 C CA . GLY A 1 181 ? -4.155 1.107 -20.792 1.00 92.12 181 GLY A CA 1
ATOM 1360 C C . GLY A 1 181 ? -3.222 0.701 -21.933 1.00 92.12 181 GLY A C 1
ATOM 1361 O O . GLY A 1 181 ? -3.351 1.170 -23.055 1.00 92.12 181 GLY A O 1
ATOM 1362 N N . THR A 1 182 ? -2.280 -0.204 -21.653 1.00 95.00 182 THR A N 1
ATOM 1363 C CA . THR A 1 182 ? -1.287 -0.705 -22.625 1.00 95.00 182 THR A CA 1
ATOM 1364 C C . THR A 1 182 ? -1.742 -1.963 -23.381 1.00 95.00 182 THR A C 1
ATOM 1366 O O . THR A 1 182 ? -0.914 -2.630 -23.991 1.00 95.00 182 THR A O 1
ATOM 1369 N N . GLY A 1 183 ? -3.019 -2.353 -23.286 1.00 96.44 183 GLY A N 1
ATOM 1370 C CA . GLY A 1 183 ? -3.576 -3.592 -23.860 1.00 96.44 183 GLY A CA 1
ATOM 1371 C C . GLY A 1 183 ? -3.144 -4.896 -23.169 1.00 96.44 183 GLY A C 1
ATOM 1372 O O . GLY A 1 183 ? -3.969 -5.774 -22.937 1.00 96.44 183 GLY A O 1
ATOM 1373 N N . GLY A 1 184 ? -1.880 -5.016 -22.757 1.00 98.12 184 GLY A N 1
ATOM 1374 C CA . GLY A 1 184 ? -1.285 -6.312 -22.417 1.00 98.12 184 GLY A CA 1
ATOM 1375 C C . GLY A 1 184 ? -1.990 -7.135 -21.330 1.00 98.12 184 GLY A C 1
ATOM 1376 O O . GLY A 1 184 ? -2.074 -8.353 -21.464 1.00 98.12 184 GLY A O 1
ATOM 1377 N N . THR A 1 185 ? -2.562 -6.516 -20.290 1.00 98.56 185 THR A N 1
ATOM 1378 C CA . THR A 1 185 ? -3.296 -7.256 -19.244 1.00 98.56 185 THR A CA 1
ATOM 1379 C C . THR A 1 185 ? -4.550 -7.947 -19.777 1.00 98.56 185 THR A C 1
ATOM 1381 O O . THR A 1 185 ? -4.790 -9.103 -19.431 1.00 98.56 185 THR A O 1
ATOM 1384 N N . ILE A 1 186 ? -5.324 -7.277 -20.640 1.00 98.06 186 ILE A N 1
ATOM 1385 C CA . ILE A 1 186 ? -6.550 -7.850 -21.208 1.00 98.06 186 ILE A CA 1
ATOM 1386 C C . ILE A 1 186 ? -6.231 -8.860 -22.318 1.00 98.06 186 ILE A C 1
ATOM 1388 O O . ILE A 1 186 ? -6.794 -9.952 -22.307 1.00 98.06 186 ILE A O 1
ATOM 1392 N N . SER A 1 187 ? -5.247 -8.569 -23.178 1.00 98.56 187 SER A N 1
ATOM 1393 C CA . SER A 1 187 ? -4.770 -9.500 -24.210 1.00 98.56 187 SER A CA 1
ATOM 1394 C C . SER A 1 187 ? -4.213 -10.789 -23.596 1.00 98.56 187 SER A C 1
ATOM 1396 O O . SER A 1 187 ? -4.647 -11.882 -23.942 1.00 98.56 187 SER A O 1
ATOM 1398 N N . GLY A 1 188 ? -3.267 -10.676 -22.656 1.00 98.62 188 GLY A N 1
ATOM 1399 C CA . GLY A 1 188 ? -2.538 -11.818 -22.103 1.00 98.62 188 GLY A CA 1
ATOM 1400 C C . GLY A 1 188 ? -3.397 -12.718 -21.219 1.00 98.62 188 GLY A C 1
ATOM 1401 O O . GLY A 1 188 ? -3.521 -13.916 -21.480 1.00 98.62 188 GLY A O 1
ATOM 1402 N N . ALA A 1 189 ? -4.026 -12.144 -20.187 1.00 98.69 189 ALA A N 1
ATOM 1403 C CA . ALA A 1 189 ? -4.866 -12.920 -19.277 1.00 98.69 189 ALA A CA 1
ATOM 1404 C C . ALA A 1 189 ? -6.162 -13.387 -19.963 1.00 98.69 189 ALA A C 1
ATOM 1406 O O . ALA A 1 189 ? -6.566 -14.533 -19.773 1.00 98.69 189 ALA A O 1
ATOM 1407 N N . GLY A 1 190 ? -6.781 -12.545 -20.801 1.00 98.44 190 GLY A N 1
ATOM 1408 C CA . GLY A 1 190 ? -7.984 -12.904 -21.554 1.00 98.44 190 GLY A CA 1
ATOM 1409 C C . GLY A 1 190 ? -7.741 -14.043 -22.545 1.00 98.44 190 GLY A C 1
ATOM 1410 O O . GLY A 1 190 ? -8.542 -14.975 -22.595 1.00 98.44 190 GLY A O 1
ATOM 1411 N N . LYS A 1 191 ? -6.607 -14.036 -23.262 1.00 98.62 191 LYS A N 1
ATOM 1412 C CA . LYS A 1 191 ? -6.207 -15.141 -24.146 1.00 98.62 191 LYS A CA 1
ATOM 1413 C C . LYS A 1 191 ? -6.043 -16.446 -23.373 1.00 98.62 191 LYS A C 1
ATOM 1415 O O . LYS A 1 191 ? -6.652 -17.443 -23.748 1.00 98.62 191 LYS A O 1
ATOM 1420 N N . PHE A 1 192 ? -5.282 -16.436 -22.273 1.00 98.75 192 PHE A N 1
ATOM 1421 C CA . PHE A 1 192 ? -5.106 -17.628 -21.438 1.00 98.75 192 PHE A CA 1
ATOM 1422 C C . PHE A 1 192 ? -6.456 -18.189 -20.961 1.00 98.75 192 PHE A C 1
ATOM 1424 O O . PHE A 1 192 ? -6.697 -19.391 -21.047 1.00 98.75 192 PHE A O 1
ATOM 1431 N N . LEU A 1 193 ? -7.358 -17.323 -20.491 1.00 98.56 193 LEU A N 1
ATOM 1432 C CA . LEU A 1 193 ? -8.660 -17.739 -19.968 1.00 98.56 193 LEU A CA 1
ATOM 1433 C C . LEU A 1 193 ? -9.592 -18.264 -21.078 1.00 98.56 193 LEU A C 1
ATOM 1435 O O . LEU A 1 193 ? -10.231 -19.294 -20.871 1.00 98.56 193 LEU A O 1
ATOM 1439 N N . LYS A 1 194 ? -9.585 -17.667 -22.282 1.00 98.06 194 LYS A N 1
ATOM 1440 C CA . LYS A 1 194 ? -10.288 -18.210 -23.465 1.00 98.06 194 LYS A CA 1
ATOM 1441 C C . LYS A 1 194 ? -9.712 -19.542 -23.967 1.00 98.06 194 LYS A C 1
ATOM 1443 O O . LYS A 1 194 ? -10.447 -20.367 -24.509 1.00 98.06 194 LYS A O 1
ATOM 1448 N N . GLU A 1 195 ? -8.415 -19.788 -23.775 1.00 98.06 195 GLU A N 1
ATOM 1449 C CA . GLU A 1 195 ? -7.793 -21.089 -24.063 1.00 98.06 195 GLU A CA 1
ATOM 1450 C C . GLU A 1 195 ? -8.171 -22.172 -23.034 1.00 98.06 195 GLU A C 1
ATOM 1452 O O . GLU A 1 195 ? -8.191 -23.355 -23.380 1.00 98.06 195 GLU A O 1
ATOM 1457 N N . LYS A 1 196 ? -8.521 -21.794 -21.793 1.00 97.94 196 LYS A N 1
ATOM 1458 C CA . LYS A 1 196 ? -9.074 -22.713 -20.778 1.00 97.94 196 LYS A CA 1
ATOM 1459 C C . LYS A 1 196 ? -10.569 -22.971 -20.953 1.00 97.94 196 LYS A C 1
ATOM 1461 O O . LYS A 1 196 ? -10.996 -24.120 -20.873 1.00 97.94 196 LYS A O 1
ATOM 1466 N N . ASN A 1 197 ? -11.349 -21.929 -21.222 1.00 96.38 197 ASN A N 1
ATOM 1467 C CA . ASN A 1 197 ? -12.787 -22.007 -21.454 1.00 96.38 197 ASN A CA 1
ATOM 1468 C C . ASN A 1 197 ? -13.158 -21.157 -22.680 1.00 96.38 197 ASN A C 1
ATOM 1470 O O . ASN A 1 197 ? -13.046 -19.938 -22.653 1.00 96.38 197 ASN A O 1
ATOM 1474 N N . LYS A 1 198 ? -13.644 -21.788 -23.753 1.00 94.00 198 LYS A N 1
ATOM 1475 C CA . LYS A 1 198 ? -13.959 -21.087 -25.012 1.00 94.00 198 LYS A CA 1
ATOM 1476 C C . LYS A 1 198 ? -15.157 -20.143 -24.914 1.00 94.00 198 LYS A C 1
ATOM 1478 O O . LYS A 1 198 ? -15.232 -19.195 -25.692 1.00 94.00 198 LYS A O 1
ATOM 1483 N N . ASP A 1 199 ? -16.058 -20.386 -23.966 1.00 95.50 199 ASP A N 1
ATOM 1484 C CA . ASP A 1 199 ? -17.243 -19.556 -23.734 1.00 95.50 199 ASP A CA 1
ATOM 1485 C C . ASP A 1 199 ? -16.945 -18.359 -22.806 1.00 95.50 199 ASP A C 1
ATOM 1487 O O . ASP A 1 199 ? -17.790 -17.476 -22.640 1.00 95.50 199 ASP A O 1
ATOM 1491 N N . PHE A 1 200 ? -15.731 -18.305 -22.238 1.00 97.44 200 PHE A N 1
ATOM 1492 C CA . PHE A 1 200 ? -15.250 -17.263 -21.330 1.00 97.44 200 PHE A CA 1
ATOM 1493 C C . PHE A 1 200 ? -15.336 -15.861 -21.937 1.00 97.44 200 PHE A C 1
ATOM 1495 O O . PHE A 1 200 ? -14.937 -15.655 -23.089 1.00 97.44 200 PHE A O 1
ATOM 1502 N N . LYS A 1 201 ? -15.794 -14.882 -21.147 1.00 98.12 201 LYS A N 1
ATOM 1503 C CA . LYS A 1 201 ? -16.041 -13.512 -21.619 1.00 98.12 201 LYS A CA 1
ATOM 1504 C C . LYS A 1 201 ? -14.989 -12.506 -21.176 1.00 98.12 201 LYS A C 1
ATOM 1506 O O . LYS A 1 201 ? -14.576 -12.499 -20.023 1.00 98.12 201 LYS A O 1
ATOM 1511 N N . VAL A 1 202 ? -14.568 -11.634 -22.087 1.00 98.38 202 VAL A N 1
ATOM 1512 C CA . VAL A 1 202 ? -13.547 -10.614 -21.823 1.00 98.38 202 VAL A CA 1
ATOM 1513 C C . VAL A 1 202 ? -14.077 -9.234 -22.203 1.00 98.38 202 VAL A C 1
ATOM 1515 O O . VAL A 1 202 ? -14.359 -8.964 -23.370 1.00 98.38 202 VAL A O 1
ATOM 1518 N N . TYR A 1 203 ? -14.174 -8.362 -21.203 1.00 97.62 203 TYR A N 1
ATOM 1519 C CA . TYR A 1 203 ? -14.700 -7.006 -21.317 1.00 97.62 203 TYR A CA 1
ATOM 1520 C C . TYR A 1 203 ? -13.580 -5.984 -21.121 1.00 97.62 203 TYR A C 1
ATOM 1522 O O . TYR A 1 203 ? -12.954 -5.919 -20.055 1.00 97.62 203 TYR A O 1
ATOM 1530 N N . GLY A 1 204 ? -13.330 -5.173 -22.148 1.00 96.50 204 GLY A N 1
ATOM 1531 C CA . GLY A 1 204 ? -12.494 -3.981 -22.022 1.00 96.50 204 GLY A CA 1
ATOM 1532 C C . GLY A 1 204 ? -13.258 -2.859 -21.328 1.00 96.50 204 GLY A C 1
ATOM 1533 O O . GLY A 1 204 ? -14.465 -2.746 -21.510 1.00 96.50 204 GLY A O 1
ATOM 1534 N N . VAL A 1 205 ? -12.571 -2.016 -20.556 1.00 95.94 205 VAL A N 1
ATOM 1535 C CA . VAL A 1 205 ? -13.143 -0.765 -20.030 1.00 95.94 205 VAL A CA 1
ATOM 1536 C C . VAL A 1 205 ? -12.302 0.429 -20.477 1.00 95.94 205 VAL A C 1
ATOM 1538 O O . VAL A 1 205 ? -11.082 0.430 -20.286 1.00 95.94 205 VAL A O 1
ATOM 1541 N N . GLU A 1 206 ? -12.944 1.447 -21.048 1.00 94.88 206 GLU A N 1
ATOM 1542 C CA . GLU A 1 206 ? -12.316 2.709 -21.468 1.00 94.88 206 GLU A CA 1
ATOM 1543 C C . GLU A 1 206 ? -13.121 3.943 -21.001 1.00 94.88 206 GLU A C 1
ATOM 1545 O O . GLU A 1 206 ? -14.315 3.819 -20.721 1.00 94.88 206 GLU A O 1
ATOM 1550 N N . PRO A 1 207 ? -12.505 5.137 -20.891 1.00 93.12 207 PRO A N 1
ATOM 1551 C CA . PRO A 1 207 ? -13.229 6.371 -20.583 1.00 93.12 207 PRO A CA 1
ATOM 1552 C C . PRO A 1 207 ? -14.169 6.750 -21.732 1.00 93.12 207 PRO A C 1
ATOM 1554 O O . PRO A 1 207 ? -13.746 6.764 -22.890 1.00 93.12 207 PRO A O 1
ATOM 1557 N N . ALA A 1 208 ? -15.412 7.118 -21.425 1.00 92.94 208 ALA A N 1
ATOM 1558 C CA . ALA A 1 208 ? -16.379 7.598 -22.416 1.00 92.94 208 ALA A CA 1
ATOM 1559 C C . ALA A 1 208 ? -15.870 8.855 -23.154 1.00 92.94 208 ALA A C 1
ATOM 1561 O O . ALA A 1 208 ? -16.121 9.050 -24.342 1.00 92.94 208 ALA A O 1
ATOM 1562 N N . GLU A 1 209 ? -15.086 9.681 -22.460 1.00 91.88 209 GLU A N 1
ATOM 1563 C CA . GLU A 1 209 ? -14.496 10.928 -22.948 1.00 91.88 209 GLU A CA 1
ATOM 1564 C C . GLU A 1 209 ? -13.288 10.705 -23.886 1.00 91.88 209 GLU A C 1
ATOM 1566 O O . GLU A 1 209 ? -12.787 11.657 -24.483 1.00 91.88 209 GLU A O 1
ATOM 1571 N N . SER A 1 210 ? -12.806 9.462 -24.016 1.00 90.56 210 SER A N 1
ATOM 1572 C CA . SER A 1 210 ? -11.649 9.075 -24.841 1.00 90.56 210 SER A CA 1
ATOM 1573 C C . SER A 1 210 ? -11.835 7.664 -25.426 1.00 90.56 210 SER A C 1
ATOM 1575 O O . SER A 1 210 ? -10.912 6.846 -25.429 1.00 90.56 210 SER A O 1
ATOM 1577 N N . ALA A 1 211 ? -13.057 7.366 -25.887 1.00 93.62 211 ALA A N 1
ATOM 1578 C CA . ALA A 1 211 ? -13.521 6.026 -26.259 1.00 93.62 211 ALA A CA 1
ATOM 1579 C C . ALA A 1 211 ? -12.990 5.531 -27.626 1.00 93.62 211 ALA A C 1
ATOM 1581 O O . ALA A 1 211 ? -13.748 5.239 -28.556 1.00 93.62 211 ALA A O 1
ATOM 1582 N N . VAL A 1 212 ? -11.666 5.508 -27.786 1.00 93.19 212 VAL A N 1
ATOM 1583 C CA . VAL A 1 212 ? -10.966 5.205 -29.045 1.00 93.19 212 VAL A CA 1
ATOM 1584 C C . VAL A 1 212 ? -11.144 3.744 -29.473 1.00 93.19 212 VAL A C 1
ATOM 1586 O O . VAL A 1 212 ? -11.208 3.474 -30.673 1.00 93.19 212 VAL A O 1
ATOM 1589 N N . LEU A 1 213 ? -11.272 2.797 -28.537 1.00 92.50 213 LEU A N 1
ATOM 1590 C CA . LEU A 1 213 ? -11.494 1.381 -28.861 1.00 92.50 213 LEU A CA 1
ATOM 1591 C C . LEU A 1 213 ? -12.904 1.154 -29.430 1.00 92.50 213 LEU A C 1
ATOM 1593 O O . LEU A 1 213 ? -13.085 0.318 -30.313 1.00 92.50 213 LEU A O 1
ATOM 1597 N N . SER A 1 214 ? -13.872 1.963 -28.995 1.00 94.38 214 SER A N 1
ATOM 1598 C CA . SER A 1 214 ? -15.226 2.059 -29.555 1.00 94.38 214 SER A CA 1
ATOM 1599 C C . SER A 1 214 ? -15.311 2.855 -30.873 1.00 94.38 214 SER A C 1
ATOM 1601 O O . SER A 1 214 ? -16.409 3.085 -31.381 1.00 94.38 214 SER A O 1
ATOM 1603 N N . GLY A 1 215 ? -14.185 3.319 -31.432 1.00 92.94 215 GLY A N 1
ATOM 1604 C CA . GLY A 1 215 ? -14.151 4.153 -32.642 1.00 92.94 215 GLY A CA 1
ATOM 1605 C C . GLY A 1 215 ? -14.463 5.640 -32.412 1.00 92.94 215 GLY A C 1
ATOM 1606 O O . GLY A 1 215 ? -14.682 6.379 -33.375 1.00 92.94 215 GLY A O 1
ATOM 1607 N N . GLY A 1 216 ? -14.483 6.090 -31.155 1.00 92.94 216 GLY A N 1
ATOM 1608 C CA . GLY A 1 216 ? -14.572 7.498 -30.778 1.00 92.94 216 GLY A CA 1
ATOM 1609 C C . GLY A 1 216 ? -13.300 8.291 -31.101 1.00 92.94 216 GLY A C 1
ATOM 1610 O O . GLY A 1 216 ? -12.362 7.806 -31.735 1.00 92.94 216 GLY A O 1
ATOM 1611 N N . GLN A 1 217 ? -13.267 9.554 -30.677 1.00 90.31 217 GLN A N 1
ATOM 1612 C CA . GLN A 1 217 ? -12.072 10.398 -30.769 1.00 90.31 217 GLN A CA 1
ATOM 1613 C C . GLN A 1 217 ? -11.323 10.417 -29.427 1.00 90.31 217 GLN A C 1
ATOM 1615 O O . GLN A 1 217 ? -11.966 10.305 -28.383 1.00 90.31 217 GLN A O 1
ATOM 1620 N N . PRO A 1 218 ? -9.987 10.573 -29.428 1.00 89.88 218 PRO A N 1
ATOM 1621 C CA . PRO A 1 218 ? -9.226 10.738 -28.196 1.00 89.88 218 PRO A CA 1
ATOM 1622 C C . PRO A 1 218 ? -9.564 12.072 -27.520 1.00 89.88 218 PRO A C 1
ATOM 1624 O O . PRO A 1 218 ? -9.636 13.110 -28.183 1.00 89.88 218 PRO A O 1
ATOM 1627 N N . GLY A 1 219 ? -9.715 12.055 -26.197 1.00 86.00 219 GLY A N 1
ATOM 1628 C CA . GLY A 1 219 ? -10.064 13.234 -25.405 1.00 86.00 219 GLY A CA 1
ATOM 1629 C C . GLY A 1 219 ? -9.464 13.218 -23.994 1.00 86.00 219 GLY A C 1
ATOM 1630 O O . GLY A 1 219 ? -8.883 12.217 -23.569 1.00 86.00 219 GLY A O 1
ATOM 1631 N N . PRO A 1 220 ? -9.526 14.348 -23.267 1.00 84.00 220 PRO A N 1
ATOM 1632 C CA . PRO A 1 220 ? -9.035 14.440 -21.896 1.00 84.00 220 PRO A CA 1
ATOM 1633 C C . PRO A 1 220 ? -10.016 13.799 -20.902 1.00 84.00 220 PRO A C 1
ATOM 1635 O O . PRO A 1 220 ? -11.215 14.053 -20.963 1.00 84.00 220 PRO A O 1
ATOM 1638 N N . HIS A 1 221 ? -9.490 13.030 -19.948 1.00 86.56 221 HIS A N 1
ATOM 1639 C CA . HIS A 1 221 ? -10.239 12.398 -18.854 1.00 86.56 221 HIS A CA 1
ATOM 1640 C C . HIS A 1 221 ? -9.368 12.303 -17.590 1.00 86.56 221 HIS A C 1
ATOM 1642 O O . HIS A 1 221 ? -8.139 12.233 -17.667 1.00 86.56 221 HIS A O 1
ATOM 1648 N N . GLY A 1 222 ? -9.995 12.255 -16.417 1.00 80.12 222 GLY A N 1
ATOM 1649 C CA . GLY A 1 222 ? -9.333 12.097 -15.120 1.00 80.12 222 GLY A CA 1
ATOM 1650 C C . GLY A 1 222 ? -8.985 10.652 -14.744 1.00 80.12 222 GLY A C 1
ATOM 1651 O O . GLY A 1 222 ? -8.206 10.438 -13.815 1.00 80.12 222 GLY A O 1
ATOM 1652 N N . ILE A 1 223 ? -9.525 9.649 -15.452 1.00 82.00 223 ILE A N 1
ATOM 1653 C CA . ILE A 1 223 ? -9.344 8.221 -15.123 1.00 82.00 223 ILE A CA 1
ATOM 1654 C C . ILE A 1 223 ? -7.918 7.744 -15.472 1.00 82.00 223 ILE A C 1
ATOM 1656 O O . ILE A 1 223 ? -7.652 7.263 -16.573 1.00 82.00 223 ILE A O 1
ATOM 1660 N N . GLN A 1 224 ? -6.973 7.905 -14.543 1.00 83.50 224 GLN A N 1
ATOM 1661 C CA . GLN A 1 224 ? -5.552 7.634 -14.788 1.00 83.50 224 GLN A CA 1
ATOM 1662 C C . GLN A 1 224 ? -5.244 6.143 -15.019 1.00 83.50 224 GLN A C 1
ATOM 1664 O O . GLN A 1 224 ? -5.668 5.273 -14.263 1.00 83.50 224 GLN A O 1
ATOM 1669 N N . GLY A 1 225 ? -4.404 5.856 -16.019 1.00 84.38 225 GLY A N 1
ATOM 1670 C CA . GLY A 1 225 ? -3.839 4.520 -16.272 1.00 84.38 225 GLY A CA 1
ATOM 1671 C C . GLY A 1 225 ? -4.554 3.683 -17.341 1.00 84.38 225 GLY A C 1
ATOM 1672 O O . GLY A 1 225 ? -4.018 2.639 -17.725 1.00 84.38 225 GLY A O 1
ATOM 1673 N N . ILE A 1 226 ? -5.695 4.160 -17.845 1.00 88.31 226 ILE A N 1
ATOM 1674 C CA . ILE A 1 226 ? -6.437 3.622 -18.999 1.00 88.31 226 ILE A CA 1
ATOM 1675 C C . ILE A 1 226 ? -6.606 4.711 -20.076 1.00 88.31 226 ILE A C 1
ATOM 1677 O O . ILE A 1 226 ? -6.159 5.836 -19.864 1.00 88.31 226 ILE A O 1
ATOM 1681 N N . GLY A 1 227 ? -7.239 4.399 -21.213 1.00 86.38 227 GLY A N 1
ATOM 1682 C CA . GLY A 1 227 ? -7.742 5.420 -22.148 1.00 86.38 227 GLY A CA 1
ATOM 1683 C C . GLY A 1 227 ? -6.662 6.222 -22.880 1.00 86.38 227 GLY A C 1
ATOM 1684 O O . GLY A 1 227 ? -6.808 7.423 -23.069 1.00 86.38 227 GLY A O 1
ATOM 1685 N N . ALA A 1 228 ? -5.569 5.574 -23.295 1.00 83.25 228 ALA A N 1
ATOM 1686 C CA . ALA A 1 228 ? -4.326 6.211 -23.759 1.00 83.25 228 ALA A CA 1
ATOM 1687 C C . ALA A 1 228 ? -4.419 7.138 -25.003 1.00 83.25 228 ALA A C 1
ATOM 1689 O O . ALA A 1 228 ? -3.387 7.595 -25.493 1.00 83.25 228 ALA A O 1
ATOM 1690 N N . GLY A 1 229 ? -5.615 7.400 -25.542 1.00 84.88 229 GLY A N 1
ATOM 1691 C CA . GLY A 1 229 ? -5.841 8.227 -26.733 1.00 84.88 229 GLY A CA 1
ATOM 1692 C C . GLY A 1 229 ? -5.360 7.591 -28.044 1.00 84.88 229 GLY A C 1
ATOM 1693 O O . GLY A 1 229 ? -5.305 8.260 -29.074 1.00 84.88 229 GLY A O 1
ATOM 1694 N N . LEU A 1 230 ? -4.991 6.310 -28.005 1.00 87.50 230 LEU A N 1
ATOM 1695 C CA . LEU A 1 230 ? -4.500 5.513 -29.124 1.00 87.50 230 LEU A CA 1
ATOM 1696 C C . LEU A 1 230 ? -4.842 4.036 -28.909 1.00 87.50 230 LEU A C 1
ATOM 1698 O O . LEU A 1 230 ? -5.100 3.608 -27.784 1.00 87.50 230 LEU A O 1
ATOM 1702 N N . ILE A 1 231 ? -4.793 3.258 -29.988 1.00 91.94 231 ILE A N 1
ATOM 1703 C CA . ILE A 1 231 ? -4.892 1.797 -29.952 1.00 91.94 231 ILE A CA 1
ATOM 1704 C C . ILE A 1 231 ? -3.474 1.224 -29.749 1.00 91.94 231 ILE A C 1
ATOM 1706 O O . ILE A 1 231 ? -2.615 1.494 -30.588 1.00 91.94 231 ILE A O 1
ATOM 1710 N N . PRO A 1 232 ? -3.184 0.469 -28.669 1.00 91.44 232 PRO A N 1
ATOM 1711 C CA . PRO A 1 232 ? -1.861 -0.126 -28.458 1.00 91.44 232 PRO A CA 1
ATOM 1712 C C . PRO A 1 232 ? -1.588 -1.318 -29.386 1.00 91.44 232 PRO A C 1
ATOM 1714 O O . PRO A 1 232 ? -2.442 -2.195 -29.502 1.00 91.44 232 PRO A O 1
ATOM 1717 N N . ASP A 1 233 ? -0.364 -1.437 -29.915 1.00 95.88 233 ASP A N 1
ATOM 1718 C CA . ASP A 1 233 ? 0.123 -2.642 -30.622 1.00 95.88 233 ASP A CA 1
ATOM 1719 C C . ASP A 1 233 ? -0.047 -3.923 -29.762 1.00 95.88 233 ASP A C 1
ATOM 1721 O O . ASP A 1 233 ? -0.281 -5.010 -30.282 1.00 95.88 233 ASP A O 1
ATOM 1725 N N . ASN A 1 234 ? 0.030 -3.791 -28.431 1.00 96.44 234 ASN A N 1
ATOM 1726 C CA . ASN A 1 234 ? -0.170 -4.864 -27.447 1.00 96.44 234 ASN A CA 1
ATOM 1727 C C . ASN A 1 234 ? -1.649 -5.242 -27.162 1.00 96.44 234 ASN A C 1
ATOM 1729 O O . ASN A 1 234 ? -1.901 -6.066 -26.272 1.00 96.44 234 ASN A O 1
ATOM 1733 N N . LEU A 1 235 ? -2.638 -4.650 -27.847 1.00 97.06 235 LEU A N 1
ATOM 1734 C CA . LEU A 1 235 ? -4.063 -4.976 -27.684 1.00 97.06 235 LEU A CA 1
ATOM 1735 C C . LEU A 1 235 ? -4.554 -5.970 -28.752 1.00 97.06 235 LEU A C 1
ATOM 1737 O O . LEU A 1 235 ? -4.697 -5.623 -29.921 1.00 97.06 235 LEU A O 1
ATOM 1741 N N . ASP A 1 236 ? -4.891 -7.190 -28.331 1.00 96.75 236 ASP A N 1
ATOM 1742 C CA . ASP A 1 236 ? -5.507 -8.197 -29.198 1.00 96.75 236 ASP A CA 1
ATOM 1743 C C . ASP A 1 236 ? -7.039 -8.091 -29.142 1.00 96.75 236 ASP A C 1
ATOM 1745 O O . ASP A 1 236 ? -7.687 -8.594 -28.222 1.00 96.75 236 ASP A O 1
ATOM 1749 N N . PHE A 1 237 ? -7.635 -7.444 -30.146 1.00 95.12 237 PHE A N 1
ATOM 1750 C CA . PHE A 1 237 ? -9.093 -7.317 -30.257 1.00 95.12 237 PHE A CA 1
ATOM 1751 C C . PHE A 1 237 ? -9.812 -8.661 -30.441 1.00 95.12 237 PHE A C 1
ATOM 1753 O O . PHE A 1 237 ? -10.992 -8.743 -30.117 1.00 95.12 237 PHE A O 1
ATOM 1760 N N . SER A 1 238 ? -9.141 -9.720 -30.916 1.00 95.69 238 SER A N 1
ATOM 1761 C CA . SER A 1 238 ? -9.774 -11.042 -31.070 1.00 95.69 238 SER A CA 1
ATOM 1762 C C . SER A 1 238 ? -10.049 -11.735 -29.729 1.00 95.69 238 SER A C 1
ATOM 1764 O O . SER A 1 238 ? -10.830 -12.685 -29.662 1.00 95.69 238 SER A O 1
ATOM 1766 N N . VAL A 1 239 ? -9.442 -11.228 -28.651 1.00 96.44 239 VAL A N 1
ATOM 1767 C CA . VAL A 1 239 ? -9.679 -11.661 -27.272 1.00 96.44 239 VAL A CA 1
ATOM 1768 C C . VAL A 1 239 ? -10.898 -10.964 -26.656 1.00 96.44 239 VAL A C 1
ATOM 1770 O O . VAL A 1 239 ? -11.430 -11.482 -25.682 1.00 96.44 239 VAL A O 1
ATOM 1773 N N . LEU A 1 240 ? -11.372 -9.835 -27.195 1.00 95.88 240 LEU A N 1
ATOM 1774 C CA . LEU A 1 240 ? -12.487 -9.066 -26.625 1.00 95.88 240 LEU A CA 1
ATOM 1775 C C . LEU A 1 240 ? -13.851 -9.613 -27.074 1.00 95.88 240 LEU A C 1
ATOM 1777 O O . LEU A 1 240 ? -14.046 -9.923 -28.247 1.00 95.88 240 LEU A O 1
ATOM 1781 N N . ASP A 1 241 ? -14.817 -9.665 -26.155 1.00 97.81 241 ASP A N 1
ATOM 1782 C CA . ASP A 1 241 ? -16.237 -9.841 -26.495 1.00 97.81 241 ASP A CA 1
ATOM 1783 C C . ASP A 1 241 ? -16.957 -8.488 -26.619 1.00 97.81 241 ASP A C 1
ATOM 1785 O O . ASP A 1 241 ? -17.821 -8.331 -27.478 1.00 97.81 241 ASP A O 1
ATOM 1789 N N . GLU A 1 242 ? -16.596 -7.512 -25.778 1.00 96.12 242 GLU A N 1
ATOM 1790 C CA . GLU A 1 242 ? -17.217 -6.182 -25.715 1.00 96.12 242 GLU A CA 1
ATOM 1791 C C . GLU A 1 242 ? -16.255 -5.149 -25.087 1.00 96.12 242 GLU A C 1
ATOM 1793 O O . GLU A 1 242 ? -15.330 -5.500 -24.344 1.00 96.12 242 GLU A O 1
ATOM 1798 N N . VAL A 1 243 ? -16.473 -3.862 -25.380 1.00 96.00 243 VAL A N 1
ATOM 1799 C CA . VAL A 1 243 ? -15.814 -2.730 -24.710 1.00 96.00 243 VAL A CA 1
ATOM 1800 C C . VAL A 1 243 ? -16.878 -1.865 -24.041 1.00 96.00 243 VAL A C 1
ATOM 1802 O O . VAL A 1 243 ? -17.802 -1.385 -24.693 1.00 96.00 243 VAL A O 1
ATOM 1805 N N . ILE A 1 244 ? -16.728 -1.664 -22.736 1.00 94.38 244 ILE A N 1
ATOM 1806 C CA . ILE A 1 244 ? -17.620 -0.888 -21.880 1.00 94.38 244 ILE A CA 1
ATOM 1807 C C . ILE A 1 244 ? -17.021 0.509 -21.691 1.00 94.38 244 ILE A C 1
ATOM 1809 O O . ILE A 1 244 ? -15.871 0.656 -21.272 1.00 94.38 244 ILE A O 1
ATOM 1813 N N . GLN A 1 245 ? -17.810 1.543 -21.962 1.00 93.56 245 GLN A N 1
ATOM 1814 C CA . GLN A 1 245 ? -17.436 2.929 -21.680 1.00 93.56 245 GLN A CA 1
ATOM 1815 C C . GLN A 1 245 ? -17.835 3.302 -20.246 1.00 93.56 245 GLN A C 1
ATOM 1817 O O . GLN A 1 245 ? -18.915 2.931 -19.785 1.00 93.56 245 GLN A O 1
ATOM 1822 N N . THR A 1 246 ? -16.985 4.050 -19.541 1.00 86.44 246 THR A N 1
ATOM 1823 C CA . THR A 1 246 ? -17.289 4.606 -18.212 1.00 86.44 246 THR A CA 1
ATOM 1824 C C . THR A 1 246 ? -17.034 6.107 -18.174 1.00 86.44 246 THR A C 1
ATOM 1826 O O . THR A 1 246 ? -16.014 6.578 -18.665 1.00 86.44 246 THR A O 1
ATOM 1829 N N . GLU A 1 247 ? -17.946 6.855 -17.559 1.00 83.31 247 GLU A N 1
ATOM 1830 C CA . GLU A 1 247 ? -17.810 8.298 -17.331 1.00 83.31 247 GLU A CA 1
ATOM 1831 C C . GLU A 1 247 ? -16.981 8.579 -16.066 1.00 83.31 247 GLU A C 1
ATOM 1833 O O . GLU A 1 247 ? -17.036 7.824 -15.088 1.00 83.31 247 GLU A O 1
ATOM 1838 N N . GLU A 1 248 ? -16.256 9.699 -16.043 1.00 71.81 248 GLU A N 1
ATOM 1839 C CA . GLU A 1 248 ? -15.445 10.121 -14.893 1.00 71.81 248 GLU A CA 1
ATOM 1840 C C . GLU A 1 248 ? -16.282 10.371 -13.619 1.00 71.81 248 GLU A C 1
ATOM 1842 O O . GLU A 1 248 ? -15.842 10.070 -12.506 1.00 71.81 248 GLU A O 1
ATOM 1847 N N . GLU A 1 249 ? -17.513 10.870 -13.767 1.00 61.56 249 GLU A N 1
ATOM 1848 C CA . GLU A 1 249 ? -18.440 11.112 -12.652 1.00 61.56 249 GLU A CA 1
ATOM 1849 C C . GLU A 1 249 ? -18.860 9.817 -11.943 1.00 61.56 249 GLU A C 1
ATOM 1851 O O . GLU A 1 249 ? -18.944 9.781 -10.713 1.00 61.56 249 GLU A O 1
ATOM 1856 N N . VAL A 1 250 ? -19.080 8.729 -12.691 1.00 61.06 250 VAL A N 1
ATOM 1857 C CA . VAL A 1 250 ? -19.491 7.430 -12.129 1.00 61.06 250 VAL A CA 1
ATOM 1858 C C . VAL A 1 250 ? -18.389 6.851 -11.236 1.00 61.06 250 VAL A C 1
ATOM 1860 O O . VAL A 1 250 ? -18.685 6.299 -10.174 1.00 61.06 250 VAL A O 1
ATOM 1863 N N . ALA A 1 251 ? -17.121 7.045 -11.614 1.00 57.19 251 ALA A N 1
ATOM 1864 C CA . ALA A 1 251 ? -15.972 6.606 -10.825 1.00 57.19 251 ALA A CA 1
ATOM 1865 C C . ALA A 1 251 ? -15.845 7.351 -9.480 1.00 57.19 251 ALA A C 1
ATOM 1867 O O . ALA A 1 251 ? -15.539 6.726 -8.466 1.00 57.19 251 ALA A O 1
ATOM 1868 N N . LYS A 1 252 ? -16.109 8.667 -9.445 1.00 57.12 252 LYS A N 1
ATOM 1869 C CA . LYS A 1 252 ? -15.995 9.495 -8.224 1.00 57.12 252 LYS A CA 1
ATOM 1870 C C . LYS A 1 252 ? -17.186 9.332 -7.281 1.00 57.12 252 LYS A C 1
ATOM 1872 O O . LYS A 1 252 ? -17.030 9.046 -6.093 1.00 57.12 252 LYS A O 1
ATOM 1877 N N . LYS A 1 253 ? -18.395 9.493 -7.820 1.00 53.59 253 LYS A N 1
ATOM 1878 C CA . LYS A 1 253 ? -19.643 9.671 -7.061 1.00 53.59 253 LYS A CA 1
ATOM 1879 C C . LYS A 1 253 ? -19.998 8.474 -6.182 1.00 53.59 253 LYS A C 1
ATOM 1881 O O . LYS A 1 253 ? -20.614 8.620 -5.128 1.00 53.59 253 LYS A O 1
ATOM 1886 N N . HIS A 1 254 ? -19.580 7.279 -6.593 1.00 56.50 254 HIS A N 1
ATOM 1887 C CA . HIS A 1 254 ? -19.759 6.060 -5.814 1.00 56.50 254 HIS A CA 1
ATOM 1888 C C . HIS A 1 254 ? -18.893 6.032 -4.533 1.00 56.50 254 HIS A C 1
ATOM 1890 O O . HIS A 1 254 ? -19.297 5.451 -3.524 1.00 56.50 254 HIS A O 1
ATOM 1896 N N . GLU A 1 255 ? -17.720 6.673 -4.527 1.00 57.09 255 GLU A N 1
ATOM 1897 C CA . GLU A 1 255 ? -16.877 6.782 -3.329 1.00 57.09 255 GLU A CA 1
ATOM 1898 C C . GLU A 1 255 ? -17.399 7.856 -2.357 1.00 57.09 255 GLU A C 1
ATOM 1900 O O . GLU A 1 255 ? -17.384 7.664 -1.140 1.00 57.09 255 GLU A O 1
ATOM 1905 N N . GLU A 1 256 ? -17.941 8.953 -2.888 1.00 61.06 256 GLU A N 1
ATOM 1906 C CA . GLU A 1 256 ? -18.597 10.010 -2.107 1.00 61.06 256 GLU A CA 1
ATOM 1907 C C . GLU A 1 256 ? -19.869 9.499 -1.412 1.00 61.06 256 GLU A C 1
ATOM 1909 O O . GLU A 1 256 ? -20.045 9.705 -0.210 1.00 61.06 256 GLU A O 1
ATOM 1914 N N . LEU A 1 257 ? -20.708 8.733 -2.122 1.00 60.16 257 LEU A N 1
ATOM 1915 C CA . LEU A 1 257 ? -21.903 8.096 -1.552 1.00 60.16 257 LEU A CA 1
ATOM 1916 C C . LEU A 1 257 ? -21.572 7.151 -0.384 1.00 60.16 257 LEU A C 1
ATOM 1918 O O . LEU A 1 257 ? -22.303 7.123 0.606 1.00 60.16 257 LEU A O 1
ATOM 1922 N N . LYS A 1 258 ? -20.451 6.420 -0.442 1.00 60.59 258 LYS A N 1
ATOM 1923 C CA . LYS A 1 258 ? -19.975 5.603 0.691 1.00 60.59 258 LYS A CA 1
ATOM 1924 C C . LYS A 1 258 ? -19.596 6.453 1.900 1.00 60.59 258 LYS A C 1
ATOM 1926 O O . LYS A 1 258 ? -19.932 6.086 3.025 1.00 60.59 258 LYS A O 1
ATOM 1931 N N . LYS A 1 259 ? -18.921 7.584 1.676 1.00 71.81 259 LYS A N 1
ATOM 1932 C CA . LYS A 1 259 ? -18.537 8.525 2.738 1.00 71.81 259 LYS A CA 1
ATOM 1933 C C . LYS A 1 259 ? -19.782 9.134 3.400 1.00 71.81 259 LYS A C 1
ATOM 1935 O O . LYS A 1 259 ? -19.858 9.139 4.626 1.00 71.81 259 LYS A O 1
ATOM 1940 N N . GLU A 1 260 ? -20.808 9.512 2.630 1.00 71.44 260 GLU A N 1
ATOM 1941 C CA . GLU A 1 260 ? -22.108 9.924 3.189 1.00 71.44 260 GLU A CA 1
ATOM 1942 C C . GLU A 1 260 ? -22.794 8.828 4.020 1.00 71.44 260 GLU A C 1
ATOM 1944 O O . GLU A 1 260 ? -23.297 9.108 5.110 1.00 71.44 260 GLU A O 1
ATOM 1949 N N . VAL A 1 261 ? -22.850 7.589 3.518 1.00 73.50 261 VAL A N 1
ATOM 1950 C CA . VAL A 1 261 ? -23.499 6.468 4.223 1.00 73.50 261 VAL A CA 1
ATOM 1951 C C . VAL A 1 261 ? -22.785 6.160 5.541 1.00 73.50 261 VAL A C 1
ATOM 1953 O O . VAL A 1 261 ? -23.449 5.940 6.554 1.00 73.50 261 VAL A O 1
ATOM 1956 N N . GLN A 1 262 ? -21.450 6.212 5.563 1.00 73.88 262 GLN A N 1
ATOM 1957 C CA . GLN A 1 262 ? -20.667 6.001 6.781 1.00 73.88 262 GLN A CA 1
ATOM 1958 C C . GLN A 1 262 ? -20.910 7.101 7.829 1.00 73.88 262 GLN A C 1
ATOM 1960 O O . GLN A 1 262 ? -21.081 6.784 9.006 1.00 73.88 262 GLN A O 1
ATOM 1965 N N . VAL A 1 263 ? -21.000 8.372 7.417 1.00 84.69 263 VAL A N 1
ATOM 1966 C CA . VAL A 1 263 ? -21.356 9.484 8.321 1.00 84.69 263 VAL A CA 1
ATOM 1967 C C . VAL A 1 263 ? -22.769 9.294 8.884 1.00 84.69 263 VAL A C 1
ATOM 1969 O O . VAL A 1 263 ? -22.957 9.328 10.098 1.00 84.69 263 VAL A O 1
ATOM 1972 N N . LYS A 1 264 ? -23.756 8.989 8.032 1.00 80.69 264 LYS A N 1
ATOM 1973 C CA . LYS A 1 264 ? -25.149 8.746 8.456 1.00 80.69 264 LYS A CA 1
ATOM 1974 C C . LYS A 1 264 ? -25.282 7.547 9.406 1.00 80.69 264 LYS A C 1
ATOM 1976 O O . LYS A 1 264 ? -26.138 7.564 10.287 1.00 80.69 264 LYS A O 1
ATOM 1981 N N . LYS A 1 265 ? -24.419 6.528 9.283 1.00 80.50 265 LYS A N 1
ATOM 1982 C CA . LYS A 1 265 ? -24.334 5.402 10.231 1.00 80.50 265 LYS A CA 1
ATOM 1983 C C . LYS A 1 265 ? -23.847 5.856 11.613 1.00 80.50 265 LYS A C 1
ATOM 1985 O O . LYS A 1 265 ? -24.471 5.513 12.613 1.00 80.50 265 LYS A O 1
ATOM 1990 N N . GLN A 1 266 ? -22.801 6.683 11.666 1.00 82.38 266 GLN A N 1
ATOM 1991 C CA . GLN A 1 266 ? -22.277 7.253 12.917 1.00 82.38 266 GLN A CA 1
ATOM 1992 C C . GLN A 1 266 ? -23.290 8.190 13.602 1.00 82.38 266 GLN A C 1
ATOM 1994 O O . GLN A 1 266 ? -23.437 8.152 14.824 1.00 82.38 266 GLN A O 1
ATOM 1999 N N . GLU A 1 267 ? -24.041 8.986 12.833 1.00 90.19 267 GLU A N 1
ATOM 2000 C CA . GLU A 1 267 ? -25.155 9.795 13.357 1.00 90.19 267 GLU A CA 1
ATOM 2001 C C . GLU A 1 267 ? -26.269 8.929 13.972 1.00 90.19 267 GLU A C 1
ATOM 2003 O O . GLU A 1 267 ? -26.846 9.299 14.999 1.00 90.19 267 GLU A O 1
ATOM 2008 N N . LEU A 1 268 ? -26.566 7.769 13.370 1.00 84.94 268 LEU A N 1
ATOM 2009 C CA . LEU A 1 268 ? -27.564 6.829 13.882 1.00 84.94 268 LEU A CA 1
ATOM 2010 C C . LEU A 1 268 ? -27.110 6.201 15.210 1.00 84.94 268 LEU A C 1
ATOM 2012 O O . LEU A 1 268 ? -27.843 6.253 16.196 1.00 84.94 268 LEU A O 1
ATOM 2016 N N . GLU A 1 269 ? -25.877 5.692 15.260 1.00 87.88 269 GLU A N 1
ATOM 2017 C CA . GLU A 1 269 ? -25.273 5.084 16.455 1.00 87.88 269 GLU A CA 1
ATOM 2018 C C . GLU A 1 269 ? -25.182 6.084 17.621 1.00 87.88 269 GLU A C 1
ATOM 2020 O O . GLU A 1 269 ? -25.486 5.748 18.770 1.00 87.88 269 GLU A O 1
ATOM 2025 N N . ALA A 1 270 ? -24.837 7.348 17.350 1.00 90.88 270 ALA A N 1
ATOM 2026 C CA . ALA A 1 270 ? -24.858 8.407 18.360 1.00 90.88 270 ALA A CA 1
ATOM 2027 C C . ALA A 1 270 ? -26.273 8.644 18.927 1.00 90.88 270 ALA A C 1
ATOM 2029 O O . ALA A 1 270 ? -26.442 8.861 20.131 1.00 90.88 270 ALA A O 1
ATOM 2030 N N . ARG A 1 271 ? -27.301 8.562 18.075 1.00 90.44 271 ARG A N 1
ATOM 2031 C CA . ARG A 1 271 ? -28.706 8.782 18.441 1.00 90.44 271 ARG A CA 1
ATOM 2032 C C . ARG A 1 271 ? -29.310 7.613 19.221 1.00 90.44 271 ARG A C 1
ATOM 2034 O O . ARG A 1 271 ? -30.081 7.850 20.150 1.00 90.44 271 ARG A O 1
ATOM 2041 N N . GLU A 1 272 ? -28.934 6.375 18.906 1.00 88.94 272 GLU A N 1
ATOM 2042 C CA . GLU A 1 272 ? -29.292 5.191 19.703 1.00 88.94 272 GLU A CA 1
ATOM 2043 C C . GLU A 1 272 ? -28.692 5.259 21.114 1.00 88.94 272 GLU A C 1
ATOM 2045 O O . GLU A 1 272 ? -29.390 5.017 22.101 1.00 88.94 272 GLU A O 1
ATOM 2050 N N . ASN A 1 273 ? -27.431 5.686 21.236 1.00 89.50 273 ASN A N 1
ATOM 2051 C CA . ASN A 1 273 ? -26.794 5.904 22.537 1.00 89.50 273 ASN A CA 1
ATOM 2052 C C . ASN A 1 273 ? -27.480 7.019 23.354 1.00 89.50 273 ASN A C 1
ATOM 2054 O O . ASN A 1 273 ? -27.630 6.885 24.573 1.00 89.50 273 ASN A O 1
ATOM 2058 N N . GLU A 1 274 ? -27.948 8.097 22.713 1.00 92.06 274 GLU A N 1
ATOM 2059 C CA . GLU A 1 274 ? -28.712 9.142 23.409 1.00 92.06 274 GLU A CA 1
ATOM 2060 C C . GLU A 1 274 ? -30.088 8.643 23.886 1.00 92.06 274 GLU A C 1
ATOM 2062 O O . GLU A 1 274 ? -30.505 8.956 25.004 1.00 92.06 274 GLU A O 1
ATOM 2067 N N . LEU A 1 275 ? -30.779 7.832 23.075 1.00 89.12 275 LEU A N 1
ATOM 2068 C CA . LEU A 1 275 ? -32.049 7.201 23.450 1.00 89.12 275 LEU A CA 1
ATOM 2069 C C . LEU A 1 275 ? -31.874 6.265 24.651 1.00 89.12 275 LEU A C 1
ATOM 2071 O O . LEU A 1 275 ? -32.584 6.423 25.642 1.00 89.12 275 LEU A O 1
ATOM 2075 N N . LYS A 1 276 ? -30.876 5.377 24.616 1.00 90.00 276 LYS A N 1
ATOM 2076 C CA . LYS A 1 276 ? -30.568 4.442 25.707 1.00 90.00 276 LYS A CA 1
ATOM 2077 C C . LYS A 1 276 ? -30.299 5.161 27.035 1.00 90.00 276 LYS A C 1
ATOM 2079 O O . LYS A 1 276 ? -30.851 4.797 28.069 1.00 90.00 276 LYS A O 1
ATOM 2084 N N . LYS A 1 277 ? -29.545 6.267 27.002 1.00 90.56 277 LYS A N 1
ATOM 2085 C CA . LYS A 1 277 ? -29.327 7.116 28.186 1.00 90.56 277 LYS A CA 1
ATOM 2086 C C . LYS A 1 277 ? -30.632 7.729 28.722 1.00 90.56 277 LYS A C 1
ATOM 2088 O O . LYS A 1 277 ? -30.802 7.851 29.936 1.00 90.56 277 LYS A O 1
ATOM 2093 N N . ARG A 1 278 ? -31.563 8.126 27.845 1.00 91.06 278 ARG A N 1
ATOM 2094 C CA . ARG A 1 278 ? -32.887 8.629 28.260 1.00 91.06 278 ARG A CA 1
ATOM 2095 C C . ARG A 1 278 ? -33.742 7.521 28.887 1.00 91.06 278 ARG A C 1
ATOM 2097 O O . ARG A 1 278 ? -34.479 7.815 29.825 1.00 91.06 278 ARG A O 1
ATOM 2104 N N . GLU A 1 279 ? -33.626 6.276 28.425 1.00 91.19 279 GLU A N 1
ATOM 2105 C CA . GLU A 1 279 ? -34.274 5.115 29.053 1.00 91.19 279 GLU A CA 1
ATOM 2106 C C . GLU A 1 279 ? -33.725 4.855 30.465 1.00 91.19 279 GLU A C 1
ATOM 2108 O O . GLU A 1 279 ? -34.516 4.770 31.404 1.00 91.19 279 GLU A O 1
ATOM 2113 N N . ASP A 1 280 ? -32.400 4.860 30.657 1.00 90.88 280 ASP A N 1
ATOM 2114 C CA . ASP A 1 280 ? -31.770 4.748 31.986 1.00 90.88 280 ASP A CA 1
ATOM 2115 C C . ASP A 1 280 ? -32.239 5.861 32.947 1.00 90.88 280 ASP A C 1
ATOM 2117 O O . ASP A 1 280 ? -32.559 5.619 34.116 1.00 90.88 280 ASP A O 1
ATOM 2121 N N . GLU A 1 281 ? -32.346 7.103 32.463 1.00 91.81 281 GLU A N 1
ATOM 2122 C CA . GLU A 1 281 ? -32.882 8.212 33.256 1.00 91.81 281 GLU A CA 1
ATOM 2123 C C . GLU A 1 281 ? -34.366 8.035 33.628 1.00 91.81 281 GLU A C 1
ATOM 2125 O O . GLU A 1 281 ? -34.787 8.484 34.700 1.00 91.81 281 GLU A O 1
ATOM 2130 N N . LEU A 1 282 ? -35.174 7.424 32.758 1.00 90.19 282 LEU A N 1
ATOM 2131 C CA . LEU A 1 282 ? -36.587 7.130 33.017 1.00 90.19 282 LEU A CA 1
ATOM 2132 C C . LEU A 1 282 ? -36.749 5.957 33.993 1.00 90.19 282 LEU A C 1
ATOM 2134 O O . LEU A 1 282 ? -37.574 6.044 34.901 1.00 90.19 282 LEU A O 1
ATOM 2138 N N . GLU A 1 283 ? -35.918 4.923 33.880 1.00 91.94 283 GLU A N 1
ATOM 2139 C CA . GLU A 1 283 ? -35.832 3.784 34.801 1.00 91.94 283 GLU A CA 1
ATOM 2140 C C . GLU A 1 283 ? -35.504 4.245 36.238 1.00 91.94 283 GLU A C 1
ATOM 2142 O O . GLU A 1 283 ? -36.143 3.823 37.209 1.00 91.94 283 GLU A O 1
ATOM 2147 N N . VAL A 1 284 ? -34.567 5.191 36.395 1.00 91.44 284 VAL A N 1
ATOM 2148 C CA . VAL A 1 284 ? -34.255 5.817 37.696 1.00 91.44 284 VAL A CA 1
ATOM 2149 C C . VAL A 1 284 ? -35.428 6.658 38.220 1.00 91.44 284 VAL A C 1
ATOM 2151 O O . VAL A 1 284 ? -35.780 6.558 39.401 1.00 91.44 284 VAL A O 1
ATOM 2154 N N . LYS A 1 285 ? -36.075 7.463 37.362 1.00 90.81 285 LYS A N 1
ATOM 2155 C CA . LYS A 1 285 ? -37.255 8.269 37.740 1.00 90.81 285 LYS A CA 1
ATOM 2156 C C . LYS A 1 285 ? -38.425 7.375 38.176 1.00 90.81 285 LYS A C 1
ATOM 2158 O O . LYS A 1 285 ? -39.053 7.667 39.192 1.00 90.81 285 LYS A O 1
ATOM 2163 N N . ARG A 1 286 ? -38.661 6.254 37.486 1.00 91.25 286 ARG A N 1
ATOM 2164 C CA . ARG A 1 286 ? -39.672 5.243 37.835 1.00 91.25 286 ARG A CA 1
ATOM 2165 C C . ARG A 1 286 ? -39.417 4.636 39.214 1.00 91.25 286 ARG A C 1
ATOM 2167 O O . ARG A 1 286 ? -40.306 4.672 40.059 1.00 91.25 286 ARG A O 1
ATOM 2174 N N . LYS A 1 287 ? -38.196 4.170 39.491 1.00 90.31 287 LYS A N 1
ATOM 2175 C CA . LYS A 1 287 ? -37.825 3.620 40.811 1.00 90.31 287 LYS A CA 1
ATOM 2176 C C . LYS A 1 287 ? -37.972 4.655 41.935 1.00 90.31 287 LYS A C 1
ATOM 2178 O O . LYS A 1 287 ? -38.374 4.309 43.041 1.00 90.31 287 LYS A O 1
ATOM 2183 N N . SER A 1 288 ? -37.718 5.938 41.654 1.00 89.75 288 SER A N 1
ATOM 2184 C CA . SER A 1 288 ? -37.987 7.027 42.606 1.00 89.75 288 SER A CA 1
ATOM 2185 C C . SER A 1 288 ? -39.485 7.253 42.866 1.00 89.75 288 SER A C 1
ATOM 2187 O O . SER A 1 288 ? -39.854 7.614 43.984 1.00 89.75 288 SER A O 1
ATOM 2189 N N . LEU A 1 289 ? -40.351 7.032 41.871 1.00 90.06 289 LEU A N 1
ATOM 2190 C CA . LEU A 1 289 ? -41.807 7.106 42.032 1.00 90.06 289 LEU A CA 1
ATOM 2191 C C . LEU A 1 289 ? -42.352 5.912 42.828 1.00 90.06 289 LEU A C 1
ATOM 2193 O O . LEU A 1 289 ? -43.069 6.143 43.794 1.00 90.06 289 LEU A O 1
ATOM 2197 N N . GLU A 1 290 ? -41.928 4.679 42.530 1.00 91.38 290 GLU A N 1
ATOM 2198 C CA . GLU A 1 290 ? -42.344 3.471 43.272 1.00 91.38 290 GLU A CA 1
ATOM 2199 C C . GLU A 1 290 ? -41.987 3.537 44.775 1.00 91.38 290 GLU A C 1
ATOM 2201 O O . GLU A 1 290 ? -42.698 2.989 45.617 1.00 91.38 290 GLU A O 1
ATOM 2206 N N . VAL A 1 291 ? -40.896 4.225 45.142 1.00 90.75 291 VAL A N 1
ATOM 2207 C CA . VAL A 1 291 ? -40.549 4.496 46.553 1.00 90.75 291 VAL A CA 1
ATOM 2208 C C . VAL A 1 291 ? -41.476 5.548 47.174 1.00 90.75 291 VAL A C 1
ATOM 2210 O O . VAL A 1 291 ? -41.887 5.396 48.321 1.00 90.75 291 VAL A O 1
ATOM 2213 N N . LYS A 1 292 ? -41.841 6.606 46.439 1.00 89.19 292 LYS A N 1
ATOM 2214 C CA . LYS A 1 292 ? -42.794 7.621 46.931 1.00 89.19 292 LYS A CA 1
ATOM 2215 C C . LYS A 1 292 ? -44.195 7.045 47.115 1.00 89.19 292 LYS A C 1
ATOM 2217 O O . LYS A 1 292 ? -44.852 7.388 48.088 1.00 89.19 292 LYS A O 1
ATOM 2222 N N . GLU A 1 293 ? -44.622 6.173 46.209 1.00 91.44 293 GLU A N 1
ATOM 2223 C CA . GLU A 1 293 ? -45.912 5.483 46.251 1.00 91.44 293 GLU A CA 1
ATOM 2224 C C . GLU A 1 293 ? -46.029 4.619 47.516 1.00 91.44 293 GLU A C 1
ATOM 2226 O O . GLU A 1 293 ? -46.932 4.839 48.318 1.00 91.44 293 GLU A O 1
ATOM 2231 N N . LYS A 1 294 ? -45.028 3.773 47.799 1.00 89.75 294 LYS A N 1
ATOM 2232 C CA . LYS A 1 294 ? -44.959 2.979 49.043 1.00 89.75 294 LYS A CA 1
ATOM 2233 C C . LYS A 1 294 ? -44.932 3.835 50.312 1.00 89.75 294 LYS A C 1
ATOM 2235 O O . LYS A 1 294 ? -45.594 3.502 51.289 1.00 89.75 294 LYS A O 1
ATOM 2240 N N . ASN A 1 295 ? -44.218 4.963 50.297 1.00 88.81 295 ASN A N 1
ATOM 2241 C CA . ASN A 1 295 ? -44.222 5.897 51.428 1.00 88.81 295 ASN A CA 1
ATOM 2242 C C . ASN A 1 295 ? -45.610 6.538 51.645 1.00 88.81 295 ASN A C 1
ATOM 2244 O O . ASN A 1 295 ? -45.968 6.845 52.779 1.00 88.81 295 ASN A O 1
ATOM 2248 N N . ILE A 1 296 ? -46.394 6.750 50.580 1.00 89.19 296 ILE A N 1
ATOM 2249 C CA . ILE A 1 296 ? -47.777 7.243 50.672 1.00 89.19 296 ILE A CA 1
ATOM 2250 C C . ILE A 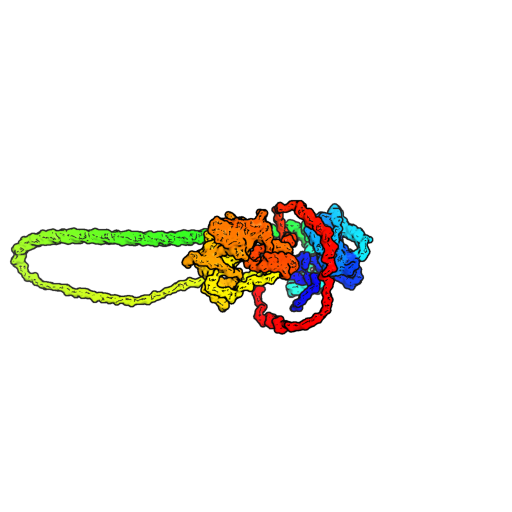1 296 ? -48.700 6.146 51.221 1.00 89.19 296 ILE A C 1
ATOM 2252 O O . ILE A 1 296 ? -49.491 6.437 52.114 1.00 89.19 296 ILE A O 1
ATOM 2256 N N . GLU A 1 297 ? -48.563 4.894 50.772 1.00 88.62 297 GLU A N 1
ATOM 2257 C CA . GLU A 1 297 ? -49.302 3.749 51.332 1.00 88.62 297 GLU A CA 1
ATOM 2258 C C . GLU A 1 297 ? -49.031 3.570 52.839 1.00 88.62 297 GLU A C 1
ATOM 2260 O O . GLU A 1 297 ? -49.963 3.378 53.623 1.00 88.62 297 GLU A O 1
ATOM 2265 N N . GLU A 1 298 ? -47.769 3.687 53.270 1.00 89.25 298 GLU A N 1
ATOM 2266 C CA . GLU A 1 298 ? -47.385 3.597 54.684 1.00 89.25 298 GLU A CA 1
ATOM 2267 C C . GLU A 1 298 ? -47.944 4.767 55.514 1.00 89.25 298 GLU A C 1
ATOM 2269 O O . GLU A 1 298 ? -48.488 4.546 56.597 1.00 89.25 298 GLU A O 1
ATOM 2274 N N . LEU A 1 299 ? -47.907 5.999 54.989 1.00 86.69 299 LEU A N 1
ATOM 2275 C CA . LEU A 1 299 ? -48.531 7.166 55.628 1.00 86.69 299 LEU A CA 1
ATOM 2276 C C . LEU A 1 299 ? -50.057 7.034 55.734 1.00 86.69 299 LEU A C 1
ATOM 2278 O O . LEU A 1 299 ? -50.624 7.366 56.775 1.00 86.69 299 LEU A O 1
ATOM 2282 N N . MET A 1 300 ? -50.723 6.524 54.693 1.00 87.69 300 MET A N 1
ATOM 2283 C CA . MET A 1 300 ? -52.163 6.252 54.727 1.00 87.69 300 MET A CA 1
ATOM 2284 C C . MET A 1 300 ? -52.495 5.204 55.788 1.00 87.69 300 MET A C 1
ATOM 2286 O O . MET A 1 300 ? -53.401 5.426 56.585 1.00 87.69 300 MET A O 1
ATOM 2290 N N . ARG A 1 301 ? -51.727 4.109 55.869 1.00 88.81 301 ARG A N 1
ATOM 2291 C CA . ARG A 1 301 ? -51.912 3.083 56.903 1.00 88.81 301 ARG A CA 1
ATOM 2292 C C . ARG A 1 301 ? -51.696 3.633 58.321 1.00 88.81 301 ARG A C 1
ATOM 2294 O O . ARG A 1 301 ? -52.487 3.319 59.204 1.00 88.81 301 ARG A O 1
ATOM 2301 N N . LEU A 1 302 ? -50.670 4.456 58.545 1.00 84.44 302 LEU A N 1
ATOM 2302 C CA . LEU A 1 302 ? -50.414 5.094 59.846 1.00 84.44 302 LEU A CA 1
ATOM 2303 C C . LEU A 1 302 ? -51.528 6.073 60.249 1.00 84.44 302 LEU A C 1
ATOM 2305 O O . LEU A 1 302 ? -51.890 6.143 61.425 1.00 84.44 302 LEU A O 1
ATOM 2309 N N . HIS A 1 303 ? -52.111 6.793 59.287 1.00 86.88 303 HIS A N 1
ATOM 2310 C CA . HIS A 1 303 ? -53.298 7.613 59.533 1.00 86.88 303 HIS A CA 1
ATOM 2311 C C . HIS A 1 303 ? -54.493 6.735 59.939 1.00 86.88 303 HIS A C 1
ATOM 2313 O O . HIS A 1 303 ? -55.127 6.986 60.961 1.00 86.88 303 HIS A O 1
ATOM 2319 N N . ASP A 1 304 ? -54.729 5.646 59.207 1.00 85.00 304 ASP A N 1
ATOM 2320 C CA . ASP A 1 304 ? -55.771 4.653 59.478 1.00 85.00 304 ASP A CA 1
ATOM 2321 C C . ASP A 1 304 ? -55.621 3.942 60.835 1.00 85.00 304 ASP A C 1
ATOM 2323 O O . ASP A 1 304 ? -56.614 3.493 61.407 1.00 85.00 304 ASP A O 1
ATOM 2327 N N . GLU A 1 305 ? -54.394 3.779 61.333 1.00 85.25 305 GLU A N 1
ATOM 2328 C CA . GLU A 1 305 ? -54.100 3.246 62.669 1.00 85.25 305 GLU A CA 1
ATOM 2329 C C . GLU A 1 305 ? -54.350 4.318 63.744 1.00 85.25 305 GLU A C 1
ATOM 2331 O O . GLU A 1 305 ? -55.087 4.053 64.693 1.00 85.25 305 GLU A O 1
ATOM 2336 N N . THR A 1 306 ? -53.884 5.557 63.540 1.00 83.75 306 THR A N 1
ATOM 2337 C CA . THR A 1 306 ? -54.162 6.695 64.444 1.00 83.75 306 THR A CA 1
ATOM 2338 C C . THR A 1 306 ? -55.667 6.946 64.618 1.00 83.75 306 THR A C 1
ATOM 2340 O O . THR A 1 306 ? -56.152 7.051 65.742 1.00 83.75 306 THR A O 1
ATOM 2343 N N . MET A 1 307 ? -56.440 6.966 63.524 1.00 81.81 307 MET A N 1
ATOM 2344 C CA . MET A 1 307 ? -57.899 7.160 63.570 1.00 81.81 307 MET A CA 1
ATOM 2345 C C . MET A 1 307 ? -58.622 6.030 64.328 1.00 81.81 307 MET A C 1
ATOM 2347 O O . MET A 1 307 ? -59.671 6.263 64.937 1.00 81.81 307 MET A O 1
ATOM 2351 N N . LYS A 1 308 ? -58.068 4.807 64.329 1.00 78.69 308 LYS A N 1
ATOM 2352 C CA . LYS A 1 308 ? -58.571 3.679 65.134 1.00 78.69 308 LYS A CA 1
ATOM 2353 C C . LYS A 1 308 ? -58.213 3.839 66.612 1.00 78.69 308 LYS A C 1
ATOM 2355 O O . LYS A 1 308 ? -59.045 3.535 67.463 1.00 78.69 308 LYS A O 1
ATOM 2360 N N . GLU A 1 309 ? -57.027 4.346 66.943 1.00 76.75 309 GLU A N 1
ATOM 2361 C CA . GLU A 1 309 ? -56.660 4.638 68.335 1.00 76.75 309 GLU A CA 1
ATOM 2362 C C . GLU A 1 309 ? -57.513 5.768 68.931 1.00 76.75 309 GLU A C 1
ATOM 2364 O O . GLU A 1 309 ? -58.070 5.583 70.015 1.00 76.75 309 GLU A O 1
ATOM 2369 N N . GLU A 1 310 ? -57.720 6.875 68.206 1.00 77.38 310 GLU A N 1
ATOM 2370 C CA . GLU A 1 310 ? -58.598 7.976 68.637 1.00 77.38 310 GLU A CA 1
ATOM 2371 C C . GLU A 1 310 ? -60.049 7.518 68.840 1.00 77.38 310 GLU A C 1
ATOM 2373 O O . GLU A 1 310 ? -60.643 7.792 69.885 1.00 77.38 310 GLU A O 1
ATOM 2378 N N . THR A 1 311 ? -60.623 6.767 67.890 1.00 75.19 311 THR A N 1
ATOM 2379 C CA . THR A 1 311 ? -61.984 6.220 68.052 1.00 75.19 311 THR A CA 1
ATOM 2380 C C . THR A 1 311 ? -62.070 5.234 69.217 1.00 75.19 311 THR A C 1
ATOM 2382 O O . THR A 1 311 ? -63.023 5.305 69.990 1.00 75.19 311 THR A O 1
ATOM 2385 N N . THR A 1 312 ? -61.043 4.409 69.446 1.00 77.56 312 THR A N 1
ATOM 2386 C CA . THR A 1 312 ? -60.978 3.521 70.621 1.00 77.56 312 THR A CA 1
ATOM 2387 C C . THR A 1 312 ? -60.834 4.305 71.940 1.00 77.56 312 THR A C 1
ATOM 2389 O O . THR A 1 312 ? -61.348 3.870 72.974 1.00 77.56 312 THR A O 1
ATOM 2392 N N . GLU A 1 313 ? -60.145 5.454 71.971 1.00 77.50 313 GLU A N 1
ATOM 2393 C CA . GLU A 1 313 ? -60.083 6.308 73.172 1.00 77.50 313 GLU A CA 1
ATOM 2394 C C . GLU A 1 313 ? -61.414 7.035 73.420 1.00 77.50 313 GLU A C 1
ATOM 2396 O O . GLU A 1 313 ? -61.861 7.122 74.566 1.00 77.50 313 GLU A O 1
ATOM 2401 N N . ILE A 1 314 ? -62.094 7.485 72.361 1.00 75.81 314 ILE A N 1
ATOM 2402 C CA . ILE A 1 314 ? -63.455 8.034 72.438 1.00 75.81 314 ILE A CA 1
ATOM 2403 C C . ILE A 1 314 ? -64.426 6.970 72.969 1.00 75.81 314 ILE A C 1
ATOM 2405 O O . ILE A 1 314 ? -65.166 7.252 73.909 1.00 75.81 314 ILE A O 1
ATOM 2409 N N . GLU A 1 315 ? -64.376 5.732 72.470 1.00 73.62 315 GLU A N 1
ATOM 2410 C CA . GLU A 1 315 ? -65.169 4.619 73.009 1.00 73.62 315 GLU A CA 1
ATOM 2411 C C . GLU A 1 315 ? -64.866 4.356 74.488 1.00 73.62 315 GLU A C 1
ATOM 2413 O O . GLU A 1 315 ? -65.795 4.217 75.280 1.00 73.62 315 GLU A O 1
ATOM 2418 N N . LYS A 1 316 ? -63.593 4.360 74.908 1.00 77.44 316 LYS A N 1
ATOM 2419 C CA . LYS A 1 316 ? -63.216 4.222 76.329 1.00 77.44 316 LYS A CA 1
ATOM 2420 C C . LYS A 1 316 ? -63.728 5.383 77.186 1.00 77.44 316 LYS A C 1
ATOM 2422 O O . LYS A 1 316 ? -64.143 5.152 78.322 1.00 77.44 316 LYS A O 1
ATOM 2427 N N . ARG A 1 317 ? -63.733 6.621 76.676 1.00 74.56 317 ARG A N 1
ATOM 2428 C CA . ARG A 1 317 ? -64.329 7.780 77.369 1.00 74.56 317 ARG A CA 1
ATOM 2429 C C . ARG A 1 317 ? -65.843 7.650 77.476 1.00 74.56 317 ARG A C 1
ATOM 2431 O O . ARG A 1 317 ? -66.369 7.866 78.563 1.00 74.56 317 ARG A O 1
ATOM 2438 N N . ASN A 1 318 ? -66.515 7.228 76.408 1.00 74.31 318 ASN A N 1
ATOM 2439 C CA . ASN A 1 318 ? -67.957 6.993 76.399 1.00 74.31 318 ASN A CA 1
ATOM 2440 C C . ASN A 1 318 ? -68.329 5.854 77.360 1.00 74.31 318 ASN A C 1
ATOM 2442 O O . ASN A 1 318 ? -69.199 6.039 78.199 1.00 74.31 318 ASN A O 1
ATOM 2446 N N . GLN A 1 319 ? -67.604 4.730 77.348 1.00 73.69 319 GLN A N 1
ATOM 2447 C CA . GLN A 1 319 ? -67.781 3.633 78.309 1.00 73.69 319 GLN A CA 1
ATOM 2448 C C . GLN A 1 319 ? -67.500 4.063 79.755 1.00 73.69 319 GLN A C 1
ATOM 2450 O O . GLN A 1 319 ? -68.174 3.591 80.667 1.00 73.69 319 GLN A O 1
ATOM 2455 N N . LYS A 1 320 ? -66.542 4.969 79.995 1.00 76.94 320 LYS A N 1
ATOM 2456 C CA . LYS A 1 320 ? -66.288 5.536 81.329 1.00 76.94 320 LYS A CA 1
ATOM 2457 C C . LYS A 1 320 ? -67.414 6.471 81.775 1.00 76.94 320 LYS A C 1
ATOM 2459 O O . LYS A 1 320 ? -67.831 6.382 82.923 1.00 76.94 320 LYS A O 1
ATOM 2464 N N . GLN A 1 321 ? -67.938 7.310 80.882 1.00 73.12 321 GLN A N 1
ATOM 2465 C CA . GLN A 1 321 ? -69.108 8.150 81.157 1.00 73.12 321 GLN A CA 1
ATOM 2466 C C . GLN A 1 321 ? -70.376 7.313 81.352 1.00 73.12 321 GLN A C 1
ATOM 2468 O O . GLN A 1 321 ? -71.154 7.609 82.248 1.00 73.12 321 GLN A O 1
ATOM 2473 N N . GLU A 1 322 ? -70.558 6.227 80.598 1.00 72.81 322 GLU A N 1
ATOM 2474 C CA . GLU A 1 322 ? -71.606 5.238 80.847 1.00 72.81 322 GLU A CA 1
ATOM 2475 C C . GLU A 1 322 ? -71.401 4.514 82.177 1.00 72.81 322 GLU A C 1
ATOM 2477 O O . GLU A 1 322 ? -72.375 4.277 82.876 1.00 72.81 322 GLU A O 1
ATOM 2482 N N . ALA A 1 323 ? -70.174 4.160 82.564 1.00 71.62 323 ALA A N 1
ATOM 2483 C CA . ALA A 1 323 ? -69.909 3.522 83.852 1.00 71.62 323 ALA A CA 1
ATOM 2484 C C . ALA A 1 323 ? -70.182 4.477 85.025 1.00 71.62 323 ALA A C 1
ATOM 2486 O O . ALA A 1 323 ? -70.798 4.071 86.004 1.00 71.62 323 ALA A O 1
ATOM 2487 N N . GLU A 1 324 ? -69.804 5.751 84.906 1.00 76.19 324 GLU A N 1
ATOM 2488 C CA . GLU A 1 324 ? -70.129 6.807 85.874 1.00 76.19 324 GLU A CA 1
ATOM 2489 C C . GLU A 1 324 ? -71.636 7.098 85.902 1.00 76.19 324 GLU A C 1
ATOM 2491 O O . GLU A 1 324 ? -72.218 7.218 86.979 1.00 76.19 324 GLU A O 1
ATOM 2496 N N . ALA A 1 325 ? -72.305 7.117 84.745 1.00 70.50 325 ALA A N 1
ATOM 2497 C CA . ALA A 1 325 ? -73.757 7.226 84.650 1.00 70.50 325 ALA A CA 1
ATOM 2498 C C . ALA A 1 325 ? -74.459 6.012 85.276 1.00 70.50 325 ALA A C 1
ATOM 2500 O O . ALA A 1 325 ? -75.401 6.210 86.029 1.00 70.50 325 ALA A O 1
ATOM 2501 N N . ARG A 1 326 ? -73.961 4.786 85.067 1.00 70.25 326 ARG A N 1
ATOM 2502 C CA . ARG A 1 326 ? -74.432 3.548 85.718 1.00 70.25 326 ARG A CA 1
ATOM 2503 C C . ARG A 1 326 ? -74.065 3.480 87.202 1.00 70.25 326 ARG A C 1
ATOM 2505 O O . ARG A 1 326 ? -74.716 2.759 87.945 1.00 70.25 326 ARG A O 1
ATOM 2512 N N . GLU A 1 327 ? -73.066 4.225 87.675 1.00 71.62 327 GLU A N 1
ATOM 2513 C CA . GLU A 1 327 ? -72.776 4.375 89.107 1.00 71.62 327 GLU A CA 1
ATOM 2514 C C . GLU A 1 327 ? -73.705 5.417 89.753 1.00 71.62 327 GLU A C 1
ATOM 2516 O O . GLU A 1 327 ? -74.138 5.241 90.890 1.00 71.62 327 GLU A O 1
ATOM 2521 N N . ILE A 1 328 ? -74.063 6.487 89.036 1.00 68.25 328 ILE A N 1
ATOM 2522 C CA . ILE A 1 328 ? -75.071 7.473 89.459 1.00 68.25 328 ILE A CA 1
ATOM 2523 C C . ILE A 1 328 ? -76.469 6.846 89.431 1.00 68.25 328 ILE A C 1
ATOM 2525 O O . ILE A 1 328 ? -77.198 6.941 90.414 1.00 68.25 328 ILE A O 1
ATOM 2529 N N . GLU A 1 329 ? -76.817 6.145 88.357 1.00 67.00 329 GLU A N 1
ATOM 2530 C CA . GLU A 1 329 ? -78.018 5.322 88.225 1.00 67.00 329 GLU A CA 1
ATOM 2531 C C . GLU A 1 329 ? -77.987 4.166 89.225 1.00 67.00 329 GLU A C 1
ATOM 2533 O O . GLU A 1 329 ? -78.996 3.903 89.850 1.00 67.00 329 GLU A O 1
ATOM 2538 N N . GLY A 1 330 ? -76.834 3.558 89.506 1.00 65.25 330 GLY A N 1
ATOM 2539 C CA . GLY A 1 330 ? -76.668 2.562 90.567 1.00 65.25 330 GLY A CA 1
ATOM 2540 C C . GLY A 1 330 ? -76.851 3.135 91.976 1.00 65.25 330 GLY A C 1
ATOM 2541 O O . GLY A 1 330 ? -77.364 2.447 92.852 1.00 65.25 330 GLY A O 1
ATOM 2542 N N . LYS A 1 331 ? -76.509 4.409 92.210 1.00 68.31 331 LYS A N 1
ATOM 2543 C CA . LYS A 1 331 ? -76.807 5.139 93.459 1.00 68.31 331 LYS A CA 1
ATOM 2544 C C . LYS A 1 331 ? -78.272 5.570 93.537 1.00 68.31 331 LYS A C 1
ATOM 2546 O O . LYS A 1 331 ? -78.850 5.528 94.618 1.00 68.31 331 LYS A O 1
ATOM 2551 N N . ARG A 1 332 ? -78.885 5.923 92.404 1.00 62.47 332 ARG A N 1
ATOM 2552 C CA . ARG A 1 332 ? -80.315 6.242 92.264 1.00 62.47 332 ARG A CA 1
ATOM 2553 C C . ARG A 1 332 ? -81.168 4.992 92.473 1.00 62.47 332 ARG A C 1
ATOM 2555 O O . ARG A 1 332 ? -82.013 4.992 93.350 1.00 62.47 332 ARG A O 1
ATOM 2562 N N . HIS A 1 333 ? -80.813 3.891 91.825 1.00 60.81 333 HIS A N 1
ATOM 2563 C CA . HIS A 1 333 ? -81.336 2.548 92.042 1.00 60.81 333 HIS A CA 1
ATOM 2564 C C . HIS A 1 333 ? -80.930 1.982 93.413 1.00 60.81 333 HIS A C 1
ATOM 2566 O O . HIS A 1 333 ? -81.581 1.073 93.895 1.00 60.81 333 HIS A O 1
ATOM 2572 N N . SER A 1 334 ? -79.908 2.508 94.104 1.00 63.22 334 SER A N 1
ATOM 2573 C CA . SER A 1 334 ? -79.629 2.201 95.525 1.00 63.22 334 SER A CA 1
ATOM 2574 C C . SER A 1 334 ? -80.484 3.029 96.498 1.00 63.22 334 SER A C 1
ATOM 2576 O O . SER A 1 334 ? -80.577 2.673 97.673 1.00 63.22 334 SER A O 1
ATOM 2578 N N . LEU A 1 335 ? -81.113 4.113 96.032 1.00 60.94 335 LEU A N 1
ATOM 2579 C CA . LEU A 1 335 ? -82.145 4.858 96.756 1.00 60.94 335 LEU A CA 1
ATOM 2580 C C . LEU A 1 335 ? -83.530 4.270 96.456 1.00 60.94 335 LEU A C 1
ATOM 2582 O O . LEU A 1 335 ? -84.244 3.947 97.398 1.00 60.94 335 LEU A O 1
ATOM 2586 N N . GLU A 1 336 ? -83.832 3.968 95.192 1.00 60.91 336 GLU A N 1
ATOM 2587 C CA . GLU A 1 336 ? -85.012 3.194 94.785 1.00 60.91 336 GLU A CA 1
ATOM 2588 C C . GLU A 1 336 ? -84.949 1.754 95.345 1.00 60.91 336 GLU A C 1
ATOM 2590 O O . GLU A 1 336 ? -85.990 1.194 95.650 1.00 60.91 336 GLU A O 1
ATOM 2595 N N . LEU A 1 337 ? -83.762 1.168 95.597 1.00 56.38 337 LEU A N 1
ATOM 2596 C CA . LEU A 1 337 ? -83.588 -0.059 96.405 1.00 56.38 337 LEU A CA 1
ATOM 2597 C C . LEU A 1 337 ? -83.649 0.175 97.913 1.00 56.38 337 LEU A C 1
ATOM 2599 O O . LEU A 1 337 ? -83.729 -0.800 98.636 1.00 56.38 337 LEU A O 1
ATOM 2603 N N . LYS A 1 338 ? -83.636 1.403 98.432 1.00 58.56 338 LYS A N 1
ATOM 2604 C CA . LYS A 1 338 ? -83.956 1.656 99.852 1.00 58.56 338 LYS A CA 1
ATOM 2605 C C . LYS A 1 338 ? -85.442 1.906 100.057 1.00 58.56 338 LYS A C 1
ATOM 2607 O O . LYS A 1 338 ? -85.969 1.541 101.102 1.00 58.56 338 LYS A O 1
ATOM 2612 N N . GLU A 1 339 ? -86.118 2.431 99.041 1.00 56.53 339 GLU A N 1
ATOM 2613 C CA . GLU A 1 339 ? -87.576 2.395 98.919 1.00 56.53 339 GLU A CA 1
ATOM 2614 C C . GLU A 1 339 ? -88.046 0.943 98.679 1.00 56.53 339 GLU A C 1
ATOM 2616 O O . GLU A 1 339 ? -88.904 0.447 99.403 1.00 56.53 339 GLU A O 1
ATOM 2621 N N . LYS A 1 340 ? -87.380 0.177 97.804 1.00 52.97 340 LYS A N 1
ATOM 2622 C CA . LYS A 1 340 ? -87.667 -1.253 97.584 1.00 52.97 340 LYS A CA 1
ATOM 2623 C C . LYS A 1 340 ? -87.085 -2.216 98.622 1.00 52.97 340 LYS A C 1
ATOM 2625 O O . LYS A 1 340 ? -87.621 -3.298 98.746 1.00 52.97 340 LYS A O 1
ATOM 2630 N N . GLU A 1 341 ? -86.088 -1.889 99.444 1.00 51.12 341 GLU A N 1
ATOM 2631 C CA . GLU A 1 341 ? -85.773 -2.690 100.653 1.00 51.12 341 GLU A CA 1
ATOM 2632 C C . GLU A 1 341 ? -86.764 -2.402 101.799 1.00 51.12 341 GLU A C 1
ATOM 2634 O O . GLU A 1 341 ? -86.782 -3.119 102.804 1.00 51.12 341 GLU A O 1
ATOM 2639 N N . LEU A 1 342 ? -87.611 -1.379 101.637 1.00 51.28 342 LEU A N 1
ATOM 2640 C CA . LEU A 1 342 ? -88.821 -1.153 102.424 1.00 51.28 342 LEU A CA 1
ATOM 2641 C C . LEU A 1 342 ? -90.005 -1.977 101.871 1.00 51.28 342 LEU A C 1
ATOM 2643 O O . LEU A 1 342 ? -90.683 -2.617 102.669 1.00 51.28 342 LEU A O 1
ATOM 2647 N N . GLU A 1 343 ? -90.201 -2.038 100.546 1.00 49.25 343 GLU A N 1
ATOM 2648 C CA . GLU A 1 343 ? -91.284 -2.810 99.890 1.00 49.25 343 GLU A CA 1
ATOM 2649 C C . GLU A 1 343 ? -90.974 -4.319 99.719 1.00 49.25 343 GLU A C 1
ATOM 2651 O O . GLU A 1 343 ? -91.684 -5.182 100.223 1.00 49.25 343 GLU A O 1
ATOM 2656 N N . GLU A 1 344 ? -89.869 -4.693 99.075 1.00 44.09 344 GLU A N 1
ATOM 2657 C CA . GLU A 1 344 ? -89.453 -6.085 98.803 1.00 44.09 344 GLU A CA 1
ATOM 2658 C C . GLU A 1 344 ? -88.937 -6.823 100.054 1.00 44.09 344 GLU A C 1
ATOM 2660 O O . GLU A 1 344 ? -88.638 -8.019 100.010 1.00 44.09 344 GLU A O 1
ATOM 2665 N N . ARG A 1 345 ? -88.945 -6.161 101.221 1.00 46.38 345 ARG A N 1
ATOM 2666 C CA . ARG A 1 345 ? -88.923 -6.850 102.521 1.00 46.38 345 ARG A CA 1
ATOM 2667 C C . ARG A 1 345 ? -90.162 -7.732 102.732 1.00 46.38 345 ARG A C 1
ATOM 2669 O O . ARG A 1 345 ? -90.109 -8.646 103.556 1.00 46.38 345 ARG A O 1
ATOM 2676 N N . GLU A 1 346 ? -91.236 -7.496 101.976 1.00 43.38 346 GLU A N 1
ATOM 2677 C CA . GLU A 1 346 ? -92.416 -8.360 101.897 1.00 43.38 346 GLU A CA 1
ATOM 2678 C C . GLU A 1 346 ? -92.205 -9.569 100.951 1.00 43.38 346 GLU A C 1
ATOM 2680 O O . GLU A 1 346 ? -92.638 -10.683 101.262 1.00 43.38 346 GLU A O 1
ATOM 2685 N N . GLU A 1 347 ? -91.466 -9.404 99.844 1.00 36.69 347 GLU A N 1
ATOM 2686 C CA . GLU A 1 347 ? -91.370 -10.350 98.707 1.00 36.69 347 GLU A CA 1
ATOM 2687 C C . GLU A 1 347 ? -90.117 -11.265 98.727 1.00 36.69 347 GLU A C 1
ATOM 2689 O O . GLU A 1 347 ? -89.332 -11.388 97.789 1.00 36.69 347 GLU A O 1
ATOM 2694 N N . ARG A 1 348 ? -89.990 -12.020 99.820 1.00 29.88 348 ARG A N 1
ATOM 2695 C CA . ARG A 1 348 ? -89.562 -13.442 99.850 1.00 29.88 348 ARG A CA 1
ATOM 2696 C C . ARG A 1 348 ? -88.634 -13.995 98.732 1.00 29.88 348 ARG A C 1
ATOM 2698 O O . ARG A 1 348 ? -89.072 -14.601 97.755 1.00 29.88 348 ARG A O 1
ATOM 2705 N N . ALA A 1 349 ? -87.363 -14.148 99.098 1.00 35.03 349 ALA A N 1
ATOM 2706 C CA . ALA A 1 349 ? -86.654 -15.441 99.084 1.00 35.03 349 ALA A CA 1
ATOM 2707 C C . ALA A 1 349 ? -86.732 -16.373 97.833 1.00 35.03 349 ALA A C 1
ATOM 2709 O O . ALA A 1 349 ? -87.485 -17.350 97.821 1.00 35.03 349 ALA A O 1
ATOM 2710 N N . LYS A 1 350 ? -85.784 -16.209 96.892 1.00 33.56 350 LYS A N 1
ATOM 2711 C CA . LYS A 1 350 ? -84.966 -17.264 96.217 1.00 33.56 350 LYS A CA 1
ATOM 2712 C C . LYS A 1 350 ? -83.629 -16.587 95.822 1.00 33.56 350 LYS A C 1
ATOM 2714 O O . LYS A 1 350 ? -83.670 -15.484 95.311 1.00 33.56 350 LYS A O 1
ATOM 2719 N N . SER A 1 351 ? -82.407 -17.024 96.154 1.00 28.53 351 SER A N 1
ATOM 2720 C CA . SER A 1 351 ? -81.685 -18.290 95.890 1.00 28.53 351 SER A CA 1
ATOM 2721 C C . SER A 1 351 ? -81.485 -18.593 94.384 1.00 28.53 351 SER A C 1
ATOM 2723 O O . SER A 1 351 ? -82.471 -18.568 93.666 1.00 28.53 351 SER A O 1
ATOM 2725 N N . ARG A 1 352 ? -80.293 -18.932 93.840 1.00 29.30 352 ARG A N 1
ATOM 2726 C CA . ARG A 1 352 ? -78.910 -19.076 94.387 1.00 29.30 352 ARG A CA 1
ATOM 2727 C C . ARG A 1 352 ? -77.882 -19.353 93.235 1.00 29.30 352 ARG A C 1
ATOM 2729 O O . ARG A 1 352 ? -78.150 -20.282 92.490 1.00 29.30 352 ARG A O 1
ATOM 2736 N N . LYS A 1 353 ? -76.652 -18.770 93.264 1.00 28.52 353 LYS A N 1
ATOM 2737 C CA . LYS A 1 353 ? -75.350 -19.317 92.707 1.00 28.52 353 LYS A CA 1
ATOM 2738 C C . LYS A 1 353 ? -75.202 -19.454 91.141 1.00 28.52 353 LYS A C 1
ATOM 2740 O O . LYS A 1 353 ? -76.227 -19.502 90.487 1.00 28.52 353 LYS A O 1
ATOM 2745 N N . ARG A 1 354 ? -74.022 -19.564 90.455 1.00 26.69 354 ARG A N 1
ATOM 2746 C CA . ARG A 1 354 ? -72.540 -19.438 90.740 1.00 26.69 354 ARG A CA 1
ATOM 2747 C C . ARG A 1 354 ? -71.621 -19.471 89.455 1.00 26.69 354 ARG A C 1
ATOM 2749 O O . ARG A 1 354 ? -72.012 -20.159 88.528 1.00 26.69 354 ARG A O 1
ATOM 2756 N N . SER A 1 355 ? -70.395 -18.880 89.525 1.00 26.50 355 SER A N 1
ATOM 2757 C CA . SER A 1 355 ? -69.040 -19.196 88.894 1.00 26.50 355 SER A CA 1
ATOM 2758 C C . SER A 1 355 ? -68.856 -19.493 87.367 1.00 26.50 355 SER A C 1
ATOM 2760 O O . SER A 1 355 ? -69.726 -20.138 86.805 1.00 26.50 355 SER A O 1
ATOM 2762 N N . ARG A 1 356 ? -67.815 -19.038 86.607 1.00 27.17 356 ARG A N 1
ATOM 2763 C CA . ARG A 1 356 ? -66.306 -19.228 86.636 1.00 27.17 356 ARG A CA 1
ATOM 2764 C C . ARG A 1 356 ? -65.845 -20.687 86.291 1.00 27.17 356 ARG A C 1
ATOM 2766 O O . ARG A 1 356 ? -66.556 -21.578 86.746 1.00 27.17 356 ARG A O 1
ATOM 2773 N N . ASP A 1 357 ? -64.788 -21.071 85.520 1.00 25.97 357 ASP A N 1
ATOM 2774 C CA . ASP A 1 357 ? -63.442 -20.537 85.074 1.00 25.97 357 ASP A CA 1
ATOM 2775 C C . ASP A 1 357 ? -62.811 -21.346 83.867 1.00 25.97 357 ASP A C 1
ATOM 2777 O O . ASP A 1 357 ? -63.430 -22.346 83.509 1.00 25.97 357 ASP A O 1
ATOM 2781 N N . GLU A 1 358 ? -61.601 -21.152 83.252 1.00 27.38 358 GLU A N 1
ATOM 2782 C CA . GLU A 1 358 ? -60.645 -20.027 82.915 1.00 27.38 358 GLU A CA 1
ATOM 2783 C C . GLU A 1 358 ? -59.321 -20.565 82.203 1.00 27.38 358 GLU A C 1
ATOM 2785 O O . GLU A 1 358 ? -58.977 -21.719 82.446 1.00 27.38 358 GLU A O 1
ATOM 2790 N N . ASP A 1 359 ? -58.563 -19.766 81.390 1.00 26.78 359 ASP A N 1
ATOM 2791 C CA . ASP A 1 359 ? -57.132 -19.963 80.896 1.00 26.78 359 ASP A CA 1
ATOM 2792 C C . ASP A 1 359 ? -56.738 -21.190 79.969 1.00 26.78 359 ASP A C 1
ATOM 2794 O O . ASP A 1 359 ? -57.593 -22.033 79.723 1.00 26.78 359 ASP A O 1
ATOM 2798 N N . CYS A 1 360 ? -55.520 -21.478 79.399 1.00 23.66 360 CYS A N 1
ATOM 2799 C CA . CYS A 1 360 ? -54.298 -20.818 78.784 1.00 23.66 360 CYS A CA 1
ATOM 2800 C C . CYS A 1 360 ? -53.329 -21.940 78.180 1.00 23.66 360 CYS A C 1
ATOM 2802 O O . CYS A 1 360 ? -53.619 -23.103 78.439 1.00 23.66 360 CYS A O 1
ATOM 2804 N N . LEU A 1 361 ? -52.167 -21.854 77.448 1.00 27.25 361 LEU A N 1
ATOM 2805 C CA . LEU A 1 361 ? -51.361 -20.901 76.602 1.00 27.25 361 LEU A CA 1
ATOM 2806 C C . LEU A 1 361 ? -50.123 -21.621 75.892 1.00 27.25 361 LEU A C 1
ATOM 2808 O O . LEU A 1 361 ? -49.722 -22.688 76.343 1.00 27.25 361 LEU A O 1
ATOM 2812 N N . THR A 1 362 ? -49.409 -20.999 74.905 1.00 27.98 362 THR A N 1
ATOM 2813 C CA . THR A 1 362 ? -47.997 -21.253 74.361 1.00 27.98 362 THR A CA 1
ATOM 2814 C C . THR A 1 362 ? -47.667 -22.381 73.310 1.00 27.98 362 THR A C 1
ATOM 2816 O O . THR A 1 362 ? -48.442 -23.318 73.215 1.00 27.98 362 THR A O 1
ATOM 2819 N N . ARG A 1 363 ? -46.533 -22.470 72.523 1.00 27.69 363 ARG A N 1
ATOM 2820 C CA . ARG A 1 363 ? -45.540 -21.540 71.824 1.00 27.69 363 ARG A CA 1
ATOM 2821 C C . ARG A 1 363 ? -44.297 -22.278 71.161 1.00 27.69 363 ARG A C 1
ATOM 2823 O O . ARG A 1 363 ? -43.665 -23.017 71.906 1.00 27.69 363 ARG A O 1
ATOM 2830 N N . LYS A 1 364 ? -43.836 -21.979 69.896 1.00 26.03 364 LYS A N 1
ATO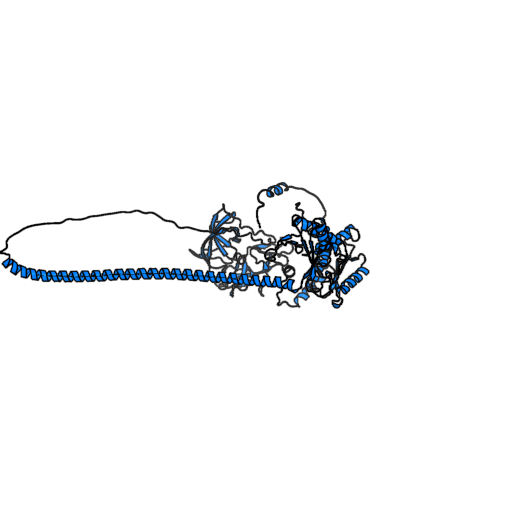M 2831 C CA . LYS A 1 364 ? -42.399 -21.909 69.335 1.00 26.03 364 LYS A CA 1
ATOM 2832 C C . LYS A 1 364 ? -42.093 -22.391 67.854 1.00 26.03 364 LYS A C 1
ATOM 2834 O O . LYS A 1 364 ? -42.463 -23.498 67.513 1.00 26.03 364 LYS A O 1
ATOM 2839 N N . LYS A 1 365 ? -41.288 -21.583 67.095 1.00 26.64 365 LYS A N 1
ATOM 2840 C CA . LYS A 1 365 ? -40.252 -21.765 65.982 1.00 26.64 365 LYS A CA 1
ATOM 2841 C C . LYS A 1 365 ? -40.222 -23.012 65.018 1.00 26.64 365 LYS A C 1
ATOM 2843 O O . LYS A 1 365 ? -40.516 -24.098 65.476 1.00 26.64 365 LYS A O 1
ATOM 2848 N N . HIS A 1 366 ? -39.751 -22.984 63.735 1.00 26.55 366 HIS A N 1
ATOM 2849 C CA . HIS A 1 366 ? -38.426 -22.528 63.185 1.00 26.55 366 HIS A CA 1
ATOM 2850 C C . HIS A 1 366 ? -38.291 -22.411 61.608 1.00 26.55 366 HIS A C 1
ATOM 2852 O O . HIS A 1 366 ? -38.890 -23.199 60.895 1.00 26.55 366 HIS A O 1
ATOM 2858 N N . LYS A 1 367 ? -37.428 -21.477 61.123 1.00 25.84 367 LYS A N 1
ATOM 2859 C CA . LYS A 1 367 ? -36.549 -21.336 59.891 1.00 25.84 367 LYS A CA 1
ATOM 2860 C C . LYS A 1 367 ? -36.770 -22.081 58.528 1.00 25.84 367 LYS A C 1
ATOM 2862 O O . LYS A 1 367 ? -36.844 -23.301 58.520 1.00 25.84 367 LYS A O 1
ATOM 2867 N N . HIS A 1 368 ? -36.559 -21.372 57.392 1.00 24.98 368 HIS A N 1
ATOM 2868 C CA . HIS A 1 368 ? -35.692 -21.796 56.248 1.00 24.98 368 HIS A CA 1
ATOM 2869 C C . HIS A 1 368 ? -35.230 -20.616 55.335 1.00 24.98 368 HIS A C 1
ATOM 2871 O O . HIS A 1 368 ? -35.657 -19.486 55.562 1.00 24.98 368 HIS A O 1
ATOM 2877 N N . ASP A 1 369 ? -34.322 -20.863 54.370 1.00 24.70 369 ASP A N 1
ATOM 2878 C CA . ASP A 1 369 ? -33.495 -19.863 53.636 1.00 24.70 369 ASP A CA 1
ATOM 2879 C C . ASP A 1 369 ? -33.789 -19.685 52.115 1.00 24.70 369 ASP A C 1
ATOM 2881 O O . ASP A 1 369 ? -34.484 -20.501 51.509 1.00 24.70 369 ASP A O 1
ATOM 2885 N N . ALA A 1 370 ? -33.197 -18.643 51.495 1.00 25.86 370 ALA A N 1
ATOM 2886 C CA . ALA A 1 370 ? -33.323 -18.244 50.072 1.00 25.86 370 ALA A CA 1
ATOM 2887 C C . ALA A 1 370 ? -31.957 -17.888 49.400 1.00 25.86 370 ALA A C 1
ATOM 2889 O O . ALA A 1 370 ? -30.909 -18.093 50.013 1.00 25.86 370 ALA A O 1
ATOM 2890 N N . LYS A 1 371 ? -31.939 -17.412 48.132 1.00 26.34 371 LYS A N 1
ATOM 2891 C CA . LYS A 1 371 ? -30.723 -17.291 47.276 1.00 26.34 371 LYS A CA 1
ATOM 2892 C C . LYS A 1 371 ? -30.822 -16.236 46.138 1.00 26.34 371 LYS A C 1
ATOM 2894 O O . LYS A 1 371 ? -31.893 -16.085 45.562 1.00 26.34 371 LYS A O 1
ATOM 2899 N N . GLU A 1 372 ? -29.694 -15.615 45.747 1.00 24.72 372 GLU A N 1
ATOM 2900 C CA . GLU A 1 372 ? -29.530 -14.695 44.585 1.00 24.72 372 GLU A CA 1
ATOM 2901 C C . GLU A 1 372 ? -28.652 -15.267 43.429 1.00 24.72 372 GLU A C 1
ATOM 2903 O O . GLU A 1 372 ? -28.168 -16.402 43.506 1.00 24.72 372 GLU A O 1
ATOM 2908 N N . LYS A 1 373 ? -28.482 -14.502 42.331 1.00 25.98 373 LYS A N 1
ATOM 2909 C CA . LYS A 1 373 ? -27.779 -14.869 41.075 1.00 25.98 373 LYS A CA 1
ATOM 2910 C C . LYS A 1 373 ? -26.597 -13.932 40.758 1.00 25.98 373 LYS A C 1
ATOM 2912 O O . LYS A 1 373 ? -26.650 -12.756 41.091 1.00 25.98 373 LYS A O 1
ATOM 2917 N N . GLU A 1 374 ? -25.626 -14.427 39.986 1.00 27.80 374 GLU A N 1
ATOM 2918 C CA . GLU A 1 374 ? -24.660 -13.623 39.211 1.00 27.80 374 GLU A CA 1
ATOM 2919 C C . GLU A 1 374 ? -24.789 -13.957 37.709 1.00 27.80 374 GLU A C 1
ATOM 2921 O O . GLU A 1 374 ? -25.256 -15.042 37.350 1.00 27.80 374 GLU A O 1
ATOM 2926 N N . THR A 1 375 ? -24.367 -13.036 36.839 1.00 26.95 375 THR A N 1
ATOM 2927 C CA . THR A 1 375 ? -24.316 -13.181 35.370 1.00 26.95 375 THR A CA 1
ATOM 2928 C C . THR A 1 375 ? -23.041 -12.534 34.834 1.00 26.95 375 THR A C 1
ATOM 2930 O O . THR A 1 375 ? -22.670 -11.461 35.307 1.00 26.95 375 THR A O 1
ATOM 2933 N N . ALA A 1 376 ? -22.406 -13.140 33.831 1.00 30.64 376 ALA A N 1
ATOM 2934 C CA . ALA A 1 376 ? -21.245 -12.583 33.137 1.00 30.64 376 ALA A CA 1
ATOM 2935 C C . ALA A 1 376 ? -21.339 -12.872 31.631 1.00 30.64 376 ALA A C 1
ATOM 2937 O O . ALA A 1 376 ? -21.844 -13.924 31.241 1.00 30.64 376 ALA A O 1
ATOM 2938 N N . SER A 1 377 ? -20.856 -11.938 30.815 1.00 28.28 377 SER A N 1
ATOM 2939 C CA . SER A 1 377 ? -20.622 -12.100 29.378 1.00 28.28 377 SER A CA 1
ATOM 2940 C C . SER A 1 377 ? -19.180 -12.557 29.142 1.00 28.28 377 SER A C 1
ATOM 2942 O O . SER A 1 377 ? -18.260 -11.989 29.733 1.00 28.28 377 SER A O 1
ATOM 2944 N N . ASP A 1 378 ? -18.991 -13.571 28.299 1.00 33.72 378 ASP A N 1
ATOM 2945 C CA . ASP A 1 378 ? -17.684 -14.133 27.942 1.00 33.72 378 ASP A CA 1
A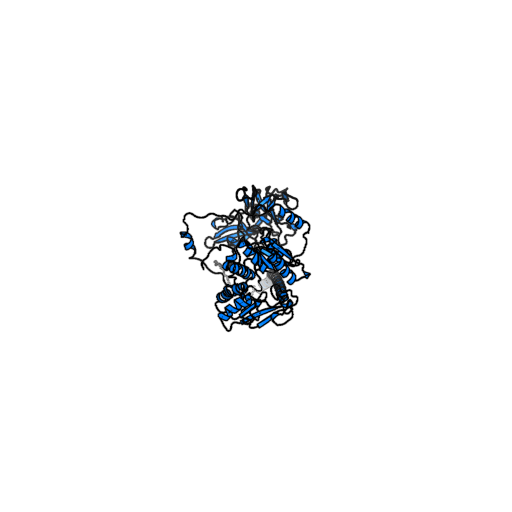TOM 2946 C C . ASP A 1 378 ? -17.319 -13.755 26.497 1.00 33.72 378 ASP A C 1
ATOM 2948 O O . ASP A 1 378 ? -17.734 -14.430 25.562 1.00 33.72 378 ASP A O 1
ATOM 2952 N N . GLU A 1 379 ? -16.507 -12.710 26.342 1.00 37.16 379 GLU A N 1
ATOM 2953 C CA . GLU A 1 379 ? -15.650 -12.473 25.173 1.00 37.16 379 GLU A CA 1
ATOM 2954 C C . GLU A 1 379 ? -14.272 -12.056 25.721 1.00 37.16 379 GLU A C 1
ATOM 2956 O O . GLU A 1 379 ? -14.192 -11.235 26.641 1.00 37.16 379 GLU A O 1
ATOM 2961 N N . ASP A 1 380 ? -13.192 -12.679 25.242 1.00 40.84 380 ASP A N 1
ATOM 2962 C CA . ASP A 1 380 ? -11.817 -12.322 25.622 1.00 40.84 380 ASP A CA 1
ATOM 2963 C C . ASP A 1 380 ? -11.244 -11.338 24.572 1.00 40.84 380 ASP A C 1
ATOM 2965 O O . ASP A 1 380 ? -11.516 -11.508 23.384 1.00 40.84 380 ASP A O 1
ATOM 2969 N N . PRO A 1 381 ? -10.478 -10.303 24.973 1.00 44.91 381 PRO A N 1
ATOM 2970 C CA . PRO A 1 381 ? -9.992 -9.272 24.052 1.00 44.91 381 PRO A CA 1
ATOM 2971 C C . PRO A 1 381 ? -8.940 -9.811 23.072 1.00 44.91 381 PRO A C 1
ATOM 2973 O O . PRO A 1 381 ? -8.094 -10.625 23.452 1.00 44.91 381 PRO A O 1
ATOM 2976 N N . GLU A 1 382 ? -8.969 -9.315 21.832 1.00 40.75 382 GLU A N 1
ATOM 2977 C CA . GLU A 1 382 ? -8.038 -9.719 20.771 1.00 40.75 382 GLU A CA 1
ATOM 2978 C C . GLU A 1 382 ? -6.569 -9.344 21.083 1.00 40.75 382 GLU A C 1
ATOM 2980 O O . GLU A 1 382 ? -6.313 -8.350 21.772 1.00 40.75 382 GLU A O 1
ATOM 2985 N N . PRO A 1 383 ? -5.576 -10.105 20.575 1.00 42.75 383 PRO A N 1
ATOM 2986 C CA . PRO A 1 383 ? -4.162 -9.792 20.776 1.00 42.75 383 PRO A CA 1
ATOM 2987 C C . PRO A 1 383 ? -3.740 -8.491 20.074 1.00 42.75 383 PRO A C 1
ATOM 2989 O O . PRO A 1 383 ? -3.761 -8.390 18.848 1.00 42.75 383 PRO A O 1
ATOM 2992 N N . TYR A 1 384 ? -3.292 -7.506 20.853 1.00 45.06 384 TYR A N 1
ATOM 2993 C CA . TYR A 1 384 ? -2.777 -6.238 20.335 1.00 45.06 384 TYR A CA 1
ATOM 2994 C C . TYR A 1 384 ? -1.418 -6.420 19.638 1.00 45.06 384 TYR A C 1
ATOM 2996 O O . TYR A 1 384 ? -0.434 -6.816 20.264 1.00 45.06 384 TYR A O 1
ATOM 3004 N N . CYS A 1 385 ? -1.352 -6.101 18.343 1.00 42.56 385 CYS A N 1
ATOM 3005 C CA . CYS A 1 385 ? -0.125 -6.173 17.550 1.00 42.56 385 CYS A CA 1
ATOM 3006 C C . CYS A 1 385 ? 0.627 -4.832 17.595 1.00 42.56 385 CYS A C 1
ATOM 3008 O O . CYS A 1 385 ? 0.363 -3.928 16.800 1.00 42.56 385 CYS A O 1
ATOM 3010 N N . CYS A 1 386 ? 1.566 -4.703 18.532 1.00 51.56 386 CYS A N 1
ATOM 3011 C CA . CYS A 1 386 ? 2.471 -3.556 18.626 1.00 51.56 386 CYS A CA 1
ATOM 3012 C C . CYS A 1 386 ? 3.768 -3.808 17.828 1.00 51.56 386 CYS A C 1
ATOM 3014 O O . CYS A 1 386 ? 4.167 -4.967 17.712 1.00 51.56 386 CYS A O 1
ATOM 3016 N N . PRO A 1 387 ? 4.457 -2.776 17.297 1.00 53.91 387 PRO A N 1
ATOM 3017 C CA . PRO A 1 387 ? 5.821 -2.934 16.800 1.00 53.91 387 PRO A CA 1
ATOM 3018 C C . PRO A 1 387 ? 6.762 -3.439 17.901 1.00 53.91 387 PRO A C 1
ATOM 3020 O O . PRO A 1 387 ? 6.696 -2.958 19.034 1.00 53.91 387 PRO A O 1
ATOM 3023 N N . ASP A 1 388 ? 7.660 -4.364 17.558 1.00 56.78 388 ASP A N 1
ATOM 3024 C CA . ASP A 1 388 ? 8.715 -4.807 18.471 1.00 56.78 388 ASP A CA 1
ATOM 3025 C C . ASP A 1 388 ? 9.614 -3.633 18.893 1.00 56.78 388 ASP A C 1
ATOM 3027 O O . ASP A 1 388 ? 9.890 -2.710 18.118 1.00 56.78 388 ASP A O 1
ATOM 3031 N N . ALA A 1 389 ? 10.082 -3.680 20.139 1.00 67.94 389 ALA A N 1
ATOM 3032 C CA . ALA A 1 389 ? 11.008 -2.696 20.679 1.00 67.94 389 ALA A CA 1
ATOM 3033 C C . ALA A 1 389 ? 12.424 -2.879 20.088 1.00 67.94 389 ALA A C 1
ATOM 3035 O O . ALA A 1 389 ? 12.812 -3.989 19.721 1.00 67.94 389 ALA A O 1
ATOM 3036 N N . ASP A 1 390 ? 13.198 -1.793 19.976 1.00 69.94 390 ASP A N 1
ATOM 3037 C CA . ASP A 1 390 ? 14.512 -1.794 19.318 1.00 69.94 390 ASP A CA 1
ATOM 3038 C C . ASP A 1 390 ? 15.543 -2.766 19.949 1.00 69.94 390 ASP A C 1
ATOM 3040 O O . ASP A 1 390 ? 16.387 -3.283 19.207 1.00 69.94 390 ASP A O 1
ATOM 3044 N N . PHE A 1 391 ? 15.498 -3.021 21.271 1.00 73.56 391 PHE A N 1
ATOM 3045 C CA . PHE A 1 391 ? 16.458 -3.883 21.991 1.00 73.56 391 PHE A CA 1
ATOM 3046 C C . PHE A 1 391 ? 15.881 -4.719 23.151 1.00 73.56 391 PHE A C 1
ATOM 3048 O O . PHE A 1 391 ? 16.337 -5.846 23.355 1.00 73.56 391 PHE A O 1
ATOM 3055 N N . ASN A 1 392 ? 14.945 -4.194 23.953 1.00 76.75 392 ASN A N 1
ATOM 3056 C CA . ASN A 1 392 ? 14.542 -4.812 25.228 1.00 76.75 392 ASN A CA 1
ATOM 3057 C C . ASN A 1 392 ? 13.140 -5.448 25.202 1.00 76.75 392 ASN A C 1
ATOM 3059 O O . ASN A 1 392 ? 12.176 -4.900 24.679 1.00 76.75 392 ASN A O 1
ATOM 3063 N N . SER A 1 393 ? 12.995 -6.606 25.857 1.00 69.88 393 SER A N 1
ATOM 3064 C CA . SER A 1 393 ? 11.708 -7.308 25.974 1.00 69.88 393 SER A CA 1
ATOM 3065 C C . SER A 1 393 ? 10.846 -6.768 27.123 1.00 69.88 393 SER A C 1
ATOM 3067 O O . SER A 1 393 ? 11.128 -7.017 28.297 1.00 69.88 393 SER A O 1
ATOM 3069 N N . PHE A 1 394 ? 9.744 -6.094 26.787 1.00 73.62 394 PHE A N 1
ATOM 3070 C CA . PHE A 1 394 ? 8.768 -5.583 27.761 1.00 73.62 394 PHE A CA 1
ATOM 3071 C C . PHE A 1 394 ? 7.688 -6.611 28.170 1.00 73.62 394 PHE A C 1
ATOM 3073 O O . PHE A 1 394 ? 7.083 -6.463 29.233 1.00 73.62 394 PHE A O 1
ATOM 3080 N N . ASN A 1 395 ? 7.502 -7.688 27.392 1.00 60.59 395 ASN A N 1
ATOM 3081 C CA . ASN A 1 395 ? 6.463 -8.723 27.551 1.00 60.59 395 ASN A CA 1
ATOM 3082 C C . ASN A 1 395 ? 6.645 -9.630 28.792 1.00 60.59 395 ASN A C 1
ATOM 3084 O O . ASN A 1 395 ? 6.897 -10.829 28.687 1.00 60.59 395 ASN A O 1
ATOM 3088 N N . ASN A 1 396 ? 6.485 -9.058 29.987 1.00 56.06 396 ASN A N 1
ATOM 3089 C CA . ASN A 1 396 ? 6.620 -9.742 31.279 1.00 56.06 396 ASN A CA 1
ATOM 3090 C C . ASN A 1 396 ? 5.273 -10.015 31.985 1.00 56.06 396 ASN A C 1
ATOM 3092 O O . ASN A 1 396 ? 5.261 -10.483 33.124 1.00 56.06 396 ASN A O 1
ATOM 3096 N N . ASN A 1 397 ? 4.127 -9.769 31.342 1.00 56.97 397 ASN A N 1
ATOM 3097 C CA . ASN A 1 397 ? 2.772 -9.933 31.901 1.00 56.97 397 ASN A CA 1
ATOM 3098 C C . ASN A 1 397 ? 2.252 -11.394 31.908 1.00 56.97 397 ASN A C 1
ATOM 3100 O O . ASN A 1 397 ? 1.048 -11.651 31.852 1.00 56.97 397 ASN A O 1
ATOM 3104 N N . THR A 1 398 ? 3.160 -12.371 32.028 1.00 58.12 398 THR A N 1
ATOM 3105 C CA . THR A 1 398 ? 2.812 -13.791 32.216 1.00 58.12 398 THR A CA 1
ATOM 3106 C C . THR A 1 398 ? 1.986 -14.009 33.489 1.00 58.12 398 THR A C 1
ATOM 3108 O O . THR A 1 398 ? 2.100 -13.260 34.457 1.00 58.12 398 THR A O 1
ATOM 3111 N N . ILE A 1 399 ? 1.194 -15.084 33.549 1.00 59.75 399 ILE A N 1
ATOM 3112 C CA . ILE A 1 399 ? 0.350 -15.388 34.724 1.00 59.75 399 ILE A CA 1
ATOM 3113 C C . ILE A 1 399 ? 1.180 -15.571 36.007 1.00 59.75 399 ILE A C 1
ATOM 3115 O O . ILE A 1 399 ? 0.756 -15.153 37.083 1.00 59.75 399 ILE A O 1
ATOM 3119 N N . SER A 1 400 ? 2.391 -16.116 35.874 1.00 59.47 400 SER A N 1
ATOM 3120 C CA . SER A 1 400 ? 3.404 -16.244 36.930 1.00 59.47 400 SER A CA 1
ATOM 3121 C C . SER A 1 400 ? 3.859 -14.912 37.544 1.00 59.47 400 SER A C 1
ATOM 3123 O O . SER A 1 400 ? 4.409 -14.915 38.643 1.00 59.47 400 SER A O 1
ATOM 3125 N N . SER A 1 401 ? 3.624 -13.782 36.873 1.00 71.81 401 SER A N 1
ATOM 3126 C CA . SER A 1 401 ? 4.011 -12.445 37.338 1.00 71.81 401 SER A CA 1
ATOM 3127 C C . SER A 1 401 ? 3.001 -11.818 38.313 1.00 71.81 401 SER A C 1
ATOM 3129 O O . SER A 1 401 ? 3.331 -10.841 38.989 1.00 71.81 401 SER A O 1
ATOM 3131 N N . PHE A 1 402 ? 1.776 -12.355 38.413 1.00 83.12 402 PHE A N 1
ATOM 3132 C CA . PHE A 1 402 ? 0.721 -11.794 39.264 1.00 83.12 402 PHE A CA 1
ATOM 3133 C C . PHE A 1 402 ? 0.714 -12.408 40.671 1.00 83.12 402 PHE A C 1
ATOM 3135 O O . PHE A 1 402 ? 0.458 -13.595 40.862 1.00 83.12 402 PHE A O 1
ATOM 3142 N N . ALA A 1 403 ? 0.869 -11.563 41.686 1.00 85.88 403 ALA A N 1
ATOM 3143 C CA . ALA A 1 403 ? 0.747 -11.899 43.098 1.00 85.88 403 ALA A CA 1
ATOM 3144 C C . ALA A 1 403 ? -0.444 -11.176 43.751 1.00 85.88 403 ALA A C 1
ATOM 3146 O O . ALA A 1 403 ? -0.768 -10.021 43.457 1.00 85.88 403 ALA A O 1
ATOM 3147 N N . VAL A 1 404 ? -1.115 -11.854 44.688 1.00 88.75 404 VAL A N 1
ATOM 3148 C CA . VAL A 1 404 ? -2.282 -11.295 45.384 1.00 88.75 404 VAL A CA 1
ATOM 3149 C C . VAL A 1 404 ? -1.882 -10.071 46.205 1.00 88.75 404 VAL A C 1
ATOM 3151 O O . VAL A 1 404 ? -1.108 -10.157 47.154 1.00 88.75 404 VAL A O 1
ATOM 3154 N N . GLY A 1 405 ? -2.490 -8.932 45.881 1.00 87.25 405 GLY A N 1
ATOM 3155 C CA . GLY A 1 405 ? -2.296 -7.670 46.580 1.00 87.25 405 GLY A CA 1
ATOM 3156 C C . GLY A 1 405 ? -1.494 -6.614 45.822 1.00 87.25 405 GLY A C 1
ATOM 3157 O O . GLY A 1 405 ? -1.585 -5.461 46.247 1.00 87.25 405 GLY A O 1
ATOM 3158 N N . GLN A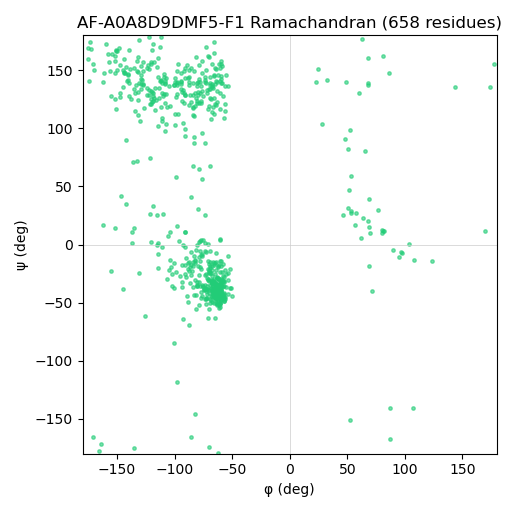 1 406 ? -0.804 -6.959 44.727 1.00 92.50 406 GLN A N 1
ATOM 3159 C CA . GLN A 1 406 ? -0.188 -5.992 43.803 1.00 92.50 406 GLN A CA 1
ATOM 3160 C C . GLN A 1 406 ? -1.240 -5.056 43.187 1.00 92.50 406 GLN A C 1
ATOM 3162 O O . GLN A 1 406 ? -2.417 -5.419 43.087 1.00 92.50 406 GLN A O 1
ATOM 3167 N N . VAL A 1 407 ? -0.811 -3.883 42.718 1.00 92.56 407 VAL A N 1
ATOM 3168 C CA . VAL A 1 407 ? -1.605 -2.989 41.858 1.00 92.56 407 VAL A CA 1
ATOM 3169 C C . VAL A 1 407 ? -0.932 -2.926 40.497 1.00 92.56 407 VAL A C 1
ATOM 3171 O O . VAL A 1 407 ? 0.279 -2.775 40.430 1.00 92.56 407 VAL A O 1
ATOM 3174 N N . TRP A 1 408 ? -1.705 -3.042 39.425 1.00 93.25 408 TRP A N 1
ATOM 3175 C CA . TRP A 1 408 ? -1.203 -3.035 38.051 1.00 93.25 408 TRP A CA 1
ATOM 3176 C C . TRP A 1 408 ? -1.859 -1.929 37.230 1.00 93.25 408 TRP A C 1
ATOM 3178 O O . TRP A 1 408 ? -2.988 -1.530 37.530 1.00 93.25 408 TRP A O 1
ATOM 3188 N N . ALA A 1 409 ? -1.150 -1.479 36.195 1.00 92.62 409 ALA A N 1
ATOM 3189 C CA . ALA A 1 409 ? -1.672 -0.666 35.107 1.00 92.62 409 ALA A CA 1
ATOM 3190 C C . ALA A 1 409 ? -2.388 -1.541 34.064 1.00 92.62 409 ALA A C 1
ATOM 3192 O O . ALA A 1 409 ? -1.919 -2.631 33.723 1.00 92.62 409 ALA A O 1
ATOM 3193 N N . LEU A 1 410 ? -3.521 -1.052 33.565 1.00 91.25 410 LEU A N 1
ATOM 3194 C CA . LEU A 1 410 ? -4.364 -1.677 32.553 1.00 91.25 410 LEU A CA 1
ATOM 3195 C C . LEU A 1 410 ? -4.656 -0.683 31.428 1.00 91.25 410 LEU A C 1
ATOM 3197 O O . LEU A 1 410 ? -4.798 0.521 31.668 1.00 91.25 410 LEU A O 1
ATOM 3201 N N . TYR A 1 411 ? -4.759 -1.210 30.214 1.00 87.50 411 TYR A N 1
ATOM 3202 C CA . TYR A 1 411 ? -5.009 -0.435 29.003 1.00 87.50 411 TYR A CA 1
ATOM 3203 C C . TYR A 1 411 ? -6.438 0.140 28.972 1.00 87.50 411 TYR A C 1
ATOM 3205 O O . TYR A 1 411 ? -7.402 -0.524 29.359 1.00 87.50 411 TYR A O 1
ATOM 3213 N N . ASP A 1 412 ? -6.579 1.391 28.528 1.00 85.69 412 ASP A N 1
ATOM 3214 C CA . ASP A 1 412 ? -7.875 2.016 28.238 1.00 85.69 412 ASP A CA 1
ATOM 3215 C C . ASP A 1 412 ? -8.397 1.486 26.889 1.00 85.69 412 ASP A C 1
ATOM 3217 O O . ASP A 1 412 ? -7.718 1.662 25.879 1.00 85.69 412 ASP A O 1
ATOM 3221 N N . PRO A 1 413 ? -9.589 0.863 26.814 1.00 77.62 413 PRO A N 1
ATOM 3222 C CA . PRO A 1 413 ? -10.089 0.260 25.578 1.00 77.62 413 PRO A CA 1
ATOM 3223 C C . PRO A 1 413 ? -10.498 1.295 24.514 1.00 77.62 413 PRO A C 1
ATOM 3225 O O . PRO A 1 413 ? -10.970 0.913 23.449 1.00 77.62 413 PRO A O 1
ATOM 3228 N N . SER A 1 414 ? -10.359 2.596 24.791 1.00 78.50 414 SER A N 1
ATOM 3229 C CA . SER A 1 414 ? -10.685 3.673 23.848 1.00 78.50 414 SER A CA 1
ATOM 3230 C C . SER A 1 414 ? -9.474 4.243 23.101 1.00 78.50 414 SER A C 1
ATOM 3232 O O . SER A 1 414 ? -9.659 4.900 22.081 1.00 78.50 414 SER A O 1
ATOM 3234 N N . ASP A 1 415 ? -8.268 4.114 23.662 1.00 81.25 415 ASP A N 1
ATOM 3235 C CA . ASP A 1 415 ? -7.029 4.699 23.118 1.00 81.25 415 ASP A CA 1
ATOM 3236 C C . ASP A 1 415 ? -5.756 3.901 23.480 1.00 81.25 415 ASP A C 1
ATOM 3238 O O . ASP A 1 415 ? -4.643 4.394 23.316 1.00 81.25 415 ASP A O 1
ATOM 3242 N N . GLU A 1 416 ? -5.927 2.668 23.966 1.00 83.94 416 GLU A N 1
ATOM 3243 C CA . GLU A 1 416 ? -4.906 1.630 24.175 1.00 83.94 416 GLU A CA 1
ATOM 3244 C C . GLU A 1 416 ? -3.778 1.981 25.169 1.00 83.94 416 GLU A C 1
ATOM 3246 O O . GLU A 1 416 ? -2.873 1.179 25.357 1.00 83.94 416 GLU A O 1
ATOM 3251 N N . MET A 1 417 ? -3.817 3.122 25.872 1.00 90.50 417 MET A N 1
ATOM 3252 C CA . MET A 1 417 ? -2.751 3.511 26.817 1.00 90.50 417 MET A CA 1
ATOM 3253 C C . MET A 1 417 ? -2.973 2.965 28.246 1.00 90.50 417 MET A C 1
ATOM 3255 O O . MET A 1 417 ? -4.112 2.973 28.730 1.00 90.50 417 MET A O 1
ATOM 3259 N N . PRO A 1 418 ? -1.914 2.565 28.985 1.00 91.81 418 PRO A N 1
ATOM 3260 C CA . PRO A 1 418 ? -2.010 1.896 30.293 1.00 91.81 418 PRO A CA 1
ATOM 3261 C C . PRO A 1 418 ? -2.305 2.853 31.469 1.00 91.81 418 PRO A C 1
ATOM 3263 O O . PRO A 1 418 ? -1.485 3.036 32.369 1.00 91.81 418 PRO A O 1
ATOM 3266 N N . ARG A 1 419 ? -3.485 3.489 31.466 1.00 89.06 419 ARG A N 1
ATOM 3267 C CA . ARG A 1 419 ? -3.884 4.535 32.435 1.00 89.06 419 ARG A CA 1
ATOM 3268 C C . ARG A 1 419 ? -4.868 4.097 33.525 1.00 89.06 419 ARG A C 1
ATOM 3270 O O . ARG A 1 419 ? -5.093 4.855 34.468 1.00 89.06 419 ARG A O 1
ATOM 3277 N N . TYR A 1 420 ? -5.504 2.931 33.394 1.00 90.62 420 TYR A N 1
ATOM 3278 C CA . TYR A 1 420 ? -6.405 2.407 34.425 1.00 90.62 420 TYR A CA 1
ATOM 3279 C C . TYR A 1 420 ? -5.643 1.555 35.432 1.00 90.62 420 TYR A C 1
ATOM 3281 O O . TYR A 1 420 ? -4.622 0.961 35.102 1.00 90.62 420 TYR A O 1
ATOM 3289 N N . TYR A 1 421 ? -6.154 1.449 36.661 1.00 93.00 421 TYR A N 1
ATOM 3290 C CA . TYR A 1 421 ? -5.502 0.665 37.706 1.00 93.00 421 TYR A CA 1
ATOM 3291 C C . TYR A 1 421 ? -6.453 -0.310 38.388 1.00 93.00 421 TYR A C 1
ATOM 3293 O O . TYR A 1 421 ? -7.610 0.002 38.686 1.00 93.00 421 TYR A O 1
ATOM 3301 N N . ALA A 1 422 ? -5.934 -1.493 38.707 1.00 92.88 422 ALA A N 1
ATOM 3302 C CA . ALA A 1 422 ? -6.652 -2.479 39.496 1.00 92.88 422 ALA A CA 1
ATOM 3303 C C . ALA A 1 422 ? -5.720 -3.245 40.437 1.00 92.88 422 ALA A C 1
ATOM 3305 O O . ALA A 1 422 ? -4.547 -3.480 40.148 1.00 92.88 422 ALA A O 1
ATOM 3306 N N . ARG A 1 423 ? -6.263 -3.657 41.586 1.00 93.19 423 ARG A N 1
ATOM 3307 C CA . ARG A 1 423 ? -5.560 -4.456 42.590 1.00 93.19 423 ARG A CA 1
ATOM 3308 C C . ARG A 1 423 ? -5.891 -5.938 42.444 1.00 93.19 423 ARG A C 1
ATOM 3310 O O . ARG A 1 423 ? -7.066 -6.315 42.453 1.00 93.19 423 ARG A O 1
ATOM 3317 N N . ILE A 1 424 ? -4.866 -6.782 42.394 1.00 91.19 424 ILE A N 1
ATOM 3318 C CA . ILE A 1 424 ? -5.005 -8.235 42.250 1.00 91.19 424 ILE A CA 1
ATOM 3319 C C . ILE A 1 424 ? -5.622 -8.829 43.526 1.00 91.19 424 ILE A C 1
ATOM 3321 O O . ILE A 1 424 ? -5.106 -8.628 44.629 1.00 91.19 424 ILE A O 1
ATOM 3325 N N . ARG A 1 425 ? -6.732 -9.569 43.396 1.00 91.94 425 ARG A N 1
ATOM 3326 C CA . ARG A 1 425 ? -7.402 -10.280 44.507 1.00 91.94 425 ARG A CA 1
ATOM 3327 C C . ARG A 1 425 ? -7.123 -11.781 44.519 1.00 91.94 425 ARG A C 1
ATOM 3329 O O . ARG A 1 425 ? -7.116 -12.372 45.593 1.00 91.94 425 ARG A O 1
ATOM 3336 N N . LYS A 1 426 ? -7.021 -12.395 43.338 1.00 86.62 426 LYS A N 1
ATOM 3337 C CA . LYS A 1 426 ? -6.813 -13.835 43.115 1.00 86.62 426 LYS A CA 1
ATOM 3338 C C . LYS A 1 426 ? -6.299 -14.064 41.691 1.00 86.62 426 LYS A C 1
ATOM 3340 O O . LYS A 1 426 ? -6.725 -13.354 40.782 1.00 86.62 426 LYS A O 1
ATOM 3345 N N . VAL A 1 427 ? -5.468 -15.078 41.496 1.00 83.31 427 VAL A N 1
ATOM 3346 C CA . VAL A 1 427 ? -5.100 -15.603 40.169 1.00 83.31 427 VAL A CA 1
ATOM 3347 C C . VAL A 1 427 ? -5.941 -16.860 39.909 1.00 83.31 427 VAL A C 1
ATOM 3349 O O . VAL A 1 427 ? -6.275 -17.574 40.856 1.00 83.31 427 VAL A O 1
ATOM 3352 N N . LEU A 1 428 ? -6.371 -17.096 38.665 1.00 80.19 428 LEU A N 1
ATOM 3353 C CA . LEU A 1 428 ? -7.181 -18.257 38.267 1.00 80.19 428 LEU A CA 1
ATOM 3354 C C . LEU A 1 428 ? -6.454 -19.050 37.176 1.00 80.19 428 LEU A C 1
ATOM 3356 O O . LEU A 1 428 ? -6.811 -19.008 35.997 1.00 80.19 428 LEU A O 1
ATOM 3360 N N . GLU A 1 429 ? -5.427 -19.777 37.603 1.00 58.19 429 GLU A N 1
ATOM 3361 C CA . GLU A 1 429 ? -4.484 -20.514 36.752 1.00 58.19 429 GLU A CA 1
ATOM 3362 C C . GLU A 1 429 ? -5.145 -21.449 35.710 1.00 58.19 429 GLU A C 1
ATOM 3364 O O . GLU A 1 429 ? -4.695 -21.429 34.567 1.00 58.19 429 GLU A O 1
ATOM 3369 N N . PRO A 1 430 ? -6.265 -22.163 35.981 1.00 56.56 430 PRO A N 1
ATOM 3370 C CA . PRO A 1 430 ? -6.923 -23.005 34.970 1.00 56.56 430 PRO A CA 1
ATOM 3371 C C . PRO A 1 430 ? -7.622 -22.256 33.821 1.00 56.56 430 PRO A C 1
ATOM 3373 O O . PRO A 1 430 ? -8.188 -22.903 32.943 1.00 56.56 430 PRO A O 1
ATOM 3376 N N . LYS A 1 431 ? -7.687 -20.916 33.857 1.00 53.44 431 LYS A N 1
ATOM 3377 C CA . LYS A 1 431 ? -8.442 -20.093 32.893 1.00 53.44 431 LYS A CA 1
ATOM 3378 C C . LYS A 1 431 ? -7.704 -18.841 32.402 1.00 53.44 431 LYS A C 1
ATOM 3380 O O . LYS A 1 431 ? -8.337 -17.985 31.799 1.00 53.44 431 LYS A O 1
ATOM 3385 N N . LEU A 1 432 ? -6.404 -18.699 32.676 1.00 68.75 432 LEU A N 1
ATOM 3386 C CA . LEU A 1 432 ? -5.594 -17.537 32.261 1.00 68.75 432 LEU A CA 1
ATOM 3387 C C . LEU A 1 432 ? -6.190 -16.165 32.674 1.00 68.75 432 LEU A C 1
ATOM 3389 O O . LEU A 1 432 ? -5.982 -15.147 32.011 1.00 68.75 432 LEU A O 1
ATOM 3393 N N . ARG A 1 433 ? -6.971 -16.130 33.762 1.00 79.31 433 ARG A N 1
ATOM 3394 C CA . ARG A 1 433 ? -7.753 -14.958 34.187 1.00 79.31 433 ARG A CA 1
ATOM 3395 C C . ARG A 1 433 ? -7.390 -14.518 35.602 1.00 79.31 433 ARG A C 1
ATOM 3397 O O . ARG A 1 433 ? -7.022 -15.318 36.462 1.00 79.31 433 ARG A O 1
ATOM 3404 N N . VAL A 1 434 ? -7.533 -13.225 35.862 1.00 84.00 434 VAL A N 1
ATOM 3405 C CA . VAL A 1 434 ? -7.136 -12.573 37.111 1.00 84.00 434 VAL A CA 1
ATOM 3406 C C . VAL A 1 434 ? -8.363 -11.926 37.748 1.00 84.00 434 VAL A C 1
ATOM 3408 O O . VAL A 1 434 ? -9.079 -11.147 37.124 1.00 84.00 434 VAL A O 1
ATOM 3411 N N . GLY A 1 435 ? -8.651 -12.271 39.003 1.00 88.50 435 GLY A N 1
ATOM 3412 C CA . GLY A 1 435 ? -9.727 -11.641 39.765 1.00 88.50 435 GLY A CA 1
ATOM 3413 C C . GLY A 1 435 ? -9.226 -10.351 40.400 1.00 88.50 435 GLY A C 1
ATOM 3414 O O . GLY A 1 435 ? -8.330 -10.398 41.244 1.00 88.50 435 GLY A O 1
ATOM 3415 N N . ILE A 1 436 ? -9.820 -9.217 40.039 1.00 92.38 436 ILE A N 1
ATOM 3416 C CA . ILE A 1 436 ? -9.324 -7.882 40.392 1.00 92.38 436 ILE A CA 1
ATOM 3417 C C . ILE A 1 436 ? -10.301 -7.071 41.242 1.00 92.38 436 ILE A C 1
ATOM 3419 O O . ILE A 1 436 ? -11.442 -7.463 41.507 1.00 92.38 436 ILE A O 1
ATOM 3423 N N . ARG A 1 437 ? -9.822 -5.918 41.706 1.00 92.56 437 ARG A N 1
ATOM 3424 C CA . ARG A 1 437 ? -10.643 -4.823 42.206 1.00 92.56 437 ARG A CA 1
ATOM 3425 C C . ARG A 1 437 ? -10.190 -3.511 41.580 1.00 92.56 437 ARG A C 1
ATOM 3427 O O . ARG A 1 437 ? -9.021 -3.167 41.732 1.00 92.56 437 ARG A O 1
ATOM 3434 N N . TRP A 1 438 ? -11.096 -2.789 40.936 1.00 92.44 438 TRP A N 1
ATOM 3435 C CA . TRP A 1 438 ? -10.785 -1.512 40.296 1.00 92.44 438 TRP A CA 1
ATOM 3436 C C . TRP A 1 438 ? -10.368 -0.443 41.312 1.00 92.44 438 TRP A C 1
ATOM 3438 O O . TRP A 1 438 ? -10.764 -0.473 42.486 1.00 92.44 438 TRP A O 1
ATOM 3448 N N . LEU A 1 439 ? -9.542 0.492 40.851 1.00 90.75 439 LEU A N 1
ATOM 3449 C CA . LEU A 1 439 ? -9.161 1.703 41.564 1.00 90.75 439 LEU A CA 1
ATOM 3450 C C . LEU A 1 439 ? -9.783 2.898 40.835 1.00 90.75 439 LEU A C 1
ATOM 3452 O O . LEU A 1 439 ? -9.364 3.273 39.747 1.00 90.75 439 LEU A O 1
ATOM 3456 N N . GLU A 1 440 ? -10.821 3.468 41.439 1.00 87.62 440 GLU A N 1
ATOM 3457 C CA . GLU A 1 440 ? -11.648 4.522 40.850 1.00 87.62 440 GLU A CA 1
ATOM 3458 C C . GLU A 1 440 ? -11.237 5.901 41.379 1.00 87.62 440 GLU A C 1
ATOM 3460 O O . GLU A 1 440 ? -11.003 6.073 42.580 1.00 87.62 440 GLU A O 1
ATOM 3465 N N . SER A 1 441 ? -11.221 6.906 40.504 1.00 80.38 441 SER A N 1
ATOM 3466 C CA . SER A 1 441 ? -11.094 8.318 40.882 1.00 80.38 441 SER A CA 1
ATOM 3467 C C . SER A 1 441 ? -12.012 9.199 40.024 1.00 80.38 441 SER A C 1
ATOM 3469 O O . SER A 1 441 ? -12.618 8.717 39.065 1.00 80.38 441 SER A O 1
ATOM 3471 N N . LYS A 1 442 ? -12.195 10.464 40.418 1.00 65.44 442 LYS A N 1
ATOM 3472 C CA . LYS A 1 442 ? -13.018 11.459 39.704 1.00 65.44 442 LYS A CA 1
ATOM 3473 C C . LYS A 1 442 ? -12.383 12.853 39.828 1.00 65.44 442 LYS A C 1
ATOM 3475 O O . LYS A 1 442 ? -12.067 13.220 40.961 1.00 65.44 442 LYS A O 1
ATOM 3480 N N . PRO A 1 443 ? -12.288 13.661 38.750 1.00 62.81 443 PRO A N 1
ATOM 3481 C CA . PRO A 1 443 ? -12.666 13.371 37.354 1.00 62.81 443 PRO A CA 1
ATOM 3482 C C . PRO A 1 443 ? -11.869 12.223 36.698 1.00 62.81 443 PRO A C 1
ATOM 3484 O O . PRO A 1 443 ? -11.058 11.564 37.337 1.00 62.81 443 PRO A O 1
ATOM 3487 N N . VAL A 1 444 ? -12.165 11.933 35.431 1.00 57.81 444 VAL A N 1
ATOM 3488 C CA . VAL A 1 444 ? -11.496 10.914 34.604 1.00 57.81 444 VAL A CA 1
ATOM 3489 C C . VAL A 1 444 ? -11.090 11.599 33.289 1.00 57.81 444 VAL A C 1
ATOM 3491 O O . VAL A 1 444 ? -11.912 12.362 32.777 1.00 57.81 444 VAL A O 1
ATOM 3494 N N . PRO A 1 445 ? -9.885 11.360 32.731 1.00 58.56 445 PRO A N 1
ATOM 3495 C CA . PRO A 1 445 ? -8.851 10.429 33.190 1.00 58.56 445 PRO A CA 1
ATOM 3496 C C . PRO A 1 445 ? -7.933 11.021 34.275 1.00 58.56 445 PRO A C 1
ATOM 3498 O O . PRO A 1 445 ? -7.178 11.952 34.023 1.00 58.56 445 PRO A O 1
ATOM 3501 N N . ILE A 1 446 ? -7.945 10.417 35.467 1.00 68.81 446 ILE A N 1
ATOM 3502 C CA . ILE A 1 446 ? -6.921 10.614 36.502 1.00 68.81 446 ILE A CA 1
ATOM 3503 C C . ILE A 1 446 ? -6.023 9.379 36.505 1.00 68.81 446 ILE A C 1
ATOM 3505 O O . ILE A 1 446 ? -6.506 8.278 36.767 1.00 68.81 446 ILE A O 1
ATOM 3509 N N . ALA A 1 447 ? -4.729 9.572 36.242 1.00 74.06 447 ALA A N 1
ATOM 3510 C CA . ALA A 1 447 ? -3.730 8.502 36.211 1.00 74.06 447 ALA A CA 1
ATOM 3511 C C . ALA A 1 447 ? -2.666 8.601 37.321 1.00 74.06 447 ALA A C 1
ATOM 3513 O O . ALA A 1 447 ? -1.794 7.739 37.415 1.00 74.06 447 ALA A O 1
ATOM 3514 N N . CYS A 1 448 ? -2.750 9.602 38.199 1.00 86.38 448 CYS A N 1
ATOM 3515 C CA . CYS A 1 448 ? -1.991 9.658 39.447 1.00 86.38 448 CYS A CA 1
ATOM 3516 C C . CYS A 1 448 ? -2.747 10.448 40.530 1.00 86.38 448 CYS A C 1
ATOM 3518 O O . CYS A 1 448 ? -3.699 11.160 40.225 1.00 86.38 448 CYS A O 1
ATOM 3520 N N . GLY A 1 449 ? -2.325 10.354 41.791 1.00 87.75 449 GLY A N 1
ATOM 3521 C CA . GLY A 1 449 ? -3.012 10.949 42.940 1.00 87.75 449 GLY A CA 1
ATOM 3522 C C . GLY A 1 449 ? -3.701 9.886 43.796 1.00 87.75 449 GLY A C 1
ATOM 3523 O O . GLY A 1 449 ? -3.137 8.814 44.023 1.00 87.75 449 GLY A O 1
ATOM 3524 N N . GLU A 1 450 ? -4.901 10.176 44.309 1.00 88.88 450 GLU A N 1
ATOM 3525 C CA . GLU A 1 450 ? -5.689 9.241 45.126 1.00 88.88 450 GLU A CA 1
ATOM 3526 C C . GLU A 1 450 ? -6.770 8.490 44.335 1.00 88.88 450 GLU A C 1
ATOM 3528 O O . GLU A 1 450 ? -7.537 9.066 43.559 1.00 88.88 450 GLU A O 1
ATOM 3533 N N . PHE A 1 451 ? -6.901 7.201 44.651 1.00 91.75 451 PHE A N 1
ATOM 3534 C CA . PHE A 1 451 ? -7.907 6.285 44.132 1.00 91.75 451 PHE A CA 1
ATOM 3535 C C . PHE A 1 451 ? -8.643 5.576 45.274 1.00 91.75 451 PHE A C 1
ATOM 3537 O O . PHE A 1 451 ? -8.088 5.290 46.342 1.00 91.75 451 PHE A O 1
ATOM 3544 N N . LYS A 1 452 ? -9.912 5.243 45.044 1.00 91.44 452 LYS A N 1
ATOM 3545 C CA . LYS A 1 452 ? -10.774 4.496 45.968 1.00 91.44 452 LYS A CA 1
ATOM 3546 C C . LYS A 1 452 ? -10.989 3.085 45.436 1.00 91.44 452 LYS A C 1
ATOM 3548 O O . LYS A 1 452 ? -11.121 2.876 44.236 1.00 91.44 452 LYS A O 1
ATOM 3553 N N . TYR A 1 453 ? -11.048 2.101 46.332 1.00 90.25 453 TYR A N 1
ATOM 3554 C CA . TYR A 1 453 ? -11.344 0.729 45.922 1.00 90.25 453 TYR A CA 1
ATOM 3555 C C . TYR A 1 453 ? -12.792 0.582 45.439 1.00 90.25 453 TYR A C 1
ATOM 3557 O O . TYR A 1 453 ? -13.715 0.535 46.262 1.00 90.25 453 TYR A O 1
ATOM 3565 N N . GLY A 1 454 ? -12.933 0.421 44.131 1.00 88.69 454 GLY A N 1
ATOM 3566 C CA . GLY A 1 454 ? -14.173 0.268 43.390 1.00 88.69 454 GLY A CA 1
ATOM 3567 C C . GLY A 1 454 ? -14.744 -1.146 43.372 1.00 88.69 454 GLY A C 1
ATOM 3568 O O . GLY A 1 454 ? -14.611 -1.913 44.343 1.00 88.69 454 GLY A O 1
ATOM 3569 N N . ASP A 1 455 ? -15.361 -1.491 42.247 1.00 87.69 455 ASP A N 1
ATOM 3570 C CA . ASP A 1 455 ? -15.969 -2.798 41.994 1.00 87.69 455 ASP A CA 1
ATOM 3571 C C . ASP A 1 455 ? -14.967 -3.942 41.770 1.00 87.69 455 ASP A C 1
ATOM 3573 O O . ASP A 1 455 ? -13.749 -3.758 41.701 1.00 87.69 455 ASP A O 1
ATOM 3577 N N . LYS A 1 456 ? -15.489 -5.176 41.749 1.00 90.12 456 LYS A N 1
ATOM 3578 C CA . LYS A 1 456 ? -14.721 -6.423 41.617 1.00 90.12 456 LYS A CA 1
ATOM 3579 C C . LYS A 1 456 ? -15.143 -7.131 40.332 1.00 90.12 456 LYS A C 1
ATOM 3581 O O . LYS A 1 456 ? -16.316 -7.451 40.186 1.00 90.12 456 LYS A O 1
ATOM 3586 N N . THR A 1 457 ? -14.191 -7.458 39.470 1.00 89.19 457 THR A N 1
ATOM 3587 C CA . THR A 1 457 ? -14.430 -8.226 38.239 1.00 89.19 457 THR A CA 1
ATOM 3588 C C . THR A 1 457 ? -13.429 -9.379 38.127 1.00 89.19 457 THR A C 1
ATOM 3590 O O . THR A 1 457 ? -12.540 -9.550 38.970 1.00 89.19 457 THR A O 1
ATOM 3593 N N . THR A 1 458 ? -13.588 -10.207 37.097 1.00 84.38 458 THR A N 1
ATOM 3594 C CA . THR A 1 458 ? -12.549 -11.133 36.632 1.00 84.38 458 THR A CA 1
ATOM 3595 C C . THR A 1 458 ? -12.174 -10.720 35.214 1.00 84.38 458 THR A C 1
ATOM 3597 O O . THR A 1 458 ? -13.064 -10.427 34.424 1.00 84.38 458 THR A O 1
ATOM 3600 N N . SER A 1 459 ? -10.878 -10.672 34.921 1.00 80.25 459 SER A N 1
ATOM 3601 C CA . SER A 1 459 ? -10.305 -10.050 33.724 1.00 80.25 459 SER A CA 1
ATOM 3602 C C . SER A 1 459 ? -9.309 -10.991 33.046 1.00 80.25 459 SER A C 1
ATOM 3604 O O . SER A 1 459 ? -8.637 -11.760 33.736 1.00 80.25 459 SER A O 1
ATOM 3606 N N . SER A 1 460 ? -9.182 -10.926 31.717 1.00 81.81 460 SER A N 1
ATOM 3607 C CA . SER A 1 460 ? -8.069 -11.570 31.002 1.00 81.81 460 SER A CA 1
ATOM 3608 C C . SER A 1 460 ? -6.734 -10.936 31.404 1.00 81.81 460 SER A C 1
ATOM 3610 O O . SER A 1 460 ? -6.657 -9.718 31.579 1.00 81.81 460 SER A O 1
ATOM 3612 N N . HIS A 1 461 ? -5.686 -11.753 31.549 1.00 77.94 461 HIS A N 1
ATOM 3613 C CA . HIS A 1 461 ? -4.324 -11.295 31.856 1.00 77.94 461 HIS A CA 1
ATOM 3614 C C . HIS A 1 461 ? -3.720 -10.394 30.758 1.00 77.94 461 HIS A C 1
ATOM 3616 O O . HIS A 1 461 ? -2.823 -9.610 31.051 1.00 77.94 461 HIS A O 1
ATOM 3622 N N . LEU A 1 462 ? -4.258 -10.439 29.533 1.00 78.12 462 LEU A N 1
ATOM 3623 C CA . LEU A 1 462 ? -3.819 -9.607 28.405 1.00 78.12 462 LEU A CA 1
ATOM 3624 C C . LEU A 1 462 ? -4.115 -8.107 28.590 1.00 78.12 462 LEU A C 1
ATOM 3626 O O . LEU A 1 462 ? -3.456 -7.274 27.981 1.00 78.12 462 LEU A O 1
ATOM 3630 N N . MET A 1 463 ? -5.071 -7.734 29.450 1.00 84.19 463 MET A N 1
ATOM 3631 C CA . MET A 1 463 ? -5.429 -6.321 29.677 1.00 84.19 463 MET A CA 1
ATOM 3632 C C . MET A 1 463 ? -4.453 -5.567 30.598 1.00 84.19 463 MET A C 1
ATOM 3634 O O . MET A 1 463 ? -4.702 -4.409 30.931 1.00 84.19 463 MET A O 1
ATOM 3638 N N . PHE A 1 464 ? -3.380 -6.216 31.056 1.00 87.12 464 PHE A N 1
ATOM 3639 C CA . PHE A 1 464 ? -2.434 -5.678 32.031 1.00 87.12 464 PHE A CA 1
ATOM 3640 C C . PHE A 1 464 ? -1.094 -5.357 31.365 1.00 87.12 464 PHE A C 1
ATOM 3642 O O . PHE A 1 464 ? -0.499 -6.217 30.717 1.00 87.12 464 PHE A O 1
ATOM 3649 N N . SER A 1 465 ? -0.595 -4.141 31.592 1.00 88.44 465 SER A N 1
ATOM 3650 C CA . SER A 1 465 ? 0.725 -3.706 31.125 1.00 88.44 465 SER A CA 1
ATOM 3651 C C . SER A 1 465 ? 1.806 -4.063 32.150 1.00 88.44 465 SER A C 1
ATOM 3653 O O . SER A 1 465 ? 2.614 -4.960 31.924 1.00 88.44 465 SER A O 1
ATOM 3655 N N . HIS A 1 466 ? 1.805 -3.405 33.315 1.00 91.19 466 HIS A N 1
ATOM 3656 C CA . HIS A 1 466 ? 2.912 -3.487 34.274 1.00 91.19 466 HIS A CA 1
ATOM 3657 C C . HIS A 1 466 ? 2.479 -3.265 35.733 1.00 91.19 466 HIS A C 1
ATOM 3659 O O . HIS A 1 466 ? 1.454 -2.634 36.004 1.00 91.19 466 HIS A O 1
ATOM 3665 N N . GLU A 1 467 ? 3.273 -3.753 36.696 1.00 92.00 467 GLU A N 1
ATOM 3666 C CA . GLU A 1 467 ? 3.046 -3.477 38.121 1.00 92.00 467 GLU A CA 1
ATOM 3667 C C . GLU A 1 467 ? 3.337 -2.002 38.460 1.00 92.00 467 GLU A C 1
ATOM 3669 O O . GLU A 1 467 ? 4.341 -1.421 38.032 1.00 92.00 467 GLU A O 1
ATOM 3674 N N . MET A 1 468 ? 2.460 -1.413 39.278 1.00 92.31 468 MET A N 1
ATOM 3675 C CA . MET A 1 468 ? 2.542 -0.047 39.783 1.00 92.31 468 MET A CA 1
ATOM 3676 C C . MET A 1 468 ? 2.850 -0.014 41.280 1.00 92.31 468 MET A C 1
ATOM 3678 O O . MET A 1 468 ? 2.132 -0.582 42.113 1.00 92.31 468 MET A O 1
ATOM 3682 N N . HIS A 1 469 ? 3.884 0.749 41.637 1.00 90.69 469 HIS A N 1
ATOM 3683 C CA . HIS A 1 469 ? 4.135 1.102 43.028 1.00 90.69 469 HIS A CA 1
ATOM 3684 C C . HIS A 1 469 ? 2.968 1.935 43.575 1.00 90.69 469 HIS A C 1
ATOM 3686 O O . HIS A 1 469 ? 2.537 2.907 42.956 1.00 90.69 469 HIS A O 1
ATOM 3692 N N . HIS A 1 470 ? 2.467 1.570 44.754 1.00 90.94 470 HIS A N 1
ATOM 3693 C CA . HIS A 1 470 ? 1.297 2.204 45.348 1.00 90.94 470 HIS A CA 1
ATOM 3694 C C . HIS A 1 470 ? 1.445 2.354 46.864 1.00 90.94 470 HIS A C 1
ATOM 3696 O O . HIS A 1 470 ? 1.921 1.453 47.555 1.00 90.94 470 HIS A O 1
ATOM 3702 N N . VAL A 1 471 ? 0.990 3.485 47.402 1.00 89.38 471 VAL A N 1
ATOM 3703 C CA . VAL A 1 471 ? 1.022 3.784 48.839 1.00 89.38 471 VAL A CA 1
ATOM 3704 C C . VAL A 1 471 ? -0.393 3.708 49.399 1.00 89.38 471 VAL A C 1
ATOM 3706 O O . VAL A 1 471 ? -1.327 4.314 48.877 1.00 89.38 471 VAL A O 1
ATOM 3709 N N . ARG A 1 472 ? -0.590 2.962 50.488 1.00 86.38 472 ARG A N 1
ATOM 3710 C CA . ARG A 1 472 ? -1.904 2.856 51.133 1.00 86.38 472 ARG A CA 1
ATOM 3711 C C . ARG A 1 472 ? -2.150 4.040 52.071 1.00 86.38 472 ARG A C 1
ATOM 3713 O O . ARG A 1 472 ? -1.836 3.962 53.255 1.00 86.38 472 ARG A O 1
ATOM 3720 N N . THR A 1 473 ? -2.786 5.090 51.563 1.00 83.38 473 THR A N 1
ATOM 3721 C CA . THR A 1 473 ? -3.142 6.290 52.343 1.00 83.38 473 THR A CA 1
ATOM 3722 C C . THR A 1 473 ? -4.250 6.050 53.375 1.00 83.38 473 THR A C 1
ATOM 3724 O O . THR A 1 473 ? -4.343 6.781 54.357 1.00 83.38 473 THR A O 1
ATOM 3727 N N . GLY A 1 474 ? -5.088 5.016 53.214 1.00 81.44 474 GLY A N 1
ATOM 3728 C CA . GLY A 1 474 ? -6.189 4.783 54.150 1.00 81.44 474 GLY A CA 1
ATOM 3729 C C . GLY A 1 474 ? -6.841 3.402 54.113 1.00 81.44 474 GLY A C 1
ATOM 3730 O O . GLY A 1 474 ? -6.402 2.451 53.459 1.00 81.44 474 GLY A O 1
ATOM 3731 N N . LYS A 1 475 ? -7.951 3.259 54.854 1.00 78.81 475 LYS A N 1
ATOM 3732 C CA . LYS A 1 475 ? -8.689 1.983 54.938 1.00 78.81 475 LYS A CA 1
ATOM 3733 C C . LYS A 1 475 ? -9.255 1.550 53.579 1.00 78.81 475 LYS A C 1
ATOM 3735 O O . LYS A 1 475 ? -9.202 0.355 53.284 1.00 78.81 475 LYS A O 1
ATOM 3740 N N . LYS A 1 476 ? -9.758 2.503 52.778 1.00 85.00 476 LYS A N 1
ATOM 3741 C CA . LYS A 1 476 ? -10.387 2.290 51.456 1.00 85.00 476 LYS A CA 1
ATOM 3742 C C . LYS A 1 476 ? -9.693 3.020 50.283 1.00 85.00 476 LYS A C 1
ATOM 3744 O O . LYS A 1 476 ? -10.186 2.912 49.162 1.00 85.00 476 LYS A O 1
ATOM 3749 N N . THR A 1 477 ? -8.596 3.732 50.534 1.00 89.19 477 THR A N 1
ATOM 3750 C CA . THR A 1 477 ? -7.860 4.542 49.549 1.00 89.19 477 THR A CA 1
ATOM 3751 C C . THR A 1 477 ? -6.452 4.007 49.301 1.00 89.19 477 THR A C 1
ATOM 3753 O O . THR A 1 477 ? -5.859 3.337 50.156 1.00 89.19 477 THR A O 1
ATOM 3756 N N . VAL A 1 478 ? -5.951 4.288 48.102 1.00 90.38 478 VAL A N 1
ATOM 3757 C CA . VAL A 1 478 ? -4.609 3.983 47.601 1.00 90.38 478 VAL A CA 1
ATOM 3758 C C . VAL A 1 478 ? -4.147 5.190 46.791 1.00 90.38 478 VAL A C 1
ATOM 3760 O O . VAL A 1 478 ? -4.942 5.742 46.037 1.00 90.38 478 VAL A O 1
ATOM 3763 N N . SER A 1 479 ? -2.884 5.584 46.921 1.00 90.88 479 SER A N 1
ATOM 3764 C CA . SER A 1 479 ? -2.270 6.615 46.089 1.00 90.88 479 SER A CA 1
ATOM 3765 C C . SER A 1 479 ? -1.211 6.017 45.166 1.00 90.88 479 SER A C 1
ATOM 3767 O O . SER A 1 479 ? -0.476 5.106 45.559 1.00 90.88 479 SER A O 1
ATOM 3769 N N . ILE A 1 480 ? -1.174 6.513 43.931 1.00 93.06 480 ILE A N 1
ATOM 3770 C CA . ILE A 1 480 ? -0.245 6.128 42.864 1.00 93.06 480 ILE A CA 1
ATOM 3771 C C . ILE A 1 480 ? 0.281 7.444 42.295 1.00 93.06 480 ILE A C 1
ATOM 3773 O O . ILE A 1 480 ? -0.494 8.190 41.708 1.00 93.06 480 ILE A O 1
ATOM 3777 N N . ASN A 1 481 ? 1.559 7.754 42.503 1.00 92.56 481 ASN A N 1
ATOM 3778 C CA . ASN A 1 481 ? 2.170 9.029 42.111 1.00 92.56 481 ASN A CA 1
ATOM 3779 C C . ASN A 1 481 ? 3.458 8.763 41.315 1.00 92.56 481 ASN A C 1
ATOM 3781 O O . ASN A 1 481 ? 4.079 7.725 41.562 1.00 92.56 481 ASN A O 1
ATOM 3785 N N . PRO A 1 482 ? 3.882 9.676 40.421 1.00 94.44 482 PRO A N 1
ATOM 3786 C CA . PRO A 1 482 ? 5.170 9.576 39.738 1.00 94.44 482 PRO A CA 1
ATOM 3787 C C . PRO A 1 482 ? 6.337 9.580 40.731 1.00 94.44 482 PRO A C 1
ATOM 3789 O O . PRO A 1 482 ? 6.306 10.319 41.718 1.00 94.44 482 PRO A O 1
ATOM 3792 N N . ARG A 1 483 ? 7.362 8.763 40.465 1.00 94.06 483 ARG A N 1
ATOM 3793 C CA . ARG A 1 483 ? 8.535 8.589 41.341 1.00 94.06 483 ARG A CA 1
ATOM 3794 C C . ARG A 1 483 ? 9.833 8.879 40.604 1.00 94.06 483 ARG A C 1
ATOM 3796 O O . ARG A 1 483 ? 9.922 8.657 39.397 1.00 94.06 483 ARG A O 1
ATOM 3803 N N . LYS A 1 484 ? 10.868 9.320 41.322 1.00 94.75 484 LYS A N 1
ATOM 3804 C CA . LYS A 1 484 ? 12.151 9.713 40.723 1.00 94.75 484 LYS A CA 1
ATOM 3805 C C . LYS A 1 484 ? 12.772 8.559 39.927 1.00 94.75 484 LYS A C 1
ATOM 3807 O O . LYS A 1 484 ? 12.983 7.469 40.452 1.00 94.75 484 LYS A O 1
ATOM 3812 N N . GLY A 1 485 ? 13.124 8.836 38.672 1.00 91.75 485 GLY A N 1
ATOM 3813 C CA . GLY A 1 485 ? 13.727 7.877 37.744 1.00 91.75 485 GLY A CA 1
ATOM 3814 C C . GLY A 1 485 ? 12.737 7.071 36.897 1.00 91.75 485 GLY A C 1
ATOM 3815 O O . GLY A 1 485 ? 13.184 6.341 36.019 1.00 91.75 485 GLY A O 1
ATOM 3816 N N . GLU A 1 486 ? 11.423 7.201 37.105 1.00 95.44 486 GLU A N 1
ATOM 3817 C CA . GLU A 1 486 ? 10.420 6.633 36.193 1.00 95.44 486 GLU A CA 1
ATOM 3818 C C . GLU A 1 486 ? 10.288 7.471 34.906 1.00 95.44 486 GLU A C 1
ATOM 3820 O O . GLU A 1 486 ? 10.586 8.669 34.898 1.00 95.44 486 GLU A O 1
ATOM 3825 N N . THR A 1 487 ? 9.781 6.859 33.831 1.00 97.00 487 THR A N 1
ATOM 3826 C CA . THR A 1 487 ? 9.298 7.571 32.638 1.00 97.00 487 THR A CA 1
ATOM 3827 C C . THR A 1 487 ? 7.773 7.664 32.668 1.00 97.00 487 THR A C 1
ATOM 3829 O O . THR A 1 487 ? 7.092 6.695 33.000 1.00 97.00 487 THR A O 1
ATOM 3832 N N . TRP A 1 488 ? 7.222 8.827 32.325 1.00 96.81 488 TRP A N 1
ATOM 3833 C CA . TRP A 1 488 ? 5.780 9.081 32.291 1.00 96.81 488 TRP A CA 1
ATOM 3834 C C . TRP A 1 488 ? 5.377 9.835 31.021 1.00 96.81 488 TRP A C 1
ATOM 3836 O O . TRP A 1 488 ? 6.150 10.624 30.476 1.00 96.81 488 TRP A O 1
ATOM 3846 N N . ALA A 1 489 ? 4.139 9.617 30.585 1.00 95.75 489 ALA A N 1
ATOM 3847 C CA . ALA A 1 489 ? 3.488 10.401 29.545 1.00 95.75 489 ALA A CA 1
ATOM 3848 C C . ALA A 1 489 ? 2.647 11.524 30.173 1.00 95.75 489 ALA A C 1
ATOM 3850 O O . ALA A 1 489 ? 1.874 11.298 31.112 1.00 95.75 489 ALA A O 1
ATOM 3851 N N . LEU A 1 490 ? 2.773 12.732 29.631 1.00 94.44 490 LEU A N 1
ATOM 3852 C CA . LEU A 1 490 ? 2.023 13.928 30.000 1.00 94.44 490 LEU A CA 1
ATOM 3853 C C . LEU A 1 490 ? 1.027 14.288 28.903 1.00 94.44 490 LEU A C 1
ATOM 3855 O O . LEU A 1 490 ? 1.381 14.304 27.729 1.00 94.44 490 LEU A O 1
ATOM 3859 N N . PHE A 1 491 ? -0.189 14.666 29.278 1.00 91.56 491 PHE A N 1
ATOM 3860 C CA . PHE A 1 491 ? -1.126 15.317 28.370 1.00 91.56 491 PHE A CA 1
ATOM 3861 C C . PHE A 1 491 ? -0.626 16.724 27.994 1.00 91.56 491 PHE A C 1
ATOM 3863 O O . PHE A 1 491 ? -0.241 17.512 28.865 1.00 91.56 491 PHE A O 1
ATOM 3870 N N . ARG A 1 492 ? -0.708 17.075 26.706 1.00 86.81 492 ARG A N 1
ATOM 3871 C CA . ARG A 1 492 ? -0.547 18.460 26.227 1.00 86.81 492 ARG A CA 1
ATOM 3872 C C . ARG A 1 492 ? -1.761 19.299 26.649 1.00 86.81 492 ARG A C 1
ATOM 3874 O O . ARG A 1 492 ? -1.656 20.165 27.515 1.00 86.81 492 ARG A O 1
ATOM 3881 N N . 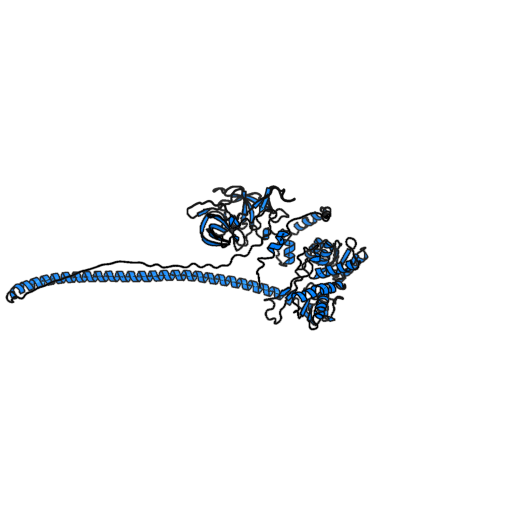ASP A 1 493 ? -2.946 18.942 26.156 1.00 82.25 493 ASP A N 1
ATOM 3882 C CA . ASP A 1 493 ? -4.218 19.652 26.380 1.00 82.25 493 ASP A CA 1
ATOM 3883 C C . ASP A 1 493 ? -4.962 19.245 27.664 1.00 82.25 493 ASP A C 1
ATOM 3885 O O . ASP A 1 493 ? -6.190 19.104 27.699 1.00 82.25 493 ASP A O 1
ATOM 3889 N N . TRP A 1 494 ? -4.223 19.052 28.758 1.00 83.12 494 TRP A N 1
ATOM 3890 C CA . TRP A 1 494 ? -4.773 18.526 30.012 1.00 83.12 494 TRP A CA 1
ATOM 3891 C C . TRP A 1 494 ? -5.919 19.377 30.586 1.00 83.12 494 TRP A C 1
ATOM 3893 O O . TRP A 1 494 ? -6.869 18.832 31.133 1.00 83.12 494 TRP A O 1
ATOM 3903 N N . LYS A 1 495 ? -5.908 20.703 30.378 1.00 81.81 495 LYS A N 1
ATOM 3904 C CA . LYS A 1 495 ? -6.979 21.612 30.840 1.00 81.81 495 LYS A CA 1
ATOM 3905 C C . LYS A 1 495 ? -8.331 21.374 30.144 1.00 81.81 495 LYS A C 1
ATOM 3907 O O . LYS A 1 495 ? -9.350 21.839 30.644 1.00 81.81 495 LYS A O 1
ATOM 3912 N N . GLN A 1 496 ? -8.351 20.657 29.016 1.00 76.38 496 GLN A N 1
ATOM 3913 C CA . GLN A 1 496 ? -9.572 20.301 28.280 1.00 76.38 496 GLN A CA 1
ATOM 3914 C C . GLN A 1 496 ? -9.956 18.818 28.426 1.00 76.38 496 GLN A C 1
ATOM 3916 O O . GLN A 1 496 ? -11.136 18.492 28.323 1.00 76.38 496 GLN A O 1
ATOM 3921 N N . HIS A 1 497 ? -8.978 17.919 28.608 1.00 75.00 497 HIS A N 1
ATOM 3922 C CA . HIS A 1 497 ? -9.145 16.452 28.612 1.00 75.00 497 HIS A CA 1
ATOM 3923 C C . HIS A 1 497 ? -9.997 15.879 27.448 1.00 75.00 497 HIS A C 1
ATOM 3925 O O . HIS A 1 497 ? -10.548 14.777 27.547 1.00 75.00 497 HIS A O 1
ATOM 3931 N N . LYS A 1 498 ? -10.062 16.586 26.314 1.00 76.88 498 LYS A N 1
ATOM 3932 C CA . LYS A 1 498 ? -10.755 16.156 25.093 1.00 76.88 498 LYS A CA 1
ATOM 3933 C C . LYS A 1 498 ? -9.898 15.140 24.322 1.00 76.88 498 LYS A C 1
ATOM 3935 O O . LYS A 1 498 ? -8.684 15.291 24.262 1.00 76.88 498 LYS A O 1
ATOM 3940 N N . ARG A 1 499 ? -10.536 14.124 23.728 1.00 79.12 499 ARG A N 1
ATOM 3941 C CA . ARG A 1 499 ? -9.904 13.153 22.812 1.00 79.12 499 ARG A CA 1
ATOM 3942 C C . ARG A 1 499 ? -9.890 13.671 21.356 1.00 79.12 499 ARG A C 1
ATOM 3944 O O . ARG A 1 499 ? -10.820 14.399 20.995 1.00 79.12 499 ARG A O 1
ATOM 3951 N N . PRO A 1 500 ? -8.920 13.262 20.511 1.00 81.31 500 PRO A N 1
ATOM 3952 C CA . PRO A 1 500 ? -7.731 12.467 20.846 1.00 81.31 500 PRO A CA 1
ATOM 3953 C C . PRO A 1 500 ? -6.748 13.253 21.728 1.00 81.31 500 PRO A C 1
ATOM 3955 O O . PRO A 1 500 ? -6.760 14.480 21.744 1.00 81.31 500 PRO A O 1
ATOM 3958 N N . TYR A 1 501 ? -5.926 12.538 22.495 1.00 84.62 501 TYR A N 1
ATOM 3959 C CA . TYR A 1 501 ? -4.970 13.137 23.427 1.00 84.62 501 TYR A CA 1
ATOM 3960 C C . TYR A 1 501 ? -3.603 13.348 22.763 1.00 84.62 501 TYR A C 1
ATOM 3962 O O . TYR A 1 501 ? -3.046 12.415 22.195 1.00 84.62 501 TYR A O 1
ATOM 3970 N N . GLY A 1 502 ? -3.033 14.551 22.884 1.00 87.12 502 GLY A N 1
ATOM 3971 C CA . GLY A 1 502 ? -1.627 14.816 22.559 1.00 87.12 502 GLY A CA 1
ATOM 3972 C C . GLY A 1 502 ? -0.706 14.559 23.757 1.00 87.12 502 GLY A C 1
ATOM 3973 O O . GLY A 1 502 ? -1.084 14.866 24.892 1.00 87.12 502 GLY A O 1
ATOM 3974 N N . TYR A 1 503 ? 0.504 14.043 23.504 1.00 91.75 503 TYR A N 1
ATOM 3975 C CA . TYR A 1 503 ? 1.422 13.554 24.541 1.00 91.75 503 TYR A CA 1
ATOM 3976 C C . TYR A 1 503 ? 2.832 14.151 24.481 1.00 91.75 503 TYR A C 1
ATOM 3978 O O . TYR A 1 503 ? 3.434 14.225 23.412 1.00 91.75 503 TYR A O 1
ATOM 3986 N N . ASP A 1 504 ? 3.391 14.489 25.642 1.00 94.12 504 ASP A N 1
ATOM 3987 C CA . ASP A 1 504 ? 4.831 14.704 25.830 1.00 94.12 504 ASP A CA 1
ATOM 3988 C C . ASP A 1 504 ? 5.387 13.601 26.745 1.00 94.12 504 ASP A C 1
ATOM 3990 O O . ASP A 1 504 ? 4.744 13.239 27.731 1.00 94.12 504 ASP A O 1
ATOM 3994 N N . PHE A 1 505 ? 6.584 13.084 26.469 1.00 95.94 505 PHE A N 1
ATOM 3995 C CA . PHE A 1 505 ? 7.238 12.086 27.324 1.00 95.94 505 PHE A CA 1
ATOM 3996 C C . PHE A 1 505 ? 8.250 12.755 28.254 1.00 95.94 505 PHE A C 1
ATOM 3998 O O . PHE A 1 505 ? 8.960 13.678 27.847 1.00 95.94 505 PHE A O 1
ATOM 4005 N N . VAL A 1 506 ? 8.321 12.303 29.509 1.00 97.06 506 VAL A N 1
ATOM 4006 C CA . VAL A 1 506 ? 9.230 12.866 30.517 1.00 97.06 506 VAL A CA 1
ATOM 4007 C C . VAL A 1 506 ? 9.873 11.812 31.413 1.00 97.06 506 VAL A C 1
ATOM 4009 O O . VAL A 1 506 ? 9.245 10.825 31.791 1.00 97.06 506 VAL A O 1
ATOM 4012 N N . GLN A 1 507 ? 11.113 12.071 31.822 1.00 97.31 507 GLN A N 1
ATOM 4013 C CA . GLN A 1 507 ? 11.753 11.414 32.959 1.00 97.31 507 GLN A CA 1
ATOM 4014 C C . GLN A 1 507 ? 11.418 12.190 34.244 1.00 97.31 507 GLN A C 1
ATOM 4016 O O . GLN A 1 507 ? 11.487 13.421 34.269 1.00 97.31 507 GLN A O 1
ATOM 4021 N N . ILE A 1 508 ? 11.091 11.486 35.328 1.00 97.19 508 ILE A N 1
ATOM 4022 C CA . ILE A 1 508 ? 10.839 12.099 36.637 1.00 97.19 508 ILE A CA 1
ATOM 4023 C C . ILE A 1 508 ? 12.163 12.379 37.367 1.00 97.19 508 ILE A C 1
ATOM 4025 O O . ILE A 1 508 ? 12.987 11.483 37.573 1.00 97.19 508 ILE A O 1
ATOM 4029 N N . GLU A 1 509 ? 12.358 13.624 37.796 1.00 95.44 509 GLU A N 1
ATOM 4030 C CA . GLU A 1 509 ? 13.596 14.136 38.398 1.00 95.44 509 GLU A CA 1
ATOM 4031 C C . GLU A 1 509 ? 13.510 14.322 39.922 1.00 95.44 509 GLU A C 1
ATOM 4033 O O . GLU A 1 509 ? 14.546 14.297 40.591 1.00 95.44 509 GLU A O 1
ATOM 4038 N N . SER A 1 510 ? 12.314 14.458 40.500 1.00 93.94 510 SER A N 1
ATOM 4039 C CA . SER A 1 510 ? 12.081 14.491 41.954 1.00 93.94 510 SER A CA 1
ATOM 4040 C C . SER A 1 510 ? 10.945 13.551 42.354 1.00 93.94 510 SER A C 1
ATOM 4042 O O . SER A 1 510 ? 10.110 13.197 41.531 1.00 93.94 510 SER A O 1
ATOM 4044 N N . GLU A 1 511 ? 10.876 13.182 43.632 1.00 91.94 511 GLU A N 1
ATOM 4045 C CA . GLU A 1 511 ? 9.609 12.695 44.192 1.00 91.94 511 GLU A CA 1
ATOM 4046 C C . GLU A 1 511 ? 8.571 13.837 44.213 1.00 91.94 511 GLU A C 1
ATOM 4048 O O . GLU A 1 511 ? 8.933 15.011 44.072 1.00 91.94 511 GLU A O 1
ATOM 4053 N N . LEU A 1 512 ? 7.295 13.491 44.400 1.00 88.81 512 LEU A N 1
ATOM 4054 C CA . LEU A 1 512 ? 6.215 14.454 44.631 1.00 88.81 512 LEU A CA 1
ATOM 4055 C C . LEU A 1 512 ? 6.382 15.142 45.994 1.00 88.81 512 LEU A C 1
ATOM 4057 O O . LEU A 1 512 ? 6.223 14.507 47.038 1.00 88.81 512 LEU A O 1
ATOM 4061 N N . ASP A 1 513 ? 6.647 16.444 45.964 1.00 89.06 513 ASP A N 1
ATOM 4062 C CA . ASP A 1 513 ? 6.571 17.342 47.116 1.00 89.06 513 ASP A CA 1
ATOM 4063 C C . ASP A 1 513 ? 5.167 17.968 47.204 1.00 89.06 513 ASP A C 1
ATOM 4065 O O . ASP A 1 513 ? 4.557 18.260 46.175 1.00 89.06 513 ASP A O 1
ATOM 4069 N N . SER A 1 514 ? 4.629 18.178 48.411 1.00 81.94 514 SER A N 1
ATOM 4070 C CA . SER A 1 514 ? 3.271 18.728 48.570 1.00 81.94 514 SER A CA 1
ATOM 4071 C C . SER A 1 514 ? 3.154 20.181 48.120 1.00 81.94 514 SER A C 1
ATOM 4073 O O . SER A 1 514 ? 2.108 20.572 47.597 1.00 81.94 514 SER A O 1
ATOM 4075 N N . ASP A 1 515 ? 4.220 20.957 48.286 1.00 80.75 515 ASP A N 1
ATOM 4076 C CA . ASP A 1 515 ? 4.199 22.414 48.193 1.00 80.75 515 ASP A CA 1
ATOM 4077 C C . ASP A 1 515 ? 4.764 22.886 46.840 1.00 80.75 515 ASP A C 1
ATOM 4079 O O . ASP A 1 515 ? 4.389 23.950 46.347 1.00 80.75 515 ASP A O 1
ATOM 4083 N N . HIS A 1 516 ? 5.631 22.074 46.219 1.00 83.56 516 HIS A N 1
ATOM 4084 C CA . HIS A 1 516 ? 6.319 22.378 44.958 1.00 83.56 516 HIS A CA 1
ATOM 4085 C C . HIS A 1 516 ? 5.922 21.457 43.784 1.00 83.56 516 HIS A C 1
ATOM 4087 O O . HIS A 1 516 ? 6.107 21.840 42.629 1.00 83.56 516 HIS A O 1
ATOM 4093 N N . GLY A 1 517 ? 5.363 20.268 44.041 1.00 91.00 517 GLY A N 1
ATOM 4094 C CA . GLY A 1 517 ? 4.942 19.315 43.008 1.00 91.00 517 GLY A CA 1
ATOM 4095 C C . GLY A 1 517 ? 6.043 18.350 42.540 1.00 91.00 517 GLY A C 1
ATOM 4096 O O . GLY A 1 517 ? 6.816 17.836 43.349 1.00 91.00 517 GLY A O 1
ATOM 4097 N N . VAL A 1 518 ? 6.094 18.052 41.234 1.00 95.50 518 VAL A N 1
ATOM 4098 C CA . VAL A 1 518 ? 7.006 17.054 40.629 1.00 95.50 518 VAL A CA 1
ATOM 4099 C C . VAL A 1 518 ? 7.943 17.699 39.609 1.00 95.50 518 VAL A C 1
ATOM 4101 O O . VAL A 1 518 ? 7.503 18.355 38.665 1.00 95.50 518 VAL A O 1
ATOM 4104 N N . GLY A 1 519 ? 9.249 17.478 39.757 1.00 96.00 519 GLY A N 1
ATOM 4105 C CA . GLY A 1 519 ? 10.251 17.860 38.764 1.00 96.00 519 GLY A CA 1
ATOM 4106 C C . GLY A 1 519 ? 10.312 16.851 37.625 1.00 96.00 519 GLY A C 1
ATOM 4107 O O . GLY A 1 519 ? 10.426 15.650 37.870 1.00 96.00 519 GLY A O 1
ATOM 4108 N N . VAL A 1 520 ? 10.279 17.335 36.384 1.00 97.00 520 VAL A N 1
ATOM 4109 C CA . VAL A 1 520 ? 10.315 16.505 35.173 1.00 97.00 520 VAL A CA 1
ATOM 4110 C C . VAL A 1 520 ? 11.326 17.036 34.154 1.00 97.00 520 VAL A C 1
ATOM 4112 O O . VAL A 1 520 ? 11.564 18.243 34.067 1.00 97.00 520 VAL A O 1
ATOM 4115 N N . ALA A 1 521 ? 11.910 16.134 33.369 1.00 96.88 521 ALA A N 1
ATOM 4116 C CA . ALA A 1 521 ? 12.780 16.443 32.238 1.00 96.88 521 ALA A CA 1
ATOM 4117 C C . ALA A 1 521 ? 12.197 15.854 30.950 1.00 96.88 521 ALA A C 1
ATOM 4119 O O . ALA A 1 521 ? 11.793 14.692 30.945 1.00 96.88 521 ALA A O 1
ATOM 4120 N N . TYR A 1 522 ? 12.135 16.642 29.877 1.00 97.06 522 TYR A N 1
ATOM 4121 C CA . TYR A 1 522 ? 11.519 16.215 28.622 1.00 97.06 522 TYR A CA 1
ATOM 4122 C C . TYR A 1 522 ? 12.381 15.206 27.857 1.00 97.06 522 TYR A C 1
ATOM 4124 O O . TYR A 1 522 ? 13.613 15.270 27.858 1.00 97.06 522 TYR A O 1
ATOM 4132 N N . LEU A 1 523 ? 11.699 14.264 27.205 1.00 95.81 523 LEU A N 1
ATOM 4133 C CA . LEU A 1 523 ? 12.279 13.216 26.378 1.00 95.81 523 LEU A CA 1
ATOM 4134 C C . LEU A 1 523 ? 11.828 13.392 24.924 1.00 95.81 523 LEU A C 1
ATOM 4136 O O . LEU A 1 523 ? 10.632 13.413 24.634 1.00 95.81 523 LEU A O 1
ATOM 4140 N N . GLY A 1 524 ? 12.792 13.493 24.010 1.00 91.94 524 GLY A N 1
ATOM 4141 C CA . GLY A 1 524 ? 12.576 13.534 22.564 1.00 91.94 524 GLY A CA 1
ATOM 4142 C C . GLY A 1 524 ? 13.042 12.238 21.905 1.00 91.94 524 GLY A C 1
ATOM 4143 O O . GLY A 1 524 ? 14.029 11.641 22.331 1.00 91.94 524 GLY A O 1
ATOM 4144 N N . ARG A 1 525 ? 12.333 11.788 20.867 1.00 91.44 525 ARG A N 1
ATOM 4145 C CA . ARG A 1 525 ? 12.662 10.557 20.134 1.00 91.44 525 ARG A CA 1
ATOM 4146 C C . ARG A 1 525 ? 13.944 10.727 19.310 1.00 91.44 525 ARG A C 1
ATOM 4148 O O . ARG A 1 525 ? 14.087 11.712 18.588 1.00 91.44 525 ARG A O 1
ATOM 4155 N N . VAL A 1 526 ? 14.841 9.746 19.376 1.00 88.75 526 VAL A N 1
ATOM 4156 C CA . VAL A 1 526 ? 16.118 9.743 18.645 1.00 88.75 526 VAL A CA 1
ATOM 4157 C C . VAL A 1 526 ? 15.882 9.403 17.167 1.00 88.75 526 VAL A C 1
ATOM 4159 O O . VAL A 1 526 ? 15.188 8.436 16.840 1.00 88.75 526 VAL A O 1
ATOM 4162 N N . GLU A 1 527 ? 16.462 10.178 16.242 1.00 82.25 527 GLU A N 1
ATOM 4163 C CA . GLU A 1 527 ? 16.222 9.973 14.806 1.00 82.25 527 GLU A CA 1
ATOM 4164 C C . GLU A 1 527 ? 16.773 8.620 14.319 1.00 82.25 527 GLU A C 1
ATOM 4166 O O . GLU A 1 527 ? 17.974 8.362 14.365 1.00 82.25 527 GLU A O 1
ATOM 4171 N N . GLY A 1 528 ? 15.890 7.776 13.776 1.00 78.56 528 GLY A N 1
ATOM 4172 C CA . GLY A 1 528 ? 16.254 6.477 13.198 1.00 78.56 528 GLY A CA 1
ATOM 4173 C C . GLY A 1 528 ? 15.919 5.257 14.059 1.00 78.56 528 GLY A C 1
ATOM 4174 O O . GLY A 1 528 ? 16.153 4.145 13.593 1.00 78.56 528 GLY A O 1
ATOM 4175 N N . PHE A 1 529 ? 15.333 5.459 15.241 1.00 83.12 529 PHE A N 1
ATOM 4176 C CA . PHE A 1 529 ? 14.828 4.400 16.121 1.00 83.12 529 PHE A CA 1
ATOM 4177 C C . PHE A 1 529 ? 13.298 4.473 16.263 1.00 83.12 529 PHE A C 1
ATOM 4179 O O . PHE A 1 529 ? 12.676 5.505 15.973 1.00 83.12 529 PHE A O 1
ATOM 4186 N N . THR A 1 530 ? 12.673 3.381 16.693 1.00 80.81 530 THR A N 1
ATOM 4187 C CA . THR A 1 530 ? 11.226 3.299 16.942 1.00 80.81 530 THR A CA 1
ATOM 4188 C C . THR A 1 530 ? 10.906 3.718 18.372 1.00 80.81 530 THR A C 1
ATOM 4190 O O . THR A 1 530 ? 10.062 4.589 18.569 1.00 80.81 530 THR A O 1
ATOM 4193 N N . SER A 1 531 ? 11.627 3.157 19.346 1.00 88.81 531 SER A N 1
ATOM 4194 C CA . SER A 1 531 ? 11.324 3.245 20.781 1.00 88.81 531 SER A CA 1
ATOM 4195 C C . SER A 1 531 ? 12.361 4.003 21.620 1.00 88.81 531 SER A C 1
ATOM 4197 O O . SER A 1 531 ? 12.183 4.135 22.831 1.00 88.81 531 SER A O 1
ATOM 4199 N N . VAL A 1 532 ? 13.441 4.517 21.018 1.00 92.38 532 VAL A N 1
ATOM 4200 C CA . VAL A 1 532 ? 14.538 5.192 21.744 1.00 92.38 532 VAL A CA 1
ATOM 4201 C C . VAL A 1 532 ? 14.310 6.703 21.866 1.00 92.38 532 VAL A C 1
ATOM 4203 O O . VAL A 1 532 ? 14.095 7.398 20.871 1.00 92.38 532 VAL A O 1
ATOM 4206 N N . TYR A 1 533 ? 14.418 7.220 23.090 1.00 94.31 533 TYR A N 1
ATOM 4207 C CA . TYR A 1 533 ? 14.231 8.622 23.464 1.00 94.31 533 TYR A CA 1
ATOM 4208 C C . TYR A 1 533 ? 15.399 9.129 24.324 1.00 94.31 533 TYR A C 1
ATOM 4210 O O . TYR A 1 533 ? 15.853 8.450 25.243 1.00 94.31 533 TYR A O 1
ATOM 4218 N N . GLU A 1 534 ? 15.864 10.353 24.086 1.00 95.38 534 GLU A N 1
ATOM 4219 C CA . GLU A 1 534 ? 16.901 11.019 24.885 1.00 95.38 534 GLU A CA 1
ATOM 4220 C C . GLU A 1 534 ? 16.393 12.324 25.515 1.00 95.38 534 GLU A C 1
ATOM 4222 O O . GLU A 1 534 ? 15.316 12.814 25.176 1.00 95.38 534 GLU A O 1
ATOM 4227 N N . LEU A 1 535 ? 17.151 12.888 26.461 1.00 94.62 535 LEU A N 1
ATOM 4228 C CA . LEU A 1 535 ? 16.812 14.168 27.090 1.00 94.62 535 LEU A CA 1
ATOM 4229 C C . LEU A 1 535 ? 16.879 15.296 26.053 1.00 94.62 535 LEU A C 1
ATOM 4231 O O . LEU A 1 535 ? 17.965 15.650 25.596 1.00 94.62 535 LEU A O 1
ATOM 4235 N N . ALA A 1 536 ? 15.727 15.872 25.713 1.00 91.94 536 ALA A N 1
ATOM 4236 C CA . ALA A 1 536 ? 15.601 16.847 24.635 1.00 91.94 536 ALA A CA 1
ATOM 4237 C C . ALA A 1 536 ? 14.677 18.005 25.027 1.00 91.94 536 ALA A C 1
ATOM 4239 O O . ALA A 1 536 ? 13.745 17.847 25.812 1.00 91.94 536 ALA A O 1
ATOM 4240 N N . GLU A 1 537 ? 14.932 19.180 24.459 1.00 89.50 537 GLU A N 1
ATOM 4241 C CA . GLU A 1 537 ? 14.098 20.362 24.668 1.00 89.50 537 GLU A CA 1
ATOM 4242 C C . GLU A 1 537 ? 12.731 20.186 23.986 1.00 89.50 537 GLU A C 1
ATOM 4244 O O . GLU A 1 537 ? 12.657 19.757 22.835 1.00 89.50 537 GLU A O 1
ATOM 4249 N N . GLN A 1 538 ? 11.648 20.511 24.694 1.00 82.69 538 GLN A N 1
ATOM 4250 C CA . GLN A 1 538 ? 10.280 20.539 24.172 1.00 82.69 538 GLN A CA 1
ATOM 4251 C C . GLN A 1 538 ? 9.613 21.842 24.613 1.00 82.69 538 GLN A C 1
ATOM 4253 O O . GLN A 1 538 ? 9.774 22.274 25.754 1.00 82.69 538 GLN A O 1
ATOM 4258 N N . HIS A 1 539 ? 8.872 22.492 23.711 1.00 83.94 539 HIS A N 1
ATOM 4259 C CA . HIS A 1 539 ? 8.171 23.760 23.986 1.00 83.94 539 HIS A CA 1
ATOM 4260 C C . HIS A 1 539 ? 9.077 24.880 24.557 1.00 83.94 539 HIS A C 1
ATOM 4262 O O . HIS A 1 539 ? 8.614 25.730 25.315 1.00 83.94 539 HIS A O 1
ATOM 4268 N N . GLY A 1 540 ? 10.374 24.877 24.216 1.00 83.25 540 GLY A N 1
ATOM 4269 C CA . GLY A 1 540 ? 11.376 25.826 24.729 1.00 83.25 540 GLY A CA 1
ATOM 4270 C C . GLY A 1 540 ? 11.961 25.486 26.110 1.00 83.25 540 GLY A C 1
ATOM 4271 O O . GLY A 1 540 ? 12.591 26.339 26.734 1.00 83.25 540 GLY A O 1
ATOM 4272 N N . LEU A 1 541 ? 11.718 24.276 26.632 1.00 87.06 541 LEU A N 1
ATOM 4273 C CA . LEU A 1 541 ? 12.146 23.837 27.964 1.00 87.06 541 LEU A CA 1
ATOM 4274 C C . LEU A 1 541 ? 12.749 22.425 27.932 1.00 87.06 541 LEU A C 1
ATOM 4276 O O . LEU A 1 541 ? 12.163 21.493 27.390 1.00 87.06 541 LEU A O 1
ATOM 4280 N N . LEU A 1 542 ? 13.900 22.233 28.584 1.00 91.06 542 LEU A N 1
ATOM 4281 C CA . LEU A 1 542 ? 14.482 20.900 28.817 1.00 91.06 542 LEU A CA 1
ATOM 4282 C C . LEU A 1 542 ? 13.933 20.242 30.095 1.00 91.06 542 LEU A C 1
ATOM 4284 O O . LEU A 1 542 ? 13.806 19.021 30.174 1.00 91.06 542 LEU A O 1
ATOM 4288 N N . LYS A 1 543 ? 13.616 21.0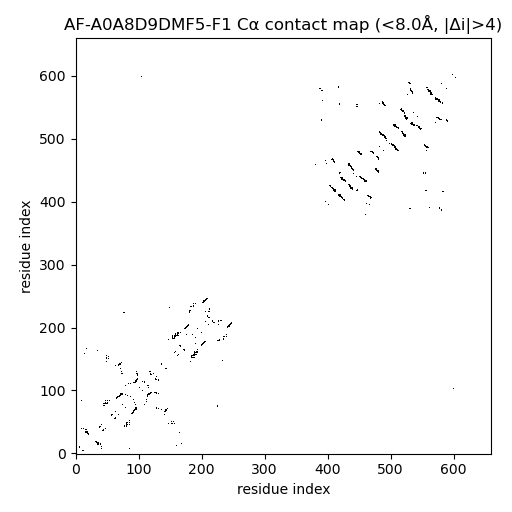49 31.116 1.00 94.81 543 LYS A N 1
ATOM 4289 C CA . LYS A 1 543 ? 13.073 20.612 32.411 1.00 94.81 543 LYS A CA 1
ATOM 4290 C C . LYS A 1 543 ? 12.034 21.603 32.917 1.00 94.81 543 LYS A C 1
ATOM 4292 O O . LYS A 1 543 ? 12.130 22.792 32.619 1.00 94.81 543 LYS A O 1
ATOM 4297 N N . MET A 1 544 ? 11.085 21.130 33.720 1.00 94.00 544 MET A N 1
ATOM 4298 C CA . MET A 1 544 ? 10.115 21.984 34.408 1.00 94.00 544 MET A CA 1
ATOM 4299 C C . MET A 1 544 ? 9.646 21.387 35.741 1.00 94.00 544 MET A C 1
ATOM 4301 O O . MET A 1 544 ? 9.850 20.207 36.026 1.00 94.00 544 MET A O 1
ATOM 4305 N N . MET A 1 545 ? 8.993 22.223 36.543 1.00 94.25 545 MET A N 1
ATOM 4306 C CA . MET A 1 545 ? 8.201 21.821 37.703 1.00 94.25 545 MET A CA 1
ATOM 4307 C C . MET A 1 545 ? 6.742 21.671 37.252 1.00 94.25 545 MET A C 1
ATOM 4309 O O . MET A 1 545 ? 6.228 22.570 36.586 1.00 94.25 545 MET A O 1
ATOM 4313 N N . ILE A 1 546 ? 6.081 20.565 37.593 1.00 93.75 546 ILE A N 1
ATOM 4314 C CA . ILE A 1 546 ? 4.623 20.414 37.486 1.00 93.75 546 ILE A CA 1
ATOM 4315 C C . ILE A 1 546 ? 4.049 20.637 38.890 1.00 93.75 546 ILE A C 1
ATOM 4317 O O . ILE A 1 546 ? 4.331 19.815 39.765 1.00 93.75 546 ILE A O 1
ATOM 4321 N N . PRO A 1 547 ? 3.288 21.723 39.130 1.00 92.88 547 PRO A N 1
ATOM 4322 C CA . PRO A 1 547 ? 2.694 22.012 40.434 1.00 92.88 547 PRO A CA 1
ATOM 4323 C C . PRO A 1 547 ? 1.761 20.909 40.953 1.00 92.88 547 PRO A C 1
ATOM 4325 O O . PRO A 1 547 ? 1.132 20.188 40.176 1.00 92.88 547 PRO A O 1
ATOM 4328 N N . SER A 1 548 ? 1.618 20.824 42.277 1.00 87.88 548 SER A N 1
ATOM 4329 C CA . SER A 1 548 ? 0.773 19.837 42.970 1.00 87.88 548 SER A CA 1
ATOM 4330 C C . SER A 1 548 ? -0.713 19.885 42.576 1.00 87.88 548 SER A C 1
ATOM 4332 O O . SER A 1 548 ? -1.415 18.883 42.711 1.00 87.88 548 SER A O 1
ATOM 4334 N N . ASP A 1 549 ? -1.201 21.024 42.080 1.00 87.19 549 ASP A N 1
ATOM 4335 C CA . ASP A 1 549 ? -2.558 21.223 41.559 1.00 87.19 549 ASP A CA 1
ATOM 4336 C C . ASP A 1 549 ? -2.685 20.967 40.041 1.00 87.19 549 ASP A C 1
ATOM 4338 O O . ASP A 1 549 ? -3.782 20.677 39.563 1.00 87.19 549 ASP A O 1
ATOM 4342 N N . GLU A 1 550 ? -1.578 20.957 39.287 1.00 89.94 550 GLU A N 1
ATOM 4343 C CA . GLU A 1 550 ? -1.540 20.577 37.862 1.00 89.94 550 GLU A CA 1
ATOM 4344 C C . GLU A 1 550 ? -1.266 19.067 37.641 1.00 89.94 550 GLU A C 1
ATOM 4346 O O . GLU A 1 550 ? -1.078 18.619 36.509 1.00 89.94 550 GLU A O 1
ATOM 4351 N N . MET A 1 551 ? -1.307 18.237 38.695 1.00 88.81 551 MET A N 1
ATOM 4352 C CA . MET A 1 551 ? -1.063 16.778 38.629 1.00 88.81 551 MET A CA 1
ATOM 4353 C C . MET A 1 551 ? -2.007 16.010 37.680 1.00 88.81 551 MET A C 1
ATOM 4355 O O . MET A 1 551 ? -1.681 14.904 37.253 1.00 88.81 551 MET A O 1
ATOM 4359 N N . LEU A 1 552 ? -3.136 16.606 37.275 1.00 87.94 552 LEU A N 1
ATOM 4360 C CA . LEU A 1 552 ? -4.002 16.096 36.199 1.00 87.94 552 LEU A CA 1
ATOM 4361 C C . LEU A 1 552 ? -3.293 16.005 34.832 1.00 87.94 552 LEU A C 1
ATOM 4363 O O . LEU A 1 552 ? -3.798 15.351 33.922 1.00 87.94 552 LEU A O 1
ATOM 4367 N N . ARG A 1 553 ? -2.118 16.631 34.671 1.00 92.00 553 ARG A N 1
ATOM 4368 C CA . ARG A 1 553 ? -1.311 16.543 33.450 1.00 92.00 553 ARG A CA 1
ATOM 4369 C C . ARG A 1 553 ? -0.705 15.151 33.215 1.00 92.00 553 ARG A C 1
ATOM 4371 O O . ARG A 1 553 ? -0.438 14.816 32.065 1.00 92.00 553 ARG A O 1
ATOM 4378 N N . PHE A 1 554 ? -0.501 14.321 34.238 1.00 93.50 554 PHE A N 1
ATOM 4379 C CA . PHE A 1 554 ? 0.050 12.969 34.061 1.00 93.50 554 PHE A CA 1
ATOM 4380 C C . PHE A 1 554 ? -0.995 11.995 33.486 1.00 93.50 554 PHE A C 1
ATOM 4382 O O . PHE A 1 554 ? -2.084 11.850 34.039 1.00 93.50 554 PHE A O 1
ATOM 4389 N N . SER A 1 555 ? -0.653 11.287 32.401 1.00 93.06 555 SER A N 1
ATOM 4390 C CA . SER A 1 555 ? -1.559 10.338 31.732 1.00 93.06 555 SER A CA 1
ATOM 4391 C C . SER A 1 555 ? -1.314 8.871 32.057 1.00 93.06 555 SER A C 1
ATOM 4393 O O . SER A 1 555 ? -2.288 8.124 32.048 1.00 93.06 555 SER A O 1
ATOM 4395 N N . HIS A 1 556 ? -0.065 8.436 32.206 1.00 94.06 556 HIS A N 1
ATOM 4396 C CA . HIS A 1 556 ? 0.316 7.064 32.562 1.00 94.06 556 HIS A CA 1
ATOM 4397 C C . HIS A 1 556 ? 1.836 6.979 32.755 1.00 94.06 556 HIS A C 1
ATOM 4399 O O . HIS A 1 556 ? 2.586 7.818 32.244 1.00 94.06 556 HIS A O 1
ATOM 4405 N N . ARG A 1 557 ? 2.292 5.949 33.471 1.00 95.12 557 ARG A N 1
ATOM 4406 C CA . ARG A 1 557 ? 3.699 5.542 33.479 1.00 95.12 557 ARG A CA 1
ATOM 4407 C C . ARG A 1 557 ? 4.004 4.766 32.197 1.00 95.12 557 ARG A C 1
ATOM 4409 O O . ARG A 1 557 ? 3.205 3.934 31.775 1.00 95.12 557 ARG A O 1
ATOM 4416 N N . VAL A 1 558 ? 5.173 5.012 31.621 1.00 94.94 558 VAL A N 1
ATOM 4417 C CA . VAL A 1 558 ? 5.702 4.290 30.459 1.00 94.94 558 VAL A CA 1
ATOM 4418 C C . VAL A 1 558 ? 6.827 3.384 30.968 1.00 94.94 558 VAL A C 1
ATOM 4420 O O . VAL A 1 558 ? 7.783 3.902 31.555 1.00 94.94 558 VAL A O 1
ATOM 4423 N N . PRO A 1 559 ? 6.738 2.048 30.835 1.00 94.12 559 PRO A N 1
ATOM 4424 C CA . PRO A 1 559 ? 7.862 1.170 31.143 1.00 94.12 559 PRO A CA 1
ATOM 4425 C C . PRO A 1 559 ? 9.065 1.517 30.263 1.00 94.12 559 PRO A C 1
ATOM 4427 O O . PRO A 1 559 ? 8.912 1.814 29.081 1.00 94.12 559 PRO A O 1
ATOM 4430 N N . SER A 1 560 ? 10.264 1.508 30.842 1.00 94.19 560 SER A N 1
ATOM 4431 C CA . SER A 1 560 ? 11.470 1.927 30.133 1.00 94.19 560 SER A CA 1
ATOM 4432 C C . SER A 1 560 ? 12.733 1.247 30.650 1.00 94.19 560 SER A C 1
ATOM 4434 O O . SER A 1 560 ? 12.860 0.960 31.844 1.00 94.19 560 SER A O 1
ATOM 4436 N N . PHE A 1 561 ? 13.682 1.024 29.743 1.00 91.81 561 PHE A N 1
ATOM 4437 C CA . PHE A 1 561 ? 15.049 0.610 30.054 1.00 91.81 561 PHE A CA 1
ATOM 4438 C C . PHE A 1 561 ? 16.012 1.746 29.719 1.00 91.81 561 PHE A C 1
ATOM 4440 O O . PHE A 1 561 ? 15.832 2.452 28.730 1.00 91.81 561 PHE A O 1
ATOM 4447 N N . LYS A 1 562 ? 17.042 1.940 30.547 1.00 92.94 562 LYS A N 1
ATOM 4448 C CA . LYS A 1 562 ? 18.081 2.942 30.295 1.00 92.94 562 LYS A CA 1
ATOM 4449 C C . LYS A 1 562 ? 19.254 2.300 29.559 1.00 92.94 562 LYS A C 1
ATOM 4451 O O . LYS A 1 562 ? 19.835 1.347 30.071 1.00 92.94 562 LYS A O 1
ATOM 4456 N N . LEU A 1 563 ? 19.591 2.850 28.398 1.00 92.69 563 LEU A N 1
ATOM 4457 C CA . LEU A 1 563 ? 20.575 2.308 27.463 1.00 92.69 563 LEU A CA 1
ATOM 4458 C C . LEU A 1 563 ? 22.000 2.787 27.780 1.00 92.69 563 LEU A C 1
ATOM 4460 O O . LEU A 1 563 ? 22.199 3.898 28.288 1.00 92.69 563 LEU A O 1
ATOM 4464 N N . THR A 1 564 ? 23.006 1.971 27.465 1.00 91.19 564 THR A N 1
ATOM 4465 C CA . THR A 1 564 ? 24.429 2.312 27.640 1.00 91.19 564 THR A CA 1
ATOM 4466 C C . THR A 1 564 ? 24.997 3.077 26.447 1.00 91.19 564 THR A C 1
ATOM 4468 O O . THR A 1 564 ? 25.910 3.879 26.634 1.00 91.19 564 THR A O 1
ATOM 4471 N N . GLY A 1 565 ? 24.430 2.892 25.249 1.00 87.44 565 GLY A N 1
ATOM 4472 C CA . GLY A 1 565 ? 24.967 3.375 23.973 1.00 87.44 565 GLY A CA 1
ATOM 4473 C C . GLY A 1 565 ? 25.775 2.318 23.207 1.00 87.44 565 GLY A C 1
ATOM 4474 O O . GLY A 1 565 ? 26.166 2.562 22.063 1.00 87.44 565 GLY A O 1
ATOM 4475 N N . ASP A 1 566 ? 26.013 1.147 23.806 1.00 86.12 566 ASP A N 1
ATOM 4476 C CA . ASP A 1 566 ? 26.744 0.033 23.190 1.00 86.12 566 ASP A CA 1
ATOM 4477 C C . ASP A 1 566 ? 25.827 -0.899 22.376 1.00 86.12 566 ASP A C 1
ATOM 4479 O O . ASP A 1 566 ? 26.314 -1.684 21.563 1.00 86.12 566 ASP A O 1
ATOM 4483 N N . GLU A 1 567 ? 24.504 -0.807 22.561 1.00 88.62 567 GLU A N 1
ATOM 4484 C CA . GLU A 1 567 ? 23.510 -1.714 21.974 1.00 88.62 567 GLU A CA 1
ATOM 4485 C C . GLU A 1 567 ? 23.535 -1.688 20.439 1.00 88.62 567 GLU A C 1
ATOM 4487 O O . GLU A 1 567 ? 23.427 -2.724 19.780 1.00 88.62 567 GLU A O 1
ATOM 4492 N N . LYS A 1 568 ? 23.680 -0.491 19.852 1.00 84.06 568 LYS A N 1
ATOM 4493 C CA . LYS A 1 568 ? 23.720 -0.280 18.398 1.00 84.06 568 LYS A CA 1
ATOM 4494 C C . LYS A 1 568 ? 24.319 1.078 18.063 1.00 84.06 568 LYS A C 1
ATOM 4496 O O . LYS A 1 568 ? 24.010 2.095 18.680 1.00 84.06 568 LYS A O 1
ATOM 4501 N N . LYS A 1 569 ? 25.139 1.123 17.010 1.00 78.88 569 LYS A N 1
ATOM 4502 C CA . LYS A 1 569 ? 25.766 2.361 16.525 1.00 78.88 569 LYS A CA 1
ATOM 4503 C C . LYS A 1 569 ? 24.707 3.421 16.184 1.00 78.88 569 LYS A C 1
ATOM 4505 O O . LYS A 1 569 ? 24.044 3.317 15.155 1.00 78.88 569 LYS A O 1
ATOM 4510 N N . GLY A 1 570 ? 24.627 4.459 17.013 1.00 81.38 570 GLY A N 1
ATOM 4511 C CA . GLY A 1 570 ? 23.668 5.562 16.888 1.00 81.38 570 GLY A CA 1
ATOM 4512 C C . GLY A 1 570 ? 22.804 5.776 18.133 1.00 81.38 570 GLY A C 1
ATOM 4513 O O . GLY A 1 570 ? 22.205 6.838 18.246 1.00 81.38 570 GLY A O 1
ATOM 4514 N N . VAL A 1 571 ? 22.770 4.819 19.068 1.00 88.19 571 VAL A N 1
ATOM 4515 C CA . VAL A 1 571 ? 22.103 4.974 20.369 1.00 88.19 571 VAL A CA 1
ATOM 4516 C C . VAL A 1 571 ? 22.884 5.977 21.237 1.00 88.19 571 VAL A C 1
ATOM 4518 O O . VAL A 1 571 ? 24.087 5.787 21.434 1.00 88.19 571 VAL A O 1
ATOM 4521 N N . PRO A 1 572 ? 22.252 7.037 21.777 1.00 90.31 572 PRO A N 1
ATOM 4522 C CA . PRO A 1 572 ? 22.907 7.944 22.715 1.00 90.31 572 PRO A CA 1
ATOM 4523 C C . PRO A 1 572 ? 23.105 7.275 24.079 1.00 90.31 572 PRO A C 1
ATOM 4525 O O . PRO A 1 572 ? 22.172 6.698 24.644 1.00 90.31 572 PRO A O 1
ATOM 4528 N N . ALA A 1 573 ? 24.307 7.380 24.644 1.00 90.94 573 ALA A N 1
ATOM 4529 C CA . ALA A 1 573 ? 24.615 6.811 25.953 1.00 90.94 573 ALA A CA 1
ATOM 4530 C C . ALA A 1 573 ? 23.763 7.456 27.060 1.00 90.94 573 ALA A C 1
ATOM 4532 O O . ALA A 1 573 ? 23.795 8.672 27.258 1.00 90.94 573 ALA A O 1
ATOM 4533 N N . GLY A 1 574 ? 23.006 6.646 27.803 1.00 89.50 574 GLY A N 1
ATOM 4534 C CA . GLY A 1 574 ? 22.083 7.123 28.831 1.00 89.50 574 GLY A CA 1
ATOM 4535 C C . GLY A 1 574 ? 20.726 7.619 28.317 1.00 89.50 574 GLY A C 1
ATOM 4536 O O . GLY A 1 574 ? 19.988 8.210 29.112 1.00 89.50 574 GLY A O 1
ATOM 4537 N N . SER A 1 575 ? 20.396 7.370 27.045 1.00 93.50 575 SER A N 1
ATOM 4538 C CA . SER A 1 575 ? 19.022 7.427 26.523 1.00 93.50 575 SER A CA 1
ATOM 4539 C C . SER A 1 575 ? 18.135 6.331 27.136 1.00 93.50 575 SER A C 1
ATOM 4541 O O . SER A 1 575 ? 18.596 5.488 27.911 1.00 93.50 575 SER A O 1
ATOM 4543 N N . PHE A 1 576 ? 16.844 6.359 26.817 1.00 95.38 576 PHE A N 1
ATOM 4544 C CA . PHE A 1 576 ? 15.845 5.410 27.288 1.00 95.38 576 PHE A CA 1
ATOM 4545 C C . PHE A 1 576 ? 15.170 4.723 26.107 1.00 95.38 576 PHE A C 1
ATOM 4547 O O . PHE A 1 576 ? 14.709 5.384 25.181 1.00 95.38 576 PHE A O 1
ATOM 4554 N N . GLU A 1 577 ? 15.050 3.407 26.172 1.00 93.81 577 GLU A N 1
ATOM 4555 C CA . GLU A 1 577 ? 14.091 2.665 25.367 1.00 93.81 577 GLU A CA 1
ATOM 4556 C C . GLU A 1 577 ? 12.758 2.626 26.111 1.00 93.81 577 GLU A C 1
ATOM 4558 O O . GLU A 1 577 ? 12.719 2.281 27.294 1.00 93.81 577 GLU A O 1
ATOM 4563 N N . LEU A 1 578 ? 11.681 3.009 25.434 1.00 94.38 578 LEU A N 1
ATOM 4564 C CA . LEU A 1 578 ? 10.330 3.094 25.981 1.00 94.38 578 LEU A CA 1
ATOM 4565 C C . LEU A 1 578 ? 9.460 1.964 25.410 1.00 94.38 578 LEU A C 1
ATOM 4567 O O . LEU A 1 578 ? 9.538 1.682 24.219 1.00 94.38 578 LEU A O 1
ATOM 4571 N N . ASP A 1 579 ? 8.623 1.340 26.239 1.00 91.44 579 ASP A N 1
ATOM 4572 C CA . ASP A 1 579 ? 7.691 0.281 25.822 1.00 91.44 579 ASP A CA 1
ATOM 4573 C C . ASP A 1 579 ? 6.765 0.766 24.690 1.00 91.44 579 ASP A C 1
ATOM 4575 O O . ASP A 1 579 ? 5.937 1.649 24.940 1.00 91.44 579 ASP A O 1
ATOM 4579 N N . PRO A 1 580 ? 6.844 0.198 23.467 1.00 88.38 580 PRO A N 1
ATOM 4580 C CA . PRO A 1 580 ? 5.982 0.599 22.359 1.00 88.38 580 PRO A CA 1
ATOM 4581 C C . PRO A 1 580 ? 4.488 0.468 22.674 1.00 88.38 580 PRO A C 1
ATOM 4583 O O . PRO A 1 580 ? 3.693 1.286 22.214 1.00 88.38 580 PRO A O 1
ATOM 4586 N N . ALA A 1 581 ? 4.089 -0.493 23.517 1.00 86.44 581 ALA A N 1
ATOM 4587 C CA . ALA A 1 581 ? 2.694 -0.673 23.916 1.00 86.44 581 ALA A CA 1
ATOM 4588 C C . ALA A 1 581 ? 2.194 0.408 24.898 1.00 86.44 581 ALA A C 1
ATOM 4590 O O . ALA A 1 581 ? 1.008 0.450 25.220 1.00 86.44 581 ALA A O 1
ATOM 4591 N N . ALA A 1 582 ? 3.075 1.299 25.362 1.00 89.44 582 ALA A N 1
ATOM 4592 C CA . ALA A 1 582 ? 2.761 2.480 26.164 1.00 89.44 582 ALA A CA 1
ATOM 4593 C C . ALA A 1 582 ? 3.096 3.795 25.422 1.00 89.44 582 ALA A C 1
ATOM 4595 O O . ALA A 1 582 ? 3.354 4.824 26.049 1.00 89.44 582 ALA A O 1
ATOM 4596 N N . ILE A 1 583 ? 3.105 3.770 24.084 1.00 88.88 583 ILE A N 1
ATOM 4597 C CA . ILE A 1 583 ? 3.324 4.933 23.214 1.00 88.88 583 ILE A CA 1
ATOM 4598 C C . ILE A 1 583 ? 2.195 4.974 22.164 1.00 88.88 583 ILE A C 1
ATOM 4600 O O . ILE A 1 583 ? 1.891 3.944 21.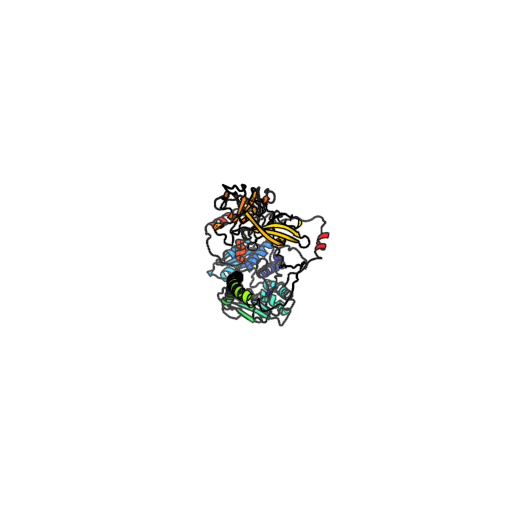562 1.00 88.88 583 ILE A O 1
ATOM 4604 N N . PRO A 1 584 ? 1.561 6.134 21.894 1.00 85.00 584 PRO A N 1
ATOM 4605 C CA . PRO A 1 584 ? 0.560 6.245 20.834 1.00 85.00 584 PRO A CA 1
ATOM 4606 C C . PRO A 1 584 ? 1.148 5.887 19.464 1.00 85.00 584 PRO A C 1
ATOM 4608 O O . PRO A 1 584 ? 2.274 6.281 19.157 1.00 85.00 584 PRO A O 1
ATOM 4611 N N . LYS A 1 585 ? 0.366 5.214 18.611 1.00 78.81 585 LYS A N 1
ATOM 4612 C CA . LYS A 1 585 ? 0.774 4.780 17.258 1.00 78.81 585 LYS A CA 1
ATOM 4613 C C . LYS A 1 585 ? 1.392 5.928 16.439 1.00 78.81 585 LYS A C 1
ATOM 4615 O O . LYS A 1 585 ? 2.496 5.784 15.918 1.00 78.81 585 LYS A O 1
ATOM 4620 N N . ASP A 1 586 ? 0.768 7.105 16.475 1.00 73.50 586 ASP A N 1
ATOM 4621 C CA . ASP A 1 586 ? 1.217 8.362 15.852 1.00 73.50 586 ASP A CA 1
ATOM 4622 C C . ASP A 1 586 ? 2.640 8.802 16.265 1.00 73.50 586 ASP A C 1
ATOM 4624 O O . ASP A 1 586 ? 3.310 9.536 15.541 1.00 73.50 586 ASP A O 1
ATOM 4628 N N . CYS A 1 587 ? 3.109 8.385 17.446 1.00 72.06 587 CYS A N 1
ATOM 4629 C CA . CYS A 1 587 ? 4.444 8.683 17.973 1.00 72.06 587 CYS A CA 1
ATOM 4630 C C . CYS A 1 587 ? 5.482 7.589 17.658 1.00 72.06 587 CYS A C 1
ATOM 4632 O O . CYS A 1 587 ? 6.681 7.871 17.743 1.00 72.06 587 CYS A O 1
ATOM 4634 N N . LEU A 1 588 ? 5.047 6.375 17.293 1.00 68.44 588 LEU A N 1
ATOM 4635 C CA . LEU A 1 588 ? 5.899 5.240 16.908 1.00 68.44 588 LEU A CA 1
ATOM 4636 C C . LEU A 1 588 ? 6.302 5.287 15.432 1.00 68.44 588 LEU A C 1
ATOM 4638 O O . LEU A 1 588 ? 7.442 4.956 15.087 1.00 68.44 588 LEU A O 1
ATOM 4642 N N . GLU A 1 589 ? 5.413 5.738 14.544 1.00 56.91 589 GLU A N 1
ATOM 4643 C CA . GLU A 1 589 ? 5.747 5.860 13.124 1.00 56.91 589 GLU A CA 1
ATOM 4644 C C . GLU A 1 589 ? 6.923 6.831 12.915 1.00 56.91 589 GLU A C 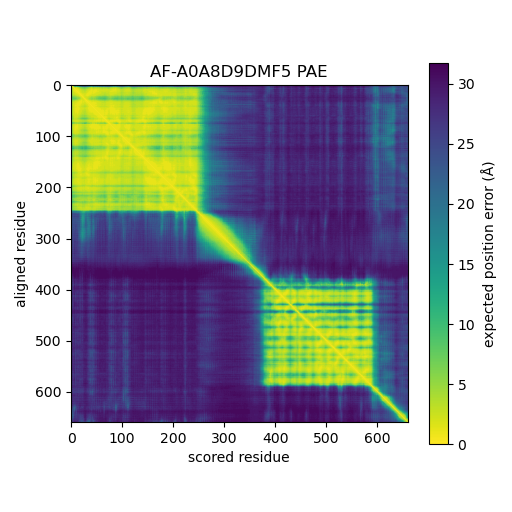1
ATOM 4646 O O . GLU A 1 589 ? 6.935 7.931 13.472 1.00 56.91 589 GLU A O 1
ATOM 4651 N N . PRO A 1 590 ? 7.972 6.467 12.157 1.00 46.00 590 PRO A N 1
ATOM 4652 C CA . PRO A 1 590 ? 9.024 7.416 11.817 1.00 46.00 590 PRO A CA 1
ATOM 4653 C C . PRO A 1 590 ? 8.470 8.535 10.926 1.00 46.00 590 PRO A C 1
ATOM 4655 O O . PRO A 1 590 ? 7.738 8.259 9.980 1.00 46.00 590 PRO A O 1
ATOM 4658 N N . LEU A 1 591 ? 8.964 9.771 11.069 1.00 41.12 591 LEU A N 1
ATOM 4659 C CA . LEU A 1 591 ? 8.675 10.898 10.150 1.00 41.12 591 LEU A CA 1
ATOM 4660 C C . LEU A 1 591 ? 9.107 10.674 8.676 1.00 41.12 591 LEU A C 1
ATOM 4662 O O . LEU A 1 591 ? 8.968 11.553 7.831 1.00 41.12 591 LEU A O 1
ATOM 4666 N N . LYS A 1 592 ? 9.615 9.481 8.347 1.00 36.97 592 LYS A N 1
ATOM 4667 C CA . LYS A 1 592 ? 9.876 8.988 6.984 1.00 36.97 592 LYS A CA 1
ATOM 4668 C C . LYS A 1 592 ? 8.652 8.289 6.368 1.00 36.97 592 LYS A C 1
ATOM 4670 O O . LYS A 1 592 ? 8.562 8.207 5.147 1.00 36.97 592 LYS A O 1
ATOM 4675 N N . LEU A 1 593 ? 7.707 7.833 7.194 1.00 35.34 593 LEU A N 1
ATOM 4676 C CA . LEU A 1 593 ? 6.464 7.171 6.789 1.00 35.34 593 LEU A CA 1
ATOM 4677 C C . LEU A 1 593 ? 5.330 8.164 6.507 1.00 35.34 593 LEU A C 1
ATOM 4679 O O . LEU A 1 593 ? 4.488 7.863 5.673 1.00 35.34 593 LEU A O 1
ATOM 4683 N N . PHE A 1 594 ? 5.368 9.387 7.051 1.00 32.34 594 PHE A N 1
ATOM 4684 C CA . PHE A 1 594 ? 4.358 10.415 6.748 1.00 32.34 594 PHE A CA 1
ATOM 4685 C C . PHE A 1 594 ? 4.301 10.782 5.252 1.00 32.34 594 PHE A C 1
ATOM 4687 O O . PHE A 1 594 ? 3.236 11.077 4.725 1.00 32.34 594 PHE A O 1
ATOM 4694 N N . VAL A 1 595 ? 5.424 10.682 4.526 1.00 35.03 595 VAL A N 1
ATOM 4695 C CA . VAL A 1 595 ? 5.431 10.789 3.054 1.00 35.03 595 VAL A CA 1
ATOM 4696 C C . VAL A 1 595 ? 4.885 9.515 2.398 1.00 35.03 595 VAL A C 1
ATOM 4698 O O . VAL A 1 595 ? 4.207 9.596 1.386 1.00 35.03 595 VAL A O 1
ATOM 4701 N N . PHE A 1 596 ? 5.150 8.331 2.948 1.00 32.38 596 PHE A N 1
ATOM 4702 C CA . PHE A 1 596 ? 4.754 7.061 2.330 1.00 32.38 596 PHE A CA 1
ATOM 4703 C C . PHE A 1 596 ? 3.253 6.763 2.511 1.00 32.38 596 PHE A C 1
ATOM 4705 O O . PHE A 1 596 ? 2.571 6.412 1.553 1.00 32.38 596 PHE A O 1
ATOM 4712 N N . TYR A 1 597 ? 2.711 6.976 3.712 1.00 30.88 597 TYR A N 1
ATOM 4713 C CA . TYR A 1 597 ? 1.314 6.700 4.055 1.00 30.88 597 TYR A CA 1
ATOM 4714 C C . TYR A 1 597 ? 0.341 7.716 3.436 1.00 30.88 597 TYR A C 1
ATOM 4716 O O . TYR A 1 597 ? -0.713 7.334 2.924 1.00 30.88 597 TYR A O 1
ATOM 4724 N N . TYR A 1 598 ? 0.721 8.999 3.379 1.00 32.44 598 TYR A N 1
ATOM 4725 C CA . TYR A 1 598 ? -0.054 10.050 2.699 1.00 32.44 598 TYR A CA 1
ATOM 4726 C C . TYR A 1 598 ? -0.151 9.791 1.181 1.00 32.44 598 TYR A C 1
ATOM 4728 O O . TYR A 1 598 ? -1.187 10.047 0.569 1.00 32.44 598 TYR A O 1
ATOM 4736 N N . LEU A 1 599 ? 0.886 9.190 0.577 1.00 39.56 599 LEU A N 1
ATOM 4737 C CA . LEU A 1 599 ? 0.887 8.784 -0.837 1.00 39.56 599 LEU A CA 1
ATOM 4738 C C . LEU A 1 599 ? 0.110 7.499 -1.138 1.00 39.56 599 LEU A C 1
ATOM 4740 O O . LEU A 1 599 ? -0.249 7.280 -2.293 1.00 39.56 599 LEU A O 1
ATOM 4744 N N . ILE A 1 600 ? -0.156 6.665 -0.131 1.00 38.28 600 ILE A N 1
ATOM 4745 C CA . ILE A 1 600 ? -0.923 5.420 -0.282 1.00 38.28 600 ILE A CA 1
ATOM 4746 C C . ILE A 1 600 ? -2.415 5.638 0.023 1.00 38.28 600 ILE A C 1
ATOM 4748 O O . ILE A 1 600 ? -3.259 4.993 -0.594 1.00 38.28 600 ILE A O 1
ATOM 4752 N N . THR A 1 601 ? -2.757 6.551 0.939 1.00 34.56 601 THR A N 1
ATOM 4753 C CA . THR A 1 601 ? -4.139 6.719 1.439 1.00 34.56 601 THR A CA 1
ATOM 4754 C C . THR A 1 601 ? -4.928 7.882 0.831 1.00 34.56 601 THR A C 1
ATOM 4756 O O . THR A 1 601 ? -6.152 7.887 0.932 1.00 34.56 601 THR A O 1
ATOM 4759 N N . GLY A 1 602 ? -4.277 8.846 0.168 1.00 30.38 602 GLY A N 1
ATOM 4760 C CA . GLY A 1 602 ? -4.952 9.828 -0.696 1.00 30.38 602 GLY A CA 1
ATOM 4761 C C . GLY A 1 602 ? -5.850 10.864 -0.000 1.00 30.38 602 GLY A C 1
ATOM 4762 O O . GLY A 1 602 ? -6.648 11.521 -0.670 1.00 30.38 602 GLY A O 1
ATOM 4763 N N . TYR A 1 603 ? -5.742 11.035 1.319 1.00 26.64 603 TYR A N 1
ATOM 4764 C CA . TYR A 1 603 ? -6.498 12.053 2.054 1.00 26.64 603 TYR A CA 1
ATOM 4765 C C . TYR A 1 603 ? -5.848 13.438 1.939 1.00 26.64 603 TYR A C 1
ATOM 4767 O O . TYR A 1 603 ? -4.717 13.638 2.366 1.00 26.64 603 TYR A O 1
ATOM 4775 N N . ASN A 1 604 ? -6.597 14.417 1.424 1.00 31.17 604 ASN A N 1
ATOM 4776 C CA . ASN A 1 604 ? -6.222 15.827 1.510 1.00 31.17 604 ASN A CA 1
ATOM 4777 C C . ASN A 1 604 ? -6.513 16.374 2.912 1.00 31.17 604 ASN A C 1
ATOM 4779 O O . ASN A 1 604 ? -7.672 16.397 3.328 1.00 31.17 604 ASN A O 1
ATOM 4783 N N . VAL A 1 605 ? -5.494 16.923 3.574 1.00 27.44 605 VAL A N 1
ATOM 4784 C CA . VAL A 1 605 ? -5.672 17.917 4.641 1.00 27.44 605 VAL A CA 1
ATOM 4785 C C . VAL A 1 605 ? -4.754 19.100 4.350 1.00 27.44 605 VAL A C 1
ATOM 4787 O O . VAL A 1 605 ? -3.540 19.015 4.516 1.00 27.44 605 VAL A O 1
ATOM 4790 N N . CYS A 1 606 ? -5.335 20.211 3.903 1.00 27.44 606 CYS A N 1
ATOM 4791 C CA . CYS A 1 606 ? -4.653 21.500 3.925 1.00 27.44 606 CYS A CA 1
ATOM 4792 C C . CYS A 1 606 ? -4.722 22.051 5.353 1.00 27.44 606 CYS A C 1
ATOM 4794 O O . CYS A 1 606 ? -5.821 22.214 5.878 1.00 27.44 606 CYS A O 1
ATOM 4796 N N . ASP A 1 607 ? -3.580 22.321 5.984 1.00 29.69 607 ASP A N 1
ATOM 4797 C CA . ASP A 1 607 ? -3.052 23.692 6.048 1.00 29.69 607 ASP A CA 1
ATOM 4798 C C . ASP A 1 607 ? -1.666 23.749 6.735 1.00 29.69 607 ASP A C 1
ATOM 4800 O O . ASP A 1 607 ? -1.181 22.762 7.280 1.00 29.69 607 ASP A O 1
ATOM 4804 N N . GLU A 1 608 ? -1.014 24.914 6.631 1.00 35.25 608 GLU A N 1
ATOM 4805 C CA . GLU A 1 608 ? 0.191 25.357 7.363 1.00 35.25 608 GLU A CA 1
ATOM 4806 C C . GLU A 1 608 ? 1.432 24.431 7.421 1.00 35.25 608 GLU A C 1
ATOM 4808 O O . GLU A 1 608 ? 1.756 23.862 8.457 1.00 35.25 608 GLU A O 1
ATOM 4813 N N . PHE A 1 609 ? 2.264 24.454 6.367 1.00 27.28 609 PHE A N 1
ATOM 4814 C CA . PHE A 1 609 ? 3.734 24.393 6.515 1.00 27.28 609 PHE A CA 1
ATOM 4815 C C . PHE A 1 609 ? 4.432 25.291 5.479 1.00 27.28 609 PHE A C 1
ATOM 4817 O O . PHE A 1 609 ? 3.922 25.502 4.377 1.00 27.28 609 PHE A O 1
ATOM 4824 N N . SER A 1 610 ? 5.587 25.870 5.832 1.00 33.38 610 SER A N 1
ATOM 4825 C CA . SER A 1 610 ? 6.201 26.954 5.049 1.00 33.38 610 SER A CA 1
ATOM 4826 C C . SER A 1 610 ? 7.248 26.476 4.030 1.00 33.38 610 SER A C 1
ATOM 4828 O O . SER A 1 610 ? 8.022 25.550 4.272 1.00 33.38 610 SER A O 1
ATOM 4830 N N . LEU A 1 611 ? 7.351 27.179 2.894 1.00 32.75 611 LEU A N 1
ATOM 4831 C CA . LEU A 1 611 ? 8.328 26.892 1.825 1.00 32.75 611 LEU A CA 1
ATOM 4832 C C . LEU A 1 611 ? 9.805 26.969 2.264 1.00 32.75 611 LEU A C 1
ATOM 4834 O O . LEU A 1 611 ? 10.691 26.525 1.531 1.00 32.75 611 LEU A O 1
ATOM 4838 N N . GLN A 1 612 ? 10.093 27.549 3.430 1.00 29.39 612 GLN A N 1
ATOM 4839 C CA . GLN A 1 612 ? 11.453 27.869 3.855 1.00 29.39 612 GLN A CA 1
ATOM 4840 C C . GLN A 1 612 ? 12.215 26.648 4.399 1.00 29.39 612 GLN A C 1
ATOM 4842 O O . GLN A 1 612 ? 13.437 26.576 4.269 1.00 29.39 612 GLN A O 1
ATOM 4847 N N . GLU A 1 613 ? 11.507 25.647 4.928 1.00 34.06 613 GLU A N 1
ATOM 4848 C CA . GLU A 1 613 ? 12.108 24.456 5.548 1.00 34.06 613 GLU A CA 1
ATOM 4849 C C . GLU A 1 613 ? 12.550 23.409 4.510 1.00 34.06 613 GLU A C 1
ATOM 4851 O O . GLU A 1 613 ? 13.598 22.775 4.663 1.00 34.06 613 GLU A O 1
ATOM 4856 N N . MET A 1 614 ? 11.834 23.297 3.382 1.00 33.81 614 MET A N 1
ATOM 4857 C CA . MET A 1 614 ? 12.195 22.385 2.284 1.00 33.81 614 MET A CA 1
ATOM 4858 C C . MET A 1 614 ? 13.543 22.729 1.623 1.00 33.81 614 MET A C 1
ATOM 4860 O O . MET A 1 614 ? 14.242 21.836 1.140 1.00 33.81 614 MET A O 1
ATOM 4864 N N . SER A 1 615 ? 13.946 24.005 1.635 1.00 32.16 615 SER A N 1
ATOM 4865 C CA . SER A 1 615 ? 15.230 24.458 1.075 1.00 32.16 615 SER A CA 1
ATOM 4866 C C . SER A 1 615 ? 16.435 23.835 1.802 1.00 32.16 615 SER A C 1
ATOM 4868 O O . SER A 1 615 ? 17.406 23.393 1.178 1.00 32.16 615 SER A O 1
ATOM 4870 N N . SER A 1 616 ? 16.341 23.701 3.129 1.00 31.22 616 SER A N 1
ATOM 4871 C CA . SER A 1 616 ? 17.398 23.142 3.982 1.00 31.22 616 SER A CA 1
ATOM 4872 C C . SER A 1 616 ? 17.687 21.664 3.685 1.00 31.22 616 SER A C 1
ATOM 4874 O O . SER A 1 616 ? 18.842 21.235 3.725 1.00 31.22 616 SER A O 1
ATOM 4876 N N . LEU A 1 617 ? 16.660 20.887 3.321 1.00 34.38 617 LEU A N 1
ATOM 4877 C CA . LEU A 1 617 ? 16.784 19.460 2.993 1.00 34.38 617 LEU A CA 1
ATOM 4878 C C . LEU A 1 617 ? 17.509 19.199 1.663 1.00 34.38 617 LEU A C 1
ATOM 4880 O O . LEU A 1 617 ? 18.180 18.174 1.518 1.00 34.38 617 LEU A O 1
ATOM 4884 N N . LEU A 1 618 ? 17.419 20.119 0.698 1.00 34.38 618 LEU A N 1
ATOM 4885 C CA . LEU A 1 618 ? 18.127 19.999 -0.582 1.00 34.38 618 LEU A CA 1
ATOM 4886 C C . LEU A 1 618 ? 19.635 20.255 -0.427 1.00 34.38 618 LEU A C 1
ATOM 4888 O O . LEU A 1 618 ? 20.439 19.519 -1.001 1.00 34.38 618 LEU A O 1
ATOM 4892 N N . SER A 1 619 ? 20.014 21.220 0.419 1.00 30.23 619 SER A N 1
ATOM 4893 C CA . SER A 1 619 ? 21.410 21.591 0.712 1.00 30.23 619 SER A CA 1
ATOM 4894 C C . SER A 1 619 ? 22.278 20.412 1.191 1.00 30.23 619 SER A C 1
ATOM 4896 O O . SER A 1 619 ? 23.442 20.278 0.806 1.00 30.23 619 SER A O 1
ATOM 4898 N N . LEU A 1 620 ? 21.719 19.483 1.979 1.00 31.44 620 LEU A N 1
ATOM 4899 C CA . LEU A 1 620 ? 22.484 18.346 2.512 1.00 31.44 620 LEU A CA 1
ATOM 4900 C C . LEU A 1 620 ? 22.902 17.302 1.457 1.00 31.44 620 LEU A C 1
ATOM 4902 O O . LEU A 1 620 ? 23.818 16.514 1.725 1.00 31.44 620 LEU A O 1
ATOM 4906 N N . LYS A 1 621 ? 22.273 17.262 0.271 1.00 37.59 621 LYS A N 1
ATOM 4907 C CA . LYS A 1 621 ? 22.515 16.189 -0.714 1.00 37.59 621 LYS A CA 1
ATOM 4908 C C . LYS A 1 621 ? 23.920 16.211 -1.325 1.00 37.59 621 LYS A C 1
ATOM 4910 O O . LYS A 1 621 ? 24.436 15.146 -1.662 1.00 37.59 621 LYS A O 1
ATOM 4915 N N . GLU A 1 622 ? 24.586 17.363 -1.400 1.00 32.59 622 GLU A N 1
ATOM 4916 C CA . GLU A 1 622 ? 25.928 17.447 -2.000 1.00 32.59 622 GLU A CA 1
ATOM 4917 C C . GLU A 1 622 ? 27.029 16.781 -1.152 1.00 32.59 622 GLU A C 1
ATOM 4919 O O . GLU A 1 622 ? 28.032 16.317 -1.695 1.00 32.59 622 GLU A O 1
ATOM 4924 N N . LYS A 1 623 ? 26.844 16.651 0.173 1.00 31.42 623 LYS A N 1
ATOM 4925 C CA . LYS A 1 623 ? 27.892 16.145 1.085 1.00 31.42 623 LYS A CA 1
ATOM 4926 C C . LYS A 1 623 ? 27.910 14.626 1.311 1.00 31.42 623 LYS A C 1
ATOM 4928 O O . LYS A 1 623 ? 28.894 14.127 1.849 1.00 31.42 623 LYS A O 1
ATOM 4933 N N . LYS A 1 624 ? 26.883 13.865 0.901 1.00 36.94 624 LYS A N 1
ATOM 4934 C CA . LYS A 1 624 ? 26.790 12.403 1.166 1.00 36.94 624 LYS A CA 1
ATOM 4935 C C . LYS A 1 624 ? 27.101 11.484 -0.031 1.00 36.94 624 LYS A C 1
ATOM 4937 O O . LYS A 1 624 ? 26.956 10.268 0.072 1.00 36.94 624 LYS A O 1
ATOM 4942 N N . ARG A 1 625 ? 27.632 12.016 -1.138 1.00 31.27 625 ARG A N 1
ATOM 4943 C CA . ARG A 1 625 ? 27.903 11.279 -2.397 1.00 31.27 625 ARG A CA 1
ATOM 4944 C C . ARG A 1 625 ? 29.116 10.313 -2.373 1.00 31.27 625 ARG A C 1
ATOM 4946 O O . ARG A 1 625 ? 29.706 10.059 -3.418 1.00 31.27 625 ARG A O 1
ATOM 4953 N N . LYS A 1 626 ? 29.521 9.799 -1.198 1.00 30.97 626 LYS A N 1
ATOM 4954 C CA . LYS A 1 626 ? 30.724 8.948 -1.006 1.00 30.97 626 LYS A CA 1
ATOM 4955 C C . LYS A 1 626 ? 30.570 7.714 -0.093 1.00 30.97 626 LYS A C 1
ATOM 4957 O O . LYS A 1 626 ? 31.555 7.006 0.087 1.00 30.97 626 LYS A O 1
ATOM 4962 N N . CYS A 1 627 ? 29.391 7.433 0.474 1.00 28.47 627 CYS A N 1
ATOM 4963 C CA . CYS A 1 627 ? 29.233 6.353 1.473 1.00 28.47 627 CYS A CA 1
ATOM 4964 C C . CYS A 1 627 ? 28.352 5.162 1.051 1.00 28.47 627 CYS A C 1
ATOM 4966 O O . CYS A 1 627 ? 28.332 4.163 1.763 1.00 28.47 627 CYS A O 1
ATOM 4968 N N . PHE A 1 628 ? 27.659 5.221 -0.091 1.00 31.45 628 PHE A N 1
ATOM 4969 C CA . PHE A 1 628 ? 26.895 4.085 -0.624 1.00 31.45 628 PHE A CA 1
ATOM 4970 C C . PHE A 1 628 ? 27.696 3.372 -1.719 1.00 31.45 628 PHE A C 1
ATOM 4972 O O . PHE A 1 628 ? 27.807 3.865 -2.837 1.00 31.45 628 PHE A O 1
ATOM 4979 N N . GLY A 1 629 ? 28.287 2.229 -1.359 1.00 30.05 629 GLY A N 1
ATOM 4980 C CA . GLY A 1 629 ? 29.096 1.399 -2.265 1.00 30.05 629 GLY A CA 1
ATOM 4981 C C . GLY A 1 629 ? 29.887 0.260 -1.604 1.00 30.05 629 GLY A C 1
ATOM 4982 O O . GLY A 1 629 ? 30.763 -0.309 -2.245 1.00 30.05 629 GLY A O 1
ATOM 4983 N N . ALA A 1 630 ? 29.630 -0.056 -0.327 1.00 28.70 630 ALA A N 1
ATOM 4984 C CA . ALA A 1 630 ? 30.465 -0.962 0.474 1.00 28.70 630 ALA A CA 1
ATOM 4985 C C . ALA A 1 630 ? 29.658 -1.872 1.428 1.00 28.70 630 ALA A C 1
ATOM 4987 O O . ALA A 1 630 ? 30.103 -2.149 2.537 1.00 28.70 630 ALA A O 1
ATOM 4988 N N . LEU A 1 631 ? 28.456 -2.305 1.022 1.00 28.08 631 LEU A N 1
ATOM 4989 C CA . LEU A 1 631 ? 27.554 -3.116 1.865 1.00 28.08 631 LEU A CA 1
ATOM 4990 C C . LEU A 1 631 ? 26.913 -4.323 1.147 1.00 28.08 631 LEU A C 1
ATOM 4992 O O . LEU A 1 631 ? 25.991 -4.928 1.674 1.00 28.08 631 LEU A O 1
ATOM 4996 N N . TRP A 1 632 ? 27.426 -4.697 -0.031 1.00 30.78 632 TRP A N 1
ATOM 4997 C CA . TRP A 1 632 ? 27.007 -5.890 -0.783 1.00 30.78 632 TRP A CA 1
ATOM 4998 C C . TRP A 1 632 ? 28.218 -6.702 -1.264 1.00 30.78 632 TRP A C 1
ATOM 5000 O O . TRP A 1 632 ? 28.557 -6.715 -2.446 1.00 30.78 632 TRP A O 1
ATOM 5010 N N . LYS A 1 633 ? 28.893 -7.365 -0.315 1.00 27.09 633 LYS A N 1
ATOM 5011 C CA . LYS A 1 633 ? 29.752 -8.541 -0.543 1.00 27.09 633 LYS A CA 1
ATOM 5012 C C . LYS A 1 633 ? 29.755 -9.415 0.711 1.00 27.09 633 LYS A C 1
ATOM 5014 O O . LYS A 1 633 ? 30.273 -8.988 1.737 1.00 27.09 633 LYS A O 1
ATOM 5019 N N . ILE A 1 634 ? 29.242 -10.637 0.598 1.00 29.52 634 ILE A N 1
ATOM 5020 C CA . ILE A 1 634 ? 29.387 -11.701 1.600 1.00 29.52 634 ILE A CA 1
ATOM 5021 C C . ILE A 1 634 ? 30.115 -12.869 0.909 1.00 29.52 634 ILE A C 1
ATOM 5023 O O . ILE A 1 634 ? 29.648 -13.311 -0.142 1.00 29.52 634 ILE A O 1
ATOM 5027 N N . PRO A 1 635 ? 31.274 -13.334 1.413 1.00 29.47 635 PRO A N 1
ATOM 5028 C CA . PRO A 1 635 ? 31.914 -14.567 0.957 1.00 29.47 635 PRO A CA 1
ATOM 5029 C C . PRO A 1 635 ? 31.283 -15.802 1.627 1.00 29.47 635 PRO A C 1
ATOM 5031 O O . PRO A 1 635 ? 30.610 -15.697 2.648 1.00 29.47 635 PRO A O 1
ATOM 5034 N N . SER A 1 636 ? 31.493 -16.977 1.039 1.00 28.59 636 SER A N 1
ATOM 5035 C CA . SER A 1 636 ? 30.716 -18.194 1.306 1.00 28.59 636 SER A CA 1
ATOM 5036 C C . SER A 1 636 ? 31.318 -19.183 2.317 1.00 28.59 636 SER A C 1
ATOM 5038 O O . SER A 1 636 ? 32.532 -19.377 2.326 1.00 28.59 636 SER A O 1
ATOM 5040 N N . ALA A 1 637 ? 30.406 -19.964 2.915 1.00 29.45 637 ALA A N 1
ATOM 5041 C CA . ALA A 1 637 ? 30.532 -21.373 3.331 1.00 29.45 637 ALA A CA 1
ATOM 5042 C C . ALA A 1 637 ? 31.120 -21.729 4.718 1.00 29.45 637 ALA A C 1
ATOM 5044 O O . ALA A 1 637 ? 32.052 -21.092 5.199 1.00 29.45 637 ALA A O 1
ATOM 5045 N N . HIS A 1 638 ? 30.584 -22.847 5.244 1.00 27.16 638 HIS A N 1
ATOM 5046 C CA . HIS A 1 638 ? 30.981 -23.634 6.429 1.00 27.16 638 HIS A CA 1
ATOM 5047 C C . HIS A 1 638 ? 30.794 -22.952 7.810 1.00 27.16 638 HIS A C 1
ATOM 5049 O O . HIS A 1 638 ? 31.082 -21.771 7.967 1.00 27.16 638 HIS A O 1
ATOM 5055 N N . ASP A 1 639 ? 30.294 -23.622 8.860 1.00 25.91 639 ASP A N 1
ATOM 5056 C CA . ASP A 1 639 ? 29.849 -25.026 9.019 1.00 25.91 639 ASP A CA 1
ATOM 5057 C C . ASP A 1 639 ? 28.802 -25.168 10.157 1.00 25.91 639 ASP A C 1
ATOM 5059 O O . ASP A 1 639 ? 28.695 -24.256 10.970 1.00 25.91 639 ASP A O 1
ATOM 5063 N N . HIS A 1 640 ? 28.081 -26.307 10.185 1.00 27.78 640 HIS A N 1
ATOM 5064 C CA . HIS A 1 640 ? 27.541 -27.084 11.339 1.00 27.78 640 HIS A CA 1
ATOM 5065 C C . HIS A 1 640 ? 27.081 -26.383 12.658 1.00 27.78 640 HIS A C 1
ATOM 5067 O O . HIS A 1 640 ? 27.791 -25.557 13.216 1.00 27.78 640 HIS A O 1
ATOM 5073 N N . ASP A 1 641 ? 26.001 -26.782 13.354 1.00 27.27 641 ASP A N 1
ATOM 5074 C CA . ASP A 1 641 ? 24.878 -27.719 13.104 1.00 27.27 641 ASP A CA 1
ATOM 5075 C C . ASP A 1 641 ? 23.820 -27.555 14.246 1.00 27.27 641 ASP A C 1
ATOM 5077 O O . ASP A 1 641 ? 23.903 -26.612 15.031 1.00 27.27 641 ASP A O 1
ATOM 5081 N N . GLU A 1 642 ? 22.873 -28.493 14.387 1.00 25.70 642 GLU A N 1
ATOM 5082 C CA . GLU A 1 642 ? 22.010 -28.739 15.565 1.00 25.70 642 GLU A CA 1
ATOM 5083 C C . GLU A 1 642 ? 20.987 -27.651 15.974 1.00 25.70 642 GLU A C 1
ATOM 5085 O O . GLU A 1 642 ? 21.111 -26.968 16.989 1.00 25.70 642 GLU A O 1
ATOM 5090 N N . SER A 1 643 ? 19.839 -27.623 15.285 1.00 33.03 643 SER A N 1
ATOM 5091 C CA . SER A 1 643 ? 18.515 -27.610 15.969 1.00 33.03 643 SER A CA 1
ATOM 5092 C C . SER A 1 643 ? 17.319 -28.009 15.079 1.00 33.03 643 SER A C 1
ATOM 5094 O O . SER A 1 643 ? 16.160 -27.837 15.465 1.00 33.03 643 SER A O 1
ATOM 5096 N N . GLU A 1 644 ? 17.570 -28.645 13.928 1.00 30.11 644 GLU A N 1
ATOM 5097 C CA . GLU A 1 644 ? 16.544 -29.096 12.966 1.00 30.11 644 GLU A CA 1
ATOM 5098 C C . GLU A 1 644 ? 15.479 -30.032 13.593 1.00 30.11 644 GLU A C 1
ATOM 5100 O O . GLU A 1 644 ? 14.332 -30.080 13.154 1.00 30.11 644 GLU A O 1
ATOM 5105 N N . ALA A 1 645 ? 15.807 -30.680 14.719 1.00 30.00 645 ALA A N 1
ATOM 5106 C CA . ALA A 1 645 ? 14.918 -31.550 15.492 1.00 30.00 645 ALA A CA 1
ATOM 5107 C C . ALA A 1 645 ? 13.794 -30.847 16.295 1.00 30.00 645 ALA A C 1
ATOM 5109 O O . ALA A 1 645 ? 12.959 -31.545 16.875 1.00 30.00 645 ALA A O 1
ATOM 5110 N N . GLN A 1 646 ? 13.739 -29.507 16.374 1.00 30.55 646 GLN A N 1
ATOM 5111 C CA . GLN A 1 646 ? 12.638 -28.795 17.059 1.00 30.55 646 GLN A CA 1
ATOM 5112 C C . GLN A 1 646 ? 11.599 -28.164 16.115 1.00 30.55 646 GLN A C 1
ATOM 5114 O O . GLN A 1 646 ? 10.462 -27.943 16.538 1.00 30.55 646 GLN A O 1
ATOM 5119 N N . ALA A 1 647 ? 11.927 -27.944 14.838 1.00 30.25 647 ALA A N 1
ATOM 5120 C CA . ALA A 1 647 ? 11.004 -27.330 13.879 1.00 30.25 647 ALA A CA 1
ATOM 5121 C C . ALA A 1 647 ? 9.795 -28.233 13.550 1.00 30.25 647 ALA A C 1
ATOM 5123 O O . ALA A 1 647 ? 8.649 -27.778 13.562 1.00 30.25 647 ALA A O 1
ATOM 5124 N N . GLU A 1 648 ? 10.017 -29.534 13.325 1.00 28.62 648 GLU A N 1
ATOM 5125 C CA . GLU A 1 648 ? 8.946 -30.464 12.927 1.00 28.62 648 GLU A CA 1
ATOM 5126 C C . GLU A 1 648 ? 7.908 -30.749 14.031 1.00 28.62 648 GLU A C 1
ATOM 5128 O O . GLU A 1 648 ? 6.778 -31.149 13.737 1.00 28.62 648 GLU A O 1
ATOM 5133 N N . ALA A 1 649 ? 8.243 -30.511 15.304 1.00 28.34 649 ALA A N 1
ATOM 5134 C CA . ALA A 1 649 ? 7.339 -30.770 16.427 1.00 28.34 649 ALA A CA 1
ATOM 5135 C C . ALA A 1 649 ? 6.170 -29.766 16.509 1.00 28.34 649 ALA A C 1
ATOM 5137 O O . ALA A 1 649 ? 5.084 -30.114 16.979 1.00 28.34 649 ALA A O 1
ATOM 5138 N N . ILE A 1 650 ? 6.367 -28.530 16.037 1.00 30.75 650 ILE A N 1
ATOM 5139 C CA . ILE A 1 650 ? 5.385 -27.437 16.161 1.00 30.75 650 ILE A CA 1
ATOM 5140 C C . ILE A 1 650 ? 4.363 -27.454 15.006 1.00 30.75 650 ILE A C 1
ATOM 5142 O O . ILE A 1 650 ? 3.233 -26.994 15.165 1.00 30.75 650 ILE A O 1
ATOM 5146 N N . VAL A 1 651 ? 4.683 -28.117 13.888 1.00 27.83 651 VAL A N 1
ATOM 5147 C CA . VAL A 1 651 ? 3.785 -28.304 12.729 1.00 27.83 651 VAL A CA 1
ATOM 5148 C C . VAL A 1 651 ? 2.530 -29.137 13.068 1.00 27.83 651 VAL A C 1
ATOM 5150 O O . VAL A 1 651 ? 1.563 -29.137 12.307 1.00 27.83 651 VAL A O 1
ATOM 5153 N N . LYS A 1 652 ? 2.492 -29.846 14.210 1.00 27.89 652 LYS A N 1
ATOM 5154 C CA . LYS A 1 652 ? 1.365 -30.720 14.591 1.00 27.89 652 LYS A CA 1
ATOM 5155 C C . LYS A 1 652 ? 0.919 -30.598 16.054 1.00 27.89 652 LYS A C 1
ATOM 5157 O O . LYS A 1 652 ? 0.986 -31.582 16.794 1.00 27.89 652 LYS A O 1
ATOM 5162 N N . ARG A 1 653 ? 0.280 -29.471 16.421 1.00 24.33 653 ARG A N 1
ATOM 5163 C CA . ARG A 1 653 ? -0.953 -29.600 17.239 1.00 24.33 653 ARG A CA 1
ATOM 5164 C C . ARG A 1 653 ? -2.016 -28.500 17.224 1.00 24.33 653 ARG A C 1
ATOM 5166 O O . ARG A 1 653 ? -3.147 -28.865 17.508 1.00 24.33 653 ARG A O 1
ATOM 5173 N N . ASN A 1 654 ? -1.725 -27.244 16.880 1.00 24.48 654 ASN A N 1
ATOM 5174 C CA . ASN A 1 654 ? -2.754 -26.193 16.773 1.00 24.48 654 ASN A CA 1
ATOM 5175 C C . ASN A 1 654 ? -2.477 -25.248 15.588 1.00 24.48 654 ASN A C 1
ATOM 5177 O O . ASN A 1 654 ? -1.827 -24.221 15.745 1.00 24.48 654 ASN A O 1
ATOM 5181 N N . MET A 1 655 ? -3.015 -25.583 14.414 1.00 24.97 655 MET A N 1
ATOM 5182 C CA . MET A 1 655 ? -3.422 -24.585 13.419 1.00 24.97 655 MET A CA 1
ATOM 5183 C C . MET A 1 655 ? -4.947 -24.632 13.374 1.00 24.97 655 MET A C 1
ATOM 5185 O O . MET A 1 655 ? -5.510 -25.633 12.933 1.00 24.97 655 MET A O 1
ATOM 5189 N N . GLY A 1 656 ? -5.601 -23.592 13.886 1.00 22.05 656 GLY A N 1
ATOM 5190 C CA . GLY A 1 656 ? -7.052 -23.533 14.002 1.00 22.05 656 GLY A CA 1
ATOM 5191 C C . GLY A 1 656 ? -7.565 -22.108 13.842 1.00 22.05 656 GLY A C 1
ATOM 5192 O O . GLY A 1 656 ? -7.095 -21.211 14.528 1.00 22.05 656 GLY A O 1
ATOM 5193 N N . GLU A 1 657 ? -8.522 -21.967 12.927 1.00 24.88 657 GLU A N 1
ATOM 5194 C CA . GLU A 1 657 ? -9.653 -21.032 12.982 1.00 24.88 657 GLU A CA 1
ATOM 5195 C C . GLU A 1 657 ? -9.365 -19.538 13.235 1.00 24.88 657 GLU A C 1
ATOM 5197 O O . GLU A 1 657 ? -9.385 -19.069 14.366 1.00 24.88 657 GLU A O 1
ATOM 5202 N N . VAL A 1 658 ? -9.336 -18.763 12.141 1.00 20.78 658 VAL A N 1
ATOM 5203 C CA . VAL A 1 658 ? -10.294 -17.650 11.977 1.00 20.78 658 VAL A CA 1
ATOM 5204 C C . VAL A 1 658 ? -10.904 -17.741 10.568 1.00 20.78 658 VAL A C 1
ATOM 5206 O O . VAL A 1 658 ? -10.187 -17.923 9.586 1.00 20.78 658 VAL A O 1
ATOM 5209 N N . PHE A 1 659 ? -12.231 -17.653 10.493 1.00 23.25 659 PHE A N 1
ATOM 5210 C CA . PHE A 1 659 ? -13.097 -17.576 9.303 1.00 23.25 659 PHE A CA 1
ATOM 5211 C C . PHE A 1 659 ? -14.266 -16.626 9.681 1.00 23.25 659 PHE A C 1
ATOM 5213 O O . PHE A 1 659 ? -14.504 -16.426 10.872 1.00 23.25 659 PHE A O 1
ATOM 5220 N N . PHE A 1 660 ? -15.027 -16.004 8.773 1.00 31.69 660 PHE A N 1
ATOM 5221 C CA . PHE A 1 660 ? -15.298 -16.302 7.357 1.00 31.69 660 PHE A CA 1
ATOM 5222 C C . PHE A 1 660 ? -15.198 -15.063 6.455 1.00 31.69 660 PHE A C 1
ATOM 5224 O O . PHE A 1 660 ? -15.567 -13.968 6.930 1.00 31.69 660 PHE A O 1
#

Secondary structure (DSSP, 8-state):
---PPPSSGGGGSS---EEE--GGGTT-SS--EEE-GGGSTTSSTHHHHHHHHHHHHHHTTS--TTT-EEEEE-SSHHHHHHHHHHHHHT-EEEEEEETTS-HHHHHHHHHTT-EEEEE-GGGHHHHHHHHHHHHHTT-TTEEE--TTT-THHHHHIIIIIHHHHHHHTTT---EEEEE-SSSHHHHHHHHHHHHH-TT-EEEEEEEGGG-TTTT------S-TTS--SS--TT--GGG-SEEEEE-HHHHHHHHHHHHHHHHHHHHHHHHHHHHHHHHHHHHHHHHHHHHHHHHHHHHHHHHHHHHHHHHHHHHHHHHHHHHHHHHHHHHHHHHHHHHHHHHTTSS--------------------------------PPPPP-PPPPSS-------GGG--TT-EEEE--TTT--S-EEEEEEEEEGGGTEEEEEEEE-SSSS--SEEEEEEEEEEEEGGGEEEEE--B--SSSEEEE---TT-EEEEESSTTT-PSSPPEEEEEE-S--BTTTBEEEEEEEEPTT-SSEEEE--BTTBSEEEE-TT-GGGEEEEE-EEE--S-SSTTPPTT-EEE-GGGS-HHHHS-TTHHHHHHHHH---------HHHHHHHHHGGGG-TTSSSSS------------HHHHHHHTTS-------

Mean predicted aligned error: 20.93 Å

Organism: Brassica campestris (NCBI:txid3711)

Solvent-accessible surface area (backbone atoms only — not comparable to full-atom values): 38693 Å² total; per-residue (Å²): 132,86,91,70,87,69,97,49,75,74,76,55,52,64,92,51,57,71,45,74,60,58,90,87,47,75,89,57,93,66,91,51,67,49,73,39,38,62,69,27,91,84,46,31,66,32,39,48,30,29,45,29,45,49,50,52,32,43,77,68,65,76,46,52,66,75,65,29,33,42,35,42,61,38,80,55,64,48,45,48,22,37,16,49,47,23,54,75,58,47,32,50,31,38,36,18,22,46,62,78,58,57,70,66,66,49,48,56,34,48,71,40,64,27,46,77,47,72,27,64,57,94,48,50,71,61,40,17,44,56,48,37,51,56,48,45,80,71,35,85,59,43,43,74,61,51,71,40,61,37,64,38,32,18,46,36,16,36,74,41,54,19,54,47,51,40,58,78,47,70,75,65,69,61,67,48,79,38,71,36,37,41,24,11,64,53,27,13,18,33,41,43,43,36,74,74,35,79,85,44,40,24,34,38,31,33,35,54,58,14,25,39,93,82,71,49,60,59,44,83,72,82,67,80,79,33,33,71,54,63,86,36,79,29,43,48,68,88,46,49,76,47,76,45,70,43,56,68,64,65,70,50,52,60,57,53,52,50,54,53,53,52,51,56,50,52,56,48,55,54,49,52,54,54,49,52,53,51,50,55,54,47,54,52,52,48,56,55,46,58,53,52,51,53,53,47,55,51,51,53,50,53,50,59,48,50,56,49,50,54,51,52,49,50,49,53,50,51,52,48,51,49,49,52,47,51,48,51,49,48,51,49,51,52,47,54,43,52,55,37,58,61,54,52,67,71,66,70,91,78,89,82,91,82,85,92,90,84,95,91,87,94,91,87,90,85,91,89,89,89,89,89,87,87,87,85,87,92,80,82,84,80,87,82,89,63,72,82,50,86,83,66,89,74,90,62,54,49,77,91,65,67,54,75,67,46,36,31,24,19,49,36,96,87,76,55,39,38,36,42,41,34,33,35,67,40,79,39,80,98,66,62,30,35,32,35,28,36,48,42,62,82,70,79,83,57,44,48,46,72,28,34,69,54,61,74,54,74,41,62,46,82,51,42,61,48,82,45,75,68,46,76,80,48,98,61,36,38,29,35,66,75,45,59,74,41,38,32,35,27,41,66,58,42,96,72,72,58,82,82,79,49,75,47,44,27,38,28,70,32,54,71,40,84,90,63,12,32,35,35,30,28,42,36,74,44,91,92,53,63,29,37,29,33,86,29,74,52,98,93,36,48,60,52,71,43,42,59,86,54,49,64,27,39,45,26,69,30,60,68,49,79,39,75,33,78,90,44,99,84,50,58,63,68,19,32,39,38,41,46,72,53,50,60,68,88,71,45,58,52,88,73,45,62,64,53,52,50,71,73,68,70,72,88,77,89,78,92,82,67,82,73,62,64,56,61,66,59,65,58,60,76,79,62,84,82,74,88,86,83,86,88,85,82,89,85,84,89,78,91,82,91,64,77,85,58,62,72,63,67,78,70,80,84,90,77,88,90,84,133

Radius of gyration: 43.69 Å; Cα contacts (8 Å, |Δi|>4): 950; chains: 1; bounding box: 124×59×135 Å

Sequence (660 aa):
MEYSIKDDVTQLIGNTPMVYLNNIVDGCVARIAAKLEMMQPCSSVKDRIAYGMIKDAEDKGLISPGKNILIEPTSGNTGIGIAMVGAARGYKVVITMPASVSIERRIVLLALGAELHLTDPSKGVIGVIVKAEEILSKTPDGFMLEQFRNPSNPQSHYETTGPEIWRDSAEKVDMLVVGVGTGGTISGAGKFLKEKNKDFKVYGVEPAESAVLSGGQPGPHGIQGIGAGLIPDNLDFSVLDEVIQTEEEVAKKHEELKKEVQVKKQELEARENELKKREDELEVKRKSLEVKEKNIEELMRLHDETMKEETTEIEKRNQKQEAEAREIEGKRHSLELKEKELEEREERAKSRKRSRDEDCLTRKKHKHDAKEKETASDEDPEPYCCPDADFNSFNNNTISSFAVGQVWALYDPSDEMPRYYARIRKVLEPKLRVGIRWLESKPVPIACGEFKYGDKTTSSHLMFSHEMHHVRTGKKTVSINPRKGETWALFRDWKQHKRPYGYDFVQIESELDSDHGVGVAYLGRVEGFTSVYELAEQHGLLKMMIPSDEMLRFSHRVPSFKLTGDEKKGVPAGSFELDPAAIPKDCLEPLKLFVFYYLITGYNVCDEFSLQEMSSLLSLKEKKRKCFGALWKIPSAHDHDESEAQAEAIVKRNMGEVFF

Foldseek 3Di:
DDDDDDPFLLVQAAPAAKDWDDPLCVPDPDTDIDRQLCPRPLRHPLLLLLSLLVVVCVVVVVAAAPQAAEEELDLDCNLLSVLQVCLGRRHAYEYEYAPPRDPLSVVSSVVSVHHYDHFHPVCPSVRSVVVSVVVQVVDHNYDYSQLLAHLSLLQSLLVGVLVSVCVNCVNPQQEDEDAAASQSNQNNNLVNNCVSPVNRAGEYEAAPQQPVVVVDAGHDDPPPRHNHRDRGNNHDPVSHPYYHHDYNCVVPVSVVVVVVVVVVVVVVVVVVVVVVVVVVVVVVVVVVVVVVVVVVVVVVVVVVVVVVVVVVVVVVVVVVVVVVVVVVVVVVVVVVVVVVVVVCVVVDDDDDDDDDDDDYDDDDDDDDDDDDDDDDDDDADDQDDFDDFPFDDQPPLALVVDDQFFKFFFADPVQLARQWIWGFHDRDVVPQKTKTWGFDDPDPPDRFFKTFTHDIDIHHSSRTRGTFDWDDPDPGMIGGFDAAQFKFWFFPPLVVPDPPTDTWIWGWHHGQDQAFGTKTFTWDAFAPGQFKTDQDDDPNDRIDTQHPVNSSRTRYTWDWDFACCPRDPRHDGRIIGTDRSNDGPVSRDHPVCVSVVCVSPVDDDDDDDDPPVVVVVVVPVVPPPPPPDPDPDDDDDDDDDDDPVPPVVVVPDDDDDDDD

InterPro domains:
  IPR001216 Cysteine synthase/cystathionine beta-synthase, pyridoxal-phosphate attachment site [PS00901] (35-53)
  IPR001926 Tryptophan synthase beta chain-like, PALP domain [PF00291] (9-250)
  IPR024593 Domain of unknown function DUF3444 [PF11926] (382-567)
  IPR036052 Tryptophan synthase beta chain-like, PALP domain superfamily [G3DSA:3.40.50.1100] (11-251)
  IPR036052 Tryptophan synthase beta chain-like, PALP domain superfamily [G3DSA:3.40.50.1100] (47-149)
  IPR036052 Tryptophan synthase beta chain-like, PALP domain superfamily [SSF53686] (5-251)
  IPR050214 Cysteine synthase/Cystathionine beta-synthase [PTHR10314] (5-251)

Nearest PDB structures (foldseek):
  7n2t-assembly1_A-2  TM=9.957E-01  e=7.148E-36  Citrullus lanatus
  4aec-assembly1_B  TM=9.927E-01  e=1.446E-34  Arabidopsis thaliana
  2isq-assembly1_A  TM=9.979E-01  e=2.410E-34  Arabidopsis thaliana
  3vbe-assembly1_A  TM=9.840E-01  e=2.310E-31  Glycine max
  3vc3-assembly3_E  TM=9.496E-01  e=5.919E-32  Glycine max

pLDDT: mean 77.89, std 23.89, range [20.78, 98.88]